Protein 5M8B (pdb70)

Radius of gyration: 26.13 Å; Cα contacts (8 Å, |Δi|>4): 1867; chains: 2; bounding box: 52×49×83 Å

Secondary structure (DSSP, 8-state):
--GGGS-SSSBTT-EEEEEEE-TTSPEEEEEE-TT--EEEEEEESSTGGGGG---EEEEEPPPTTSSTT-EEEEEEEEEEETTEEEEEEEEES-SS--TTS----EEEEEEESSS-TTS-GGGEEEEEE---SS---EEEEEEEEETTEEEEEEEE--TTSSSS-EEEEEEEEETTEE-S--EEEE-S-SGGG-SSS--EEEEEEEEETTEEEEEEEES-SSTT-EEEEEEEETTS-TT-GGG-EE-SS-SB--BGGGTBEEEEEEEEEE-TTS--EEEEEEEES-----S-GGG----EEEEEE-EE-TTS-EE---PPPP---/--GGGS-SSSBTT-EEEEEEE-TTS-EEEEEE-TT--EEEEEEESSTGGGGGPPPEEEEEPPPTTSSTT-EEEEEEEEEEETTEEEEEEEEES-SS--TTS----EEEEEEESSSSTTS-GGGEEEEEE---SS---EEEEEEEEETTEEEEEEEE--TTSSSSBEEEEEEEEETTEE-S--EEEE---SGGG-SSS-BEEEEEEEEETTEEEEEEEES-SSTT-EEEEEEEETTS-TT-GGG-EE-SS-SB--BGGGTBEEEEEEEEEE-TTSS-EEEEEEEES-----S-GGGS---EEEEEE-EE-TTS-EE---PPPP---

Nearest PDB structures (foldseek):
  5m8b-assembly1_B  TM=9.970E-01  e=5.910E-64  Levilactobacillus brevis
  5m8e-assembly1_B  TM=9.981E-01  e=1.512E-53  Weissella cibaria
  3k1u-assembly1_A  TM=9.868E-01  e=1.340E-47  Clostridium acetobutylicum
  3akh-assembly1_A  TM=9.711E-01  e=1.460E-42  Streptomyces avermitilis MA-4680 = NBRC 14893
  4u6d-assembly1_A  TM=6.074E-01  e=1.520E-06  Zobellia galactanivorans

CATH classification: 2.115.10.20

B-factor: mean 25.32, std 11.68, range [8.58, 106.28]

Solvent-accessible surface area: 25507 Å² total; per-residue (Å²): 74,112,17,133,78,5,61,2,0,0,2,17,10,12,6,19,1,26,3,51,54,23,130,91,31,78,0,6,4,1,2,4,9,41,43,10,54,12,0,7,0,5,56,2,133,39,0,54,6,0,9,7,0,9,3,36,8,1,17,94,50,50,100,111,73,68,28,46,10,0,21,7,2,33,4,2,9,1,23,90,8,116,51,86,2,0,0,0,5,0,0,2,86,22,124,115,113,52,198,123,52,23,46,35,0,54,4,13,1,0,29,4,116,41,121,48,1,24,125,31,32,87,10,22,74,75,52,21,60,2,131,17,107,96,93,23,10,2,9,10,5,8,12,20,109,9,80,215,94,22,5,0,0,0,0,11,35,40,92,95,38,137,18,47,1,3,0,23,0,0,15,11,64,52,20,81,57,27,136,44,167,27,33,61,20,4,77,2,86,66,103,25,0,26,99,119,130,89,8,0,26,0,0,7,32,11,91,85,75,37,64,6,0,0,0,0,0,0,1,7,68,38,62,38,6,4,0,0,14,1,32,3,46,70,121,24,90,1,38,54,68,124,39,24,72,44,32,117,86,29,33,3,94,22,13,100,119,68,125,2,28,2,0,0,9,2,7,32,14,41,0,70,71,51,146,32,15,0,0,0,0,4,1,9,44,25,56,70,52,73,43,86,86,39,83,14,20,0,50,0,0,0,0,4,27,14,81,65,58,166,96,11,29,9,60,5,50,137,2,29,76,54,38,52,129,70,121,18,134,80,5,75,1,0,0,2,18,10,12,8,15,1,24,3,56,74,20,131,74,47,62,3,4,3,1,4,2,8,50,51,11,36,11,0,7,0,4,64,0,108,43,0,50,5,0,8,11,0,9,3,39,14,1,16,93,48,48,99,112,79,65,29,48,13,0,24,7,1,17,2,1,8,0,23,91,10,136,48,112,1,4,0,0,4,0,0,2,92,21,132,130,107,51,176,96,46,15,24,43,0,50,2,11,0,0,29,2,117,42,114,42,0,22,126,16,31,78,10,16,87,78,60,20,65,2,131,20,94,95,94,21,20,2,6,8,3,8,12,20,115,6,70,215,77,24,4,0,0,0,0,10,31,37,89,96,40,139,12,42,2,3,0,20,0,0,17,11,64,52,22,81,56,27,134,40,158,36,28,59,18,6,78,3,84,75,114,40,0,25,97,126,96,86,9,0,26,0,0,7,30,11,91,86,80,36,57,4,0,0,0,0,0,0,1,4,15,21,62,43,3,6,0,0,17,0,32,3,47,68,123,27,87,1,38,52,67,122,37,22,74,45,30,125,84,20,35,2,92,29,24,120,123,62,132,1,25,2,0,0,7,2,6,32,12,49,0,70,66,48,149,31,11,0,0,0,0,1,0,3,40,28,59,70,34,91,70,50,23,32,109,12,26,0,12,0,0,0,0,4,29,10,88,69,60,164,94,11,30,10,67,8,44,146,3,30,75,54,56,57,143

InterPro domains:
  IPR006710 Glycoside hydrolase, family 43 [PF04616] (8-315)
  IPR016828 Alpha-L-arabinofuranosidase [PIRSF025414] (2-324)
  IPR023296 Glycosyl hydrolase, five-bladed beta-propeller domain superfamily [G3DSA:2.115.10.20] (5-326)
  IPR023296 Glycosyl hydrolase, five-bladed beta-propeller domain superfamily [SSF75005] (7-323)

Organism: Levilactobacillus brevis (NCBI:txid1580)

Sequence (650 aa):
VQAQDYINPLIVQRADPYIYKHTDGYYYFTASVPAYNLIEIRRAKTLNGLANAAPRTIWRKHPDGSGAMSQLIWAPELHYIDGKWFIYFAASHTKEFDHNGMFQHRMYCIECDNPDPMRDEADWTEHGQIETPLDTFALDATVFEAQKKLYYVWAQKDPAIKGNSNIYIAEMANPWTLKTKPVMLTKPEYDWETKIFWVNEGPAVLHRNGRFFLTYSASATDENYAMGMLTVAEDADLLDPTSWSKSETPVFQSNMPIKQFGPGHNSFTVAEDGETDMLVYHCRNYTDIKGDPLYDPNRHTMVQPFTWNDDGTPNFGKPVPYNYKVQAQDYINPLIVQRADPYIYKHTDGYYYFTASVPAYNLIEIRRAKTLNGLANAAPRTIWRKHPDGSGAMSQLIWAPELHYIDGKWFIYFAASHTKEFDHNGMFQHRMYCIECDNPDPMRRDEADWTEHGQIETPLDTFALDATVFEAQKKLYYVWAQKDPAIKGNSNIYIAEMANPWTLKTKPVMLTKPEYDWETKIFWVNEGPAVLHRNGRFFLTYSASATDENYAMGMLTVAEDDADLLDPTSWSKSETPVFQSNMPIKQFGPGHNSFTVAEDGETDMLVYHCRNYTDIKGDPLYDPNRHTMVQPFTWNDDGTPNFGKPVPYNYK

Structure (mmCIF, N/CA/C/O backbone):
data_5M8B
#
_entry.id   5M8B
#
_cell.length_a   132.148
_cell.length_b   132.148
_cell.length_c   266.925
_cell.angle_alpha   90.00
_cell.angle_beta   90.00
_cell.angle_gamma   120.00
#
_symmetry.space_group_name_H-M   'H 3 2'
#
loop_
_entity.id
_entity.type
_entity.pdbx_description
1 polymer Beta-xylosidase
2 non-polymer 'MAGNESIUM ION'
3 non-polymer 2-AMINO-2-HYDROXYMETHYL-PROPANE-1,3-DIOL
4 non-polymer 'TRIETHYLENE GLYCOL'
5 non-polymer 'PENTAETHYLENE GLYCOL'
6 non-polymer 'TETRAETHYLENE GLYCOL'
7 water water
#
loop_
_atom_site.group_PDB
_atom_site.id
_atom_site.type_symbol
_atom_site.label_atom_id
_atom_site.label_alt_id
_atom_site.label_comp_id
_atom_site.label_asym_id
_atom_site.label_entity_id
_atom_site.label_seq_id
_atom_site.pdbx_PDB_ins_code
_atom_site.Cartn_x
_atom_site.Cartn_y
_atom_site.Cartn_z
_atom_site.occupancy
_atom_site.B_iso_or_equiv
_atom_site.auth_seq_id
_atom_site.auth_comp_id
_atom_site.auth_asym_id
_atom_site.auth_atom_id
_atom_site.pdbx_PDB_model_num
ATOM 1 N N . VAL A 1 22 ? -25.341 18.565 48.797 1.00 46.60 2 VAL A N 1
ATOM 2 C CA . VAL A 1 22 ? -24.206 18.316 47.901 1.00 44.05 2 VAL A CA 1
ATOM 3 C C . VAL A 1 22 ? -23.604 16.925 48.148 1.00 46.15 2 VAL A C 1
ATOM 4 O O . VAL A 1 22 ? -23.789 16.340 49.214 1.00 46.76 2 VAL A O 1
ATOM 8 N N . GLN A 1 23 ? -22.787 16.465 47.199 1.00 39.69 3 GLN A N 1
ATOM 9 C CA . GLN A 1 23 ? -22.071 15.186 47.288 1.00 38.13 3 GLN A CA 1
ATOM 10 C C . GLN A 1 23 ? -20.630 15.374 46.800 1.00 35.08 3 GLN A C 1
ATOM 11 O O . GLN A 1 23 ? -20.358 16.339 46.092 1.00 31.49 3 GLN A O 1
ATOM 17 N N . ALA A 1 24 ? -19.697 14.484 47.191 1.00 30.86 4 ALA A N 1
ATOM 18 C CA . ALA A 1 24 ? -18.300 14.598 46.768 1.00 30.76 4 ALA A CA 1
ATOM 19 C C . ALA A 1 24 ? -18.127 14.686 45.242 1.00 29.16 4 ALA A C 1
ATOM 20 O O . ALA A 1 24 ? -17.265 15.435 44.774 1.00 27.42 4 ALA A O 1
ATOM 22 N N . GLN A 1 25 ? -18.978 13.990 44.470 1.00 24.52 5 GLN A N 1
ATOM 23 C CA . GLN A 1 25 ? -18.870 13.988 42.999 1.00 25.74 5 GLN A CA 1
ATOM 24 C C . GLN A 1 25 ? -19.238 15.345 42.365 1.00 28.65 5 GLN A C 1
ATOM 25 O O . GLN A 1 25 ? -18.874 15.582 41.228 1.00 30.06 5 GLN A O 1
ATOM 31 N N . ASP A 1 26 ? -19.902 16.236 43.103 1.00 23.42 6 ASP A N 1
ATOM 32 C CA . ASP A 1 26 ? -20.225 17.578 42.628 1.00 24.37 6 ASP A CA 1
ATOM 33 C C . ASP A 1 26 ? -18.964 18.430 42.497 1.00 24.80 6 ASP A C 1
ATOM 34 O O . ASP A 1 26 ? -19.008 19.425 41.813 1.00 24.95 6 ASP A O 1
ATOM 39 N N . TYR A 1 27 ? -17.875 18.088 43.214 1.00 20.14 7 TYR A N 1
ATOM 4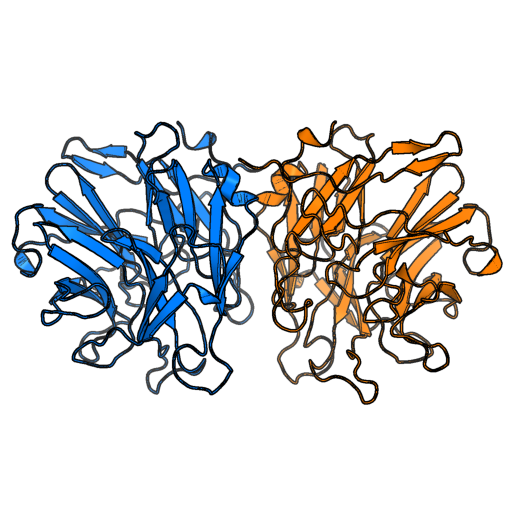0 C CA . TYR A 1 27 ? -16.634 18.854 43.206 1.00 19.35 7 TYR A CA 1
ATOM 41 C C . TYR A 1 27 ? -15.668 18.181 42.245 1.00 22.10 7 TYR A C 1
ATOM 42 O O . TYR A 1 27 ? -15.596 16.947 42.225 1.00 21.19 7 TYR A O 1
ATOM 51 N N . ILE A 1 28 ? -14.968 18.967 41.417 1.00 18.70 8 ILE A N 1
ATOM 52 C CA . ILE A 1 28 ? -13.967 18.401 40.520 1.00 17.96 8 ILE A CA 1
ATOM 53 C C . ILE A 1 28 ? -12.675 18.426 41.280 1.00 19.67 8 ILE A C 1
ATOM 54 O O . ILE A 1 28 ? -12.168 19.497 41.563 1.00 19.04 8 ILE A O 1
ATOM 59 N N . ASN A 1 29 ? -12.146 17.246 41.625 1.00 15.83 9 ASN A N 1
ATOM 60 C CA . ASN A 1 29 ? -10.905 17.135 42.371 1.00 15.04 9 ASN A CA 1
ATOM 61 C C . ASN A 1 29 ? -9.797 16.665 41.425 1.00 17.05 9 ASN A C 1
ATOM 62 O O . ASN A 1 29 ? -10.051 15.876 40.516 1.00 15.93 9 ASN A O 1
ATOM 67 N N . PRO A 1 30 ? -8.562 17.097 41.661 1.00 13.56 10 PRO A N 1
ATOM 68 C CA . PRO A 1 30 ? -8.137 18.021 42.718 1.00 13.95 10 PRO A CA 1
ATOM 69 C C . PRO A 1 30 ? -8.693 19.405 42.399 1.00 16.55 10 PRO A C 1
ATOM 70 O O . PRO A 1 30 ? -8.601 19.880 41.270 1.00 15.02 10 PRO A O 1
ATOM 74 N N . LEU A 1 31 ? -9.241 20.044 43.416 1.00 15.18 11 LEU A N 1
ATOM 75 C CA . LEU A 1 31 ? -9.862 21.342 43.278 1.00 14.59 11 LEU A CA 1
ATOM 76 C C . LEU A 1 31 ? -8.866 22.367 42.804 1.00 15.53 11 LEU A C 1
ATOM 77 O O . LEU A 1 31 ? -9.170 23.108 41.884 1.00 15.84 11 LEU A O 1
ATOM 82 N N . ILE A 1 32 ? -7.697 22.455 43.448 1.00 14.78 12 ILE A N 1
ATOM 83 C CA . ILE A 1 32 ? -6.718 23.504 43.122 1.00 12.63 12 ILE A CA 1
ATOM 84 C C . ILE A 1 32 ? -5.369 22.857 42.993 1.00 15.60 12 ILE A C 1
ATOM 85 O O . ILE A 1 32 ? -4.762 22.470 43.984 1.00 14.28 12 ILE A O 1
ATOM 90 N N . VAL A 1 33 ? -4.881 22.760 41.761 1.00 14.61 13 VAL A N 1
ATOM 91 C CA . VAL A 1 33 ? -3.585 22.131 41.539 1.00 15.77 13 VAL A CA 1
ATOM 92 C C . VAL A 1 33 ? -2.446 23.010 42.056 1.00 17.90 13 VAL A C 1
ATOM 93 O O . VAL A 1 33 ? -2.523 24.245 42.026 1.00 17.06 13 VAL A O 1
ATOM 97 N N . GLN A 1 34 ? -1.411 22.358 42.546 1.00 13.17 14 GLN A N 1
ATOM 98 C CA . GLN A 1 34 ? -0.179 22.999 43.007 1.00 12.18 14 GLN A CA 1
ATOM 99 C C . GLN A 1 34 ? -0.382 24.109 44.057 1.00 15.10 14 GLN A C 1
ATOM 100 O O . GLN A 1 34 ? 0.218 25.186 43.973 1.00 14.14 14 GLN A O 1
ATOM 106 N N . ARG A 1 35 ? -1.209 23.806 45.055 1.00 12.23 15 ARG A N 1
ATOM 107 C CA . ARG A 1 35 ? -1.404 24.659 46.229 1.00 14.26 15 ARG A CA 1
ATOM 108 C C . ARG A 1 35 ? -1.397 23.776 47.453 1.00 17.20 15 ARG A C 1
ATOM 109 O O . ARG A 1 35 ? -2.159 22.809 47.535 1.00 16.63 15 ARG A O 1
ATOM 117 N N . ALA A 1 36 ? -0.447 24.044 48.348 1.00 14.84 16 ALA A N 1
ATOM 118 C CA . ALA A 1 36 ? -0.269 23.349 49.609 1.00 13.79 16 ALA A CA 1
ATOM 119 C C . ALA A 1 36 ? -0.774 24.229 50.756 1.00 16.01 16 ALA A C 1
ATOM 120 O O . ALA A 1 36 ? -0.912 25.449 50.599 1.00 14.54 16 ALA A O 1
ATOM 122 N N . ASP A 1 37 ? -1.114 23.602 51.902 1.00 14.30 17 ASP A N 1
ATOM 123 C CA . ASP A 1 37 ? -1.637 24.284 53.087 1.00 13.18 17 ASP A CA 1
ATOM 124 C C . ASP A 1 37 ? -2.894 25.070 52.713 1.00 15.94 17 ASP A C 1
ATOM 125 O O . ASP A 1 37 ? -2.983 26.278 52.973 1.00 15.53 17 ASP A O 1
ATOM 130 N N . PRO A 1 38 ? -3.874 24.417 52.061 1.00 15.09 18 PRO A N 1
ATOM 131 C CA . PRO A 1 38 ? -5.035 25.161 51.581 1.00 13.49 18 PRO A CA 1
ATOM 132 C C . PRO A 1 38 ? -5.969 25.651 52.674 1.00 18.03 18 PRO A C 1
ATOM 133 O O . PRO A 1 38 ? -6.394 24.871 53.501 1.00 16.93 18 PRO A O 1
ATOM 137 N N . TYR A 1 39 ? -6.326 26.927 52.618 1.00 14.59 19 TYR A N 1
ATOM 138 C CA . TYR A 1 39 ? -7.164 27.560 53.615 1.00 14.18 19 TYR A CA 1
ATOM 139 C C . TYR A 1 39 ? -8.316 28.255 52.915 1.00 18.88 19 TYR A C 1
ATOM 140 O O . TYR A 1 39 ? -8.104 29.119 52.066 1.00 15.59 19 TYR A O 1
ATOM 149 N N . ILE A 1 40 ? -9.534 27.815 53.210 1.00 15.53 20 ILE A N 1
ATOM 150 C CA . ILE A 1 40 ? -10.726 28.402 52.613 1.00 15.24 20 ILE A CA 1
ATOM 151 C C . ILE A 1 40 ? -11.553 29.003 53.728 1.00 18.78 20 ILE A C 1
ATOM 152 O O . ILE A 1 40 ? -11.827 28.350 54.726 1.00 16.27 20 ILE A O 1
ATOM 157 N N . TYR A 1 41 ? -11.983 30.241 53.525 1.00 16.80 21 TYR A N 1
ATOM 158 C CA . TYR A 1 41 ? -12.855 30.962 54.429 1.00 16.39 21 TYR A CA 1
ATOM 159 C C . TYR A 1 41 ? -14.075 31.474 53.620 1.00 19.52 21 TYR A C 1
ATOM 160 O O . TYR A 1 41 ? -13.887 32.243 52.692 1.00 18.57 21 TYR A O 1
ATOM 169 N N . LYS A 1 42 ? -15.280 31.028 53.961 1.00 17.72 22 LYS A N 1
ATOM 170 C CA . LYS A 1 42 ? -16.529 31.503 53.373 1.00 17.83 22 LYS A CA 1
ATOM 171 C C . LYS A 1 42 ? -16.977 32.740 54.192 1.00 22.16 22 LYS A C 1
ATOM 172 O O . LYS A 1 42 ? -17.321 32.639 55.375 1.00 19.41 22 LYS A O 1
ATOM 178 N N . HIS A 1 43 ? -16.927 33.904 53.569 1.00 18.64 23 HIS A N 1
ATOM 179 C CA . HIS A 1 43 ? -17.263 35.157 54.228 1.00 18.09 23 HIS A CA 1
ATOM 180 C C . HIS A 1 43 ? -18.762 35.367 54.316 1.00 21.98 23 HIS A C 1
ATOM 181 O O . HIS A 1 43 ? -19.542 34.681 53.665 1.00 21.00 23 HIS A O 1
ATOM 188 N N . THR A 1 44 ? -19.178 36.330 55.119 1.00 22.40 24 THR A N 1
ATOM 189 C CA . THR A 1 44 ? -20.599 36.614 55.351 1.00 22.76 24 THR A CA 1
ATOM 190 C C . THR A 1 44 ? -21.335 37.119 54.104 1.00 26.60 24 THR A C 1
ATOM 191 O O . THR A 1 44 ? -22.569 37.067 54.055 1.00 23.85 24 THR A O 1
ATOM 195 N N . ASP A 1 45 ? -20.576 37.588 53.102 1.00 23.42 25 ASP A N 1
ATOM 196 C CA . ASP A 1 45 ? -21.144 37.958 51.817 1.00 25.26 25 ASP A CA 1
ATOM 197 C C . ASP A 1 45 ? -21.249 36.787 50.822 1.00 28.70 25 ASP A C 1
ATOM 198 O O . ASP A 1 45 ? -21.670 37.003 49.690 1.00 28.46 25 ASP A O 1
ATOM 203 N N . GLY A 1 46 ? -20.909 35.573 51.252 1.00 22.55 26 GLY A N 1
ATOM 204 C CA . GLY A 1 46 ? -21.023 34.396 50.417 1.00 22.95 26 GLY A CA 1
ATOM 205 C C . GLY A 1 46 ? -19.807 34.120 49.554 1.00 24.13 26 GLY A C 1
ATOM 206 O O . GLY A 1 46 ? -19.737 33.049 48.958 1.00 23.33 26 GLY A O 1
ATOM 207 N N . TYR A 1 47 ? -18.797 35.018 49.524 1.00 18.47 27 TYR A N 1
ATOM 208 C CA . TYR A 1 47 ? -17.575 34.670 48.800 1.00 18.46 27 TYR A CA 1
ATOM 209 C C . TYR A 1 47 ? -16.747 33.631 49.558 1.00 19.88 27 TYR A C 1
ATOM 210 O O . TYR A 1 47 ? -16.574 33.721 50.781 1.00 19.24 27 TYR A O 1
ATOM 219 N N . TYR A 1 48 ? -16.230 32.666 48.824 1.00 16.36 28 TYR A N 1
ATOM 220 C CA . TYR A 1 48 ? -15.207 31.752 49.286 1.00 15.73 28 TYR A CA 1
ATOM 221 C C . TYR A 1 48 ? -13.859 32.427 49.002 1.00 19.11 28 TYR A C 1
ATOM 222 O O . TYR A 1 48 ? -13.555 32.762 47.851 1.00 19.00 28 TYR A O 1
ATOM 231 N N . TYR A 1 49 ? -13.092 32.663 50.038 1.00 14.22 29 TYR A N 1
ATOM 232 C CA . TYR A 1 49 ? -11.728 33.210 49.940 1.00 13.46 29 TYR A CA 1
ATOM 233 C C . TYR A 1 49 ? -10.765 32.057 50.126 1.00 17.50 29 TYR A C 1
ATOM 234 O O . TYR A 1 49 ? -11.042 31.159 50.916 1.00 15.87 29 TYR A O 1
ATOM 243 N N . PHE A 1 50 ? -9.651 32.067 49.392 1.00 14.07 30 PHE A N 1
ATOM 244 C CA . PHE A 1 50 ? -8.653 30.997 49.413 1.00 12.60 30 PHE A CA 1
ATOM 245 C C . PHE A 1 50 ? -7.249 31.535 49.489 1.00 16.70 30 PHE A C 1
ATOM 246 O O . PHE A 1 50 ? -6.861 32.368 48.673 1.00 15.19 30 PHE A O 1
ATOM 254 N N . THR A 1 51 ? -6.480 31.044 50.467 1.00 12.92 31 THR A N 1
ATOM 255 C CA . THR A 1 51 ? -5.064 31.346 50.646 1.00 12.88 31 THR A CA 1
ATOM 256 C C . THR A 1 51 ? -4.329 30.027 50.796 1.00 16.45 31 THR A C 1
ATOM 257 O O . THR A 1 51 ? -4.885 29.059 51.297 1.00 16.86 31 THR A O 1
ATOM 261 N N . ALA A 1 52 ? -3.072 30.001 50.401 1.00 13.57 32 ALA A N 1
ATOM 262 C CA . ALA A 1 52 ? -2.278 28.780 50.413 1.00 14.10 32 ALA A CA 1
ATOM 263 C C . ALA A 1 52 ? -0.847 29.114 50.141 1.00 14.18 32 ALA A C 1
ATOM 264 O O . ALA A 1 52 ? -0.528 30.250 49.755 1.00 13.58 32 ALA A O 1
ATOM 266 N N . SER A 1 53 ? 0.021 28.144 50.321 1.00 12.26 33 SER A N 1
ATOM 267 C CA . SER A 1 53 ? 1.424 28.324 49.939 1.00 12.91 33 SER A CA 1
ATOM 268 C C . SER A 1 53 ? 1.549 28.153 48.421 1.00 16.90 33 SER A C 1
ATOM 269 O O . SER A 1 53 ? 1.116 27.125 47.865 1.00 17.38 33 SER A O 1
ATOM 272 N N . VAL A 1 54 ? 2.138 29.132 47.753 1.00 14.23 34 VAL A N 1
ATOM 273 C CA . VAL A 1 54 ? 2.381 29.009 46.315 1.00 14.37 34 VAL A CA 1
ATOM 274 C C . VAL A 1 54 ? 3.721 28.292 46.152 1.00 16.63 34 VAL A C 1
ATOM 275 O O . VAL A 1 54 ? 4.619 28.447 46.986 1.00 15.33 34 VAL A O 1
ATOM 279 N N . PRO A 1 55 ? 3.907 27.578 45.043 1.00 14.65 35 PRO A N 1
ATOM 280 C CA . PRO A 1 55 ? 5.127 26.763 44.897 1.00 15.23 35 PRO A CA 1
ATOM 281 C C . PRO A 1 55 ? 6.484 27.470 44.995 1.00 17.86 35 PRO A C 1
ATOM 282 O O . PRO A 1 55 ? 7.449 26.858 45.468 1.00 16.37 35 PRO A O 1
ATOM 286 N N . ALA A 1 56 ? 6.548 28.747 44.643 1.00 15.18 36 ALA A N 1
ATOM 287 C CA . ALA A 1 56 ? 7.797 29.528 44.757 1.00 16.96 36 ALA A CA 1
ATOM 288 C C . ALA A 1 56 ? 7.979 30.094 46.175 1.00 17.62 36 ALA A C 1
ATOM 289 O O . ALA A 1 56 ? 9.041 30.624 46.492 1.00 16.22 36 ALA A O 1
ATOM 291 N N . TYR A 1 57 ? 6.953 30.008 47.026 1.00 14.24 37 TYR A N 1
ATOM 292 C CA . TYR A 1 57 ? 6.988 30.490 48.422 1.00 13.38 37 TYR A CA 1
ATOM 293 C C . TYR A 1 57 ? 7.455 31.952 48.548 1.00 16.84 37 TYR A C 1
ATOM 294 O O . TYR A 1 57 ? 8.222 32.290 49.458 1.00 15.45 37 TYR A O 1
ATOM 303 N N . ASN A 1 58 ? 7.031 32.806 47.610 1.00 14.74 38 ASN A N 1
ATOM 304 C CA . ASN A 1 58 ? 7.540 34.164 47.522 1.00 15.10 38 ASN A CA 1
ATOM 305 C C . ASN A 1 58 ? 6.545 35.258 47.768 1.00 16.21 38 ASN A C 1
ATOM 306 O O . ASN A 1 58 ? 6.930 36.425 47.723 1.00 15.86 38 ASN A O 1
ATOM 311 N N . LEU A 1 59 ? 5.278 34.923 48.011 1.00 12.72 39 LEU A N 1
ATOM 312 C CA . LEU A 1 59 ? 4.241 35.929 48.195 1.00 13.65 39 LEU A CA 1
ATOM 313 C C . LEU A 1 59 ? 2.997 35.331 48.798 1.00 16.21 39 LEU A C 1
ATOM 314 O O . LEU A 1 59 ? 2.872 34.102 48.875 1.00 15.37 39 LEU A O 1
ATOM 319 N N . ILE A 1 60 ? 2.083 36.208 49.217 1.00 13.84 40 ILE A N 1
ATOM 320 C CA . ILE A 1 60 ? 0.772 35.845 49.682 1.00 13.73 40 ILE A CA 1
ATOM 321 C C . ILE A 1 60 ? -0.205 36.346 48.637 1.00 16.46 40 ILE A C 1
ATOM 322 O O . ILE A 1 60 ? -0.265 37.562 48.377 1.00 15.39 40 ILE A O 1
ATOM 327 N N . GLU A 1 61 ? -0.988 35.417 48.056 1.00 13.73 41 GLU A N 1
ATOM 328 C CA . GLU A 1 61 ? -2.028 35.776 47.099 1.00 13.55 41 GLU A CA 1
ATOM 329 C C . GLU A 1 61 ? -3.351 35.236 47.601 1.00 16.45 41 GLU A C 1
ATOM 330 O O . GLU A 1 61 ? -3.397 34.248 48.314 1.00 15.67 41 GLU A O 1
ATOM 336 N N . ILE A 1 62 ? -4.419 35.820 47.155 1.00 15.69 42 ILE A N 1
ATOM 337 C CA . ILE A 1 62 ? -5.759 35.384 47.514 1.00 15.04 42 ILE A CA 1
ATOM 338 C C . ILE A 1 62 ? -6.573 35.169 46.241 1.00 17.02 42 ILE A C 1
ATOM 339 O O . ILE A 1 62 ? -6.411 35.914 45.276 1.00 16.52 42 ILE A O 1
ATOM 344 N N . ARG A 1 63 ? -7.443 34.145 46.235 1.00 14.97 43 ARG A N 1
ATOM 345 C CA . ARG A 1 63 ? -8.451 33.939 45.193 1.00 15.88 43 ARG A CA 1
ATOM 346 C C . ARG A 1 63 ? -9.803 34.040 45.858 1.00 18.46 43 ARG A C 1
ATOM 347 O O . ARG A 1 63 ? -9.929 33.747 47.047 1.00 16.62 43 ARG A O 1
ATOM 355 N N . ARG A 1 64 ? -10.801 34.442 45.098 1.00 14.84 44 ARG A N 1
ATOM 356 C CA . ARG A 1 64 ? -12.166 34.405 45.573 1.00 16.02 44 ARG A CA 1
ATOM 357 C C . ARG A 1 64 ? -13.097 33.939 44.496 1.00 18.60 44 ARG A C 1
ATOM 358 O O . ARG A 1 64 ? -12.928 34.249 43.317 1.00 17.43 44 ARG A O 1
ATOM 366 N N . ALA A 1 65 ? -14.082 33.183 44.899 1.00 16.42 45 ALA A N 1
ATOM 367 C CA . ALA A 1 65 ? -15.102 32.707 43.991 1.00 16.13 45 ALA A CA 1
ATOM 368 C C . ALA A 1 65 ? -16.413 32.529 44.741 1.00 19.09 45 ALA A C 1
ATOM 369 O O . ALA A 1 65 ? -16.427 32.483 45.961 1.00 18.46 45 ALA A O 1
ATOM 371 N N . LYS A 1 66 ? -17.511 32.430 44.003 1.00 15.98 46 LYS A N 1
ATOM 372 C CA . LYS A 1 66 ? -18.838 32.228 44.576 1.00 16.77 46 LYS A CA 1
ATOM 373 C C . LYS A 1 66 ? -19.156 30.763 44.857 1.00 21.26 46 LYS A C 1
ATOM 374 O O . LYS A 1 66 ? -20.107 30.449 45.585 1.00 19.38 46 LYS A O 1
ATOM 380 N N . THR A 1 67 ? -18.377 29.861 44.266 1.00 17.82 47 THR A N 1
ATOM 381 C CA . THR A 1 67 ? -18.535 28.438 44.450 1.00 16.94 47 THR A CA 1
ATOM 382 C C . THR A 1 67 ? -17.142 27.855 44.702 1.00 20.20 47 THR A C 1
ATOM 383 O O . THR A 1 67 ? -16.137 28.434 44.289 1.00 17.86 47 THR A O 1
ATOM 387 N N . LEU A 1 68 ? -17.100 26.686 45.321 1.00 16.44 48 LEU A N 1
ATOM 388 C CA . LEU A 1 68 ? -15.819 26.009 45.537 1.00 16.18 48 LEU A CA 1
ATOM 389 C C . LEU A 1 68 ? -15.172 25.617 44.195 1.00 20.03 48 LEU A C 1
ATOM 390 O O . LEU A 1 68 ? -13.980 25.855 44.034 1.00 20.02 48 LEU A O 1
ATOM 395 N N . ASN A 1 69 ? -15.940 25.064 43.213 1.00 17.04 49 ASN A N 1
ATOM 396 C CA . ASN A 1 69 ? -15.379 24.737 41.890 1.00 15.79 49 ASN A CA 1
ATOM 397 C C . ASN A 1 69 ? -14.827 25.985 41.183 1.00 19.29 49 ASN A C 1
ATOM 398 O O . ASN A 1 69 ? -13.836 25.876 40.455 1.00 17.43 49 ASN A O 1
ATOM 403 N N . GLY A 1 70 ? -15.444 27.143 41.412 1.00 17.46 50 GLY A N 1
ATOM 404 C CA . GLY A 1 70 ? -14.971 28.397 40.842 1.00 16.64 50 GLY A CA 1
ATOM 405 C C . GLY A 1 70 ? -13.550 28.750 41.211 1.00 16.60 50 GLY A C 1
ATOM 406 O O . GLY A 1 70 ? -12.861 29.393 40.420 1.00 17.00 50 GLY A O 1
ATOM 407 N N . LEU A 1 71 ? -13.084 28.323 42.404 1.00 14.07 51 LEU A N 1
ATOM 408 C CA . LEU A 1 71 ? -11.731 28.593 42.845 1.00 14.21 51 LEU A CA 1
ATOM 409 C C . LEU A 1 71 ? -10.690 27.986 41.897 1.00 17.98 51 LEU A C 1
ATOM 410 O O . LEU A 1 71 ? -9.612 28.549 41.804 1.00 15.70 51 LEU A O 1
ATOM 415 N N . ALA A 1 72 ? -11.034 26.902 41.156 1.00 15.74 52 ALA A N 1
ATOM 416 C CA . ALA A 1 72 ? -10.115 26.270 40.197 1.00 15.00 52 ALA A CA 1
ATOM 417 C C . ALA A 1 72 ? -9.706 27.203 39.062 1.00 18.33 52 ALA A C 1
ATOM 418 O O . ALA A 1 72 ? -8.629 27.044 38.509 1.00 17.38 52 ALA A O 1
ATOM 420 N N . ASN A 1 73 ? -10.538 28.197 38.738 1.00 15.64 53 ASN A N 1
ATOM 421 C CA . ASN A 1 73 ? -10.301 29.122 37.631 1.00 16.04 53 ASN A CA 1
ATOM 422 C C . ASN A 1 73 ? -10.237 30.559 38.116 1.00 19.97 53 ASN A C 1
ATOM 423 O O . ASN A 1 73 ? -10.218 31.454 37.297 1.00 21.93 53 ASN A O 1
ATOM 428 N N . ALA A 1 74 ? -10.168 30.790 39.443 1.00 15.20 54 ALA A N 1
ATOM 429 C CA . ALA A 1 74 ? -10.220 32.128 39.992 1.00 13.96 54 ALA A CA 1
ATOM 430 C C . ALA A 1 74 ? -8.873 32.809 39.880 1.00 19.22 54 ALA A C 1
ATOM 431 O O . ALA A 1 74 ? -7.872 32.249 40.293 1.00 18.99 54 ALA A O 1
ATOM 433 N N . ALA A 1 75 ? -8.844 33.991 39.254 1.00 16.54 55 ALA A N 1
ATOM 434 C CA . ALA A 1 75 ? -7.613 34.730 38.980 1.00 15.89 55 ALA A CA 1
ATOM 435 C C . ALA A 1 75 ? -7.043 35.260 40.289 1.00 18.67 55 ALA A C 1
ATOM 436 O O . ALA A 1 75 ? -7.706 36.041 40.966 1.00 19.33 55 ALA A O 1
ATOM 438 N N . PRO A 1 76 ? -5.854 34.830 40.732 1.00 15.70 56 PRO A N 1
ATOM 439 C CA . PRO A 1 76 ? -5.362 35.327 42.019 1.00 15.32 56 PRO A CA 1
ATOM 440 C C . PRO A 1 76 ? -4.950 36.787 41.990 1.00 18.33 56 PRO A C 1
ATOM 441 O O . PRO A 1 76 ? -4.692 37.382 40.931 1.00 17.16 56 PRO A O 1
ATOM 445 N N . ARG A 1 77 ? -4.880 37.350 43.173 1.00 15.18 57 ARG A N 1
ATOM 446 C CA . ARG A 1 77 ? -4.350 38.683 43.380 1.00 15.28 57 ARG A CA 1
ATOM 447 C C . ARG A 1 77 ? -3.238 38.609 44.449 1.00 16.97 57 ARG A C 1
ATOM 448 O O . ARG A 1 77 ? -3.481 38.099 45.541 1.00 14.76 57 ARG A O 1
ATOM 456 N N . THR A 1 78 ? -2.070 39.212 44.181 1.00 15.23 58 THR A N 1
ATOM 457 C CA . THR A 1 78 ? -0.993 39.281 45.162 1.00 14.59 58 THR A CA 1
ATOM 458 C C . THR A 1 78 ? -1.337 40.386 46.145 1.00 18.46 58 THR A C 1
ATOM 459 O O . THR A 1 78 ? -1.571 41.509 45.728 1.00 18.19 58 THR A O 1
ATOM 463 N N . ILE A 1 79 ? -1.335 40.089 47.434 1.00 15.51 59 ILE A N 1
ATOM 464 C CA . ILE A 1 79 ? -1.650 41.088 48.450 1.00 16.22 59 ILE A CA 1
ATOM 465 C C . ILE A 1 79 ? -0.441 41.428 49.306 1.00 18.07 59 ILE A C 1
ATOM 466 O O . ILE A 1 79 ? -0.478 42.429 50.016 1.00 17.17 59 ILE A O 1
ATOM 471 N N . TRP A 1 80 ? 0.637 40.621 49.240 1.00 14.56 60 TRP A N 1
ATOM 472 C CA . TRP A 1 80 ? 1.845 40.871 49.999 1.00 15.25 60 TRP A CA 1
ATOM 473 C C . TRP A 1 80 ? 2.974 40.070 49.348 1.00 17.78 60 TRP A C 1
ATOM 474 O O . TRP A 1 80 ? 2.771 38.922 48.925 1.00 17.07 60 TRP A O 1
ATOM 485 N N . ARG A 1 81 ? 4.113 40.700 49.189 1.00 15.31 61 ARG A N 1
ATOM 486 C CA . ARG A 1 81 ? 5.280 40.022 48.602 1.00 16.20 61 ARG A CA 1
ATOM 487 C C . ARG A 1 81 ? 6.405 39.959 49.622 1.00 17.57 61 ARG A C 1
ATOM 488 O O . ARG A 1 81 ? 6.535 40.835 50.482 1.00 15.91 61 ARG A O 1
ATOM 496 N N . LYS A 1 82 ? 7.261 38.935 49.486 1.00 13.53 62 LYS A N 1
ATOM 497 C CA . LYS A 1 82 ? 8.379 38.756 50.392 1.00 13.98 62 LYS A CA 1
ATOM 498 C C . LYS A 1 82 ? 9.322 39.946 50.368 1.00 18.56 62 LYS A C 1
ATOM 499 O O . LYS A 1 82 ? 9.401 40.677 49.374 1.00 16.48 62 LYS A O 1
ATOM 505 N N . HIS A 1 83 ? 10.038 40.150 51.462 1.00 15.42 63 HIS A N 1
ATOM 506 C CA . HIS A 1 83 ? 11.041 41.202 51.522 1.00 14.51 63 HIS A CA 1
ATOM 507 C C . HIS A 1 83 ? 12.238 40.815 50.656 1.00 18.57 63 HIS A C 1
ATOM 508 O O . HIS A 1 83 ? 12.438 39.623 50.333 1.00 17.54 63 HIS A O 1
ATOM 515 N N . PRO A 1 84 ? 13.048 41.797 50.244 1.00 17.53 64 PRO A N 1
ATOM 516 C CA . PRO A 1 84 ? 14.189 41.476 49.376 1.00 18.26 64 PRO A CA 1
ATOM 517 C C . PRO A 1 84 ? 15.178 40.488 49.955 1.00 21.28 64 PRO A C 1
ATOM 518 O O . PRO A 1 84 ? 15.370 40.438 51.183 1.00 17.99 64 PRO A O 1
ATOM 522 N N . ASP A 1 85 ? 15.824 39.709 49.077 1.00 17.98 65 ASP A N 1
ATOM 523 C CA . ASP A 1 85 ? 16.825 38.736 49.510 1.00 17.74 65 ASP A CA 1
ATOM 524 C C . ASP A 1 85 ? 17.854 39.374 50.436 1.00 20.72 65 ASP A C 1
ATOM 525 O O . ASP A 1 85 ? 18.393 40.431 50.133 1.00 20.84 65 ASP A O 1
ATOM 530 N N . GLY A 1 86 ? 18.118 38.728 51.567 1.00 18.69 66 GLY A N 1
ATOM 531 C CA . GLY A 1 86 ? 19.115 39.178 52.532 1.00 17.32 66 GLY A CA 1
ATOM 532 C C . GLY A 1 86 ? 18.713 40.345 53.428 1.00 19.10 66 GLY A C 1
ATOM 533 O O . GLY A 1 86 ? 19.498 40.776 54.266 1.00 18.27 66 GLY A O 1
ATOM 534 N N . SER A 1 87 ? 17.459 40.816 53.352 1.00 15.81 67 SER A N 1
ATOM 535 C CA . SER A 1 87 ? 17.039 41.990 54.110 1.00 16.38 67 SER A CA 1
ATOM 536 C C . SER A 1 87 ? 16.526 41.707 55.508 1.00 21.08 67 SER A C 1
ATOM 537 O O . SER A 1 87 ? 16.197 42.636 56.222 1.00 19.74 67 SER A O 1
ATOM 540 N N . GLY A 1 88 ? 16.462 40.449 55.883 1.00 16.05 68 GLY A N 1
ATOM 541 C CA . GLY A 1 88 ? 16.078 40.059 57.215 1.00 15.19 68 GLY A CA 1
ATOM 542 C C . GLY A 1 88 ? 14.766 39.331 57.242 1.00 17.76 68 GLY A C 1
ATOM 543 O O . GLY A 1 88 ? 14.537 38.440 56.426 1.00 16.30 68 GLY A O 1
ATOM 544 N N . ALA A 1 89 ? 13.919 39.675 58.207 1.00 17.15 69 ALA A N 1
ATOM 545 C CA . ALA A 1 89 ? 12.632 39.023 58.405 1.00 16.19 69 ALA A CA 1
ATOM 546 C C . ALA A 1 89 ? 11.791 38.961 57.163 1.00 17.42 69 ALA A C 1
ATOM 547 O O . ALA A 1 89 ? 11.819 39.879 56.339 1.00 17.17 69 ALA A O 1
ATOM 549 N N . MET A 1 90 ? 11.030 37.875 57.005 1.00 13.72 70 MET A N 1
ATOM 550 C CA . MET A 1 90 ? 10.057 37.773 55.932 1.00 11.48 70 MET A CA 1
ATOM 551 C C . MET A 1 90 ? 10.661 37.832 54.503 1.00 16.58 70 MET A C 1
ATOM 552 O O . MET A 1 90 ? 9.980 38.251 53.557 1.00 16.38 70 MET A O 1
ATOM 557 N N . SER A 1 91 ? 11.926 37.422 54.347 1.00 14.90 71 SER A N 1
ATOM 558 C CA . SER A 1 91 ? 12.587 37.519 53.064 1.00 14.20 71 SER A CA 1
ATOM 559 C C . SER A 1 91 ? 12.628 36.211 52.300 1.00 16.05 71 SER A C 1
ATOM 560 O O . SER A 1 91 ? 13.093 36.213 51.158 1.00 14.39 71 SER A O 1
ATOM 563 N N . GLN A 1 92 ? 12.217 35.084 52.919 1.00 14.78 72 GLN A N 1
ATOM 564 C CA . GLN A 1 92 ? 12.249 33.795 52.242 1.00 14.22 72 GLN A CA 1
ATOM 565 C C . GLN A 1 92 ? 11.154 32.872 52.741 1.00 15.55 72 GLN A C 1
ATOM 566 O O . GLN A 1 92 ? 10.669 32.993 53.863 1.00 14.23 72 GLN A O 1
ATOM 572 N N . LEU A 1 93 ? 10.795 31.915 51.897 1.00 13.63 73 LEU A N 1
ATOM 573 C CA . LEU A 1 93 ? 9.937 30.775 52.218 1.00 13.70 73 LEU A CA 1
ATOM 574 C C . LEU A 1 93 ? 8.680 31.139 52.956 1.00 16.91 73 LEU A C 1
ATOM 575 O O . LEU A 1 93 ? 8.459 30.775 54.125 1.00 15.67 73 LEU A O 1
ATOM 580 N N . ILE A 1 94 ? 7.834 31.880 52.242 1.00 15.76 74 ILE A N 1
ATOM 581 C CA . ILE A 1 94 ? 6.562 32.354 52.747 1.00 14.38 74 ILE A CA 1
ATOM 582 C C . ILE A 1 94 ? 5.617 31.160 52.733 1.00 16.31 74 ILE A C 1
ATOM 583 O O . ILE A 1 94 ? 5.273 30.649 51.661 1.00 13.72 74 ILE A O 1
ATOM 588 N N . TRP A 1 95 ? 5.207 30.728 53.917 1.00 14.29 75 TRP A N 1
ATOM 589 C CA . TRP A 1 95 ? 4.408 29.527 54.070 1.00 13.90 75 TRP A CA 1
ATOM 590 C C . TRP A 1 95 ? 3.119 29.656 54.828 1.00 16.23 75 TRP A C 1
ATOM 591 O O . TRP A 1 95 ? 3.042 30.260 55.903 1.00 15.62 75 TRP A O 1
ATOM 602 N N . ALA A 1 96 ? 2.133 28.922 54.311 1.00 14.44 76 ALA A N 1
ATOM 603 C CA . ALA A 1 96 ? 0.848 28.632 54.923 1.00 13.50 76 ALA A CA 1
ATOM 604 C C . ALA A 1 96 ? 0.082 29.829 55.475 1.00 15.20 76 ALA A C 1
ATOM 605 O O . ALA A 1 96 ? -0.315 29.833 56.631 1.00 15.42 76 ALA A O 1
ATOM 607 N N . PRO A 1 97 ? -0.292 30.782 54.603 1.00 13.70 77 PRO A N 1
ATOM 608 C CA . PRO A 1 97 ? -1.095 31.915 55.074 1.00 13.57 77 PRO A CA 1
ATOM 609 C C . PRO A 1 97 ? -2.549 31.510 55.349 1.00 17.08 77 PRO A C 1
ATOM 610 O O . PRO A 1 97 ? -3.103 30.683 54.634 1.00 16.58 77 PRO A O 1
ATOM 614 N N . GLU A 1 98 ? -3.165 32.089 56.378 1.00 13.25 78 GLU A N 1
ATOM 615 C CA . GLU A 1 98 ? -4.583 31.910 56.684 1.00 12.36 78 GLU A CA 1
ATOM 616 C C . GLU A 1 98 ? -5.218 33.296 56.818 1.00 17.98 78 GLU A C 1
ATOM 617 O O . GLU A 1 98 ? -4.713 34.136 57.553 1.00 16.89 78 GLU A O 1
ATOM 623 N N . LEU A 1 99 ? -6.326 33.508 56.139 1.00 15.07 79 LEU A N 1
ATOM 624 C CA . LEU A 1 99 ? -7.082 34.764 56.145 1.00 15.11 79 LEU A CA 1
ATOM 625 C C . LEU A 1 99 ? -8.213 34.711 57.144 1.00 19.64 79 LEU A C 1
ATOM 626 O O . LEU A 1 99 ? -9.141 33.923 56.969 1.00 17.80 79 LEU A O 1
ATOM 631 N N . HIS A 1 100 ? -8.159 35.551 58.172 1.00 16.41 80 HIS A N 1
ATOM 632 C CA . HIS A 1 100 ? -9.182 35.576 59.210 1.00 16.57 80 HIS A CA 1
ATOM 633 C C . HIS A 1 100 ? -9.827 36.947 59.293 1.00 21.19 80 HIS A C 1
ATOM 634 O O . HIS A 1 100 ? -9.170 37.979 59.081 1.00 21.04 80 HIS A O 1
ATOM 641 N N . TYR A 1 101 ? -11.104 36.954 59.643 1.00 18.14 81 TYR A N 1
ATOM 642 C CA . TYR A 1 101 ? -11.881 38.182 59.799 1.00 17.26 81 TYR A CA 1
ATOM 643 C C . TYR A 1 101 ? -12.183 38.330 61.264 1.00 22.09 81 TYR A C 1
ATOM 644 O O . TYR A 1 101 ? -12.955 37.541 61.804 1.00 21.95 81 TYR A O 1
ATOM 653 N N . ILE A 1 102 ? -11.539 39.291 61.914 1.00 20.01 82 ILE A N 1
ATOM 654 C CA . ILE A 1 102 ? -11.590 39.479 63.364 1.00 19.80 82 ILE A CA 1
ATOM 655 C C . ILE A 1 102 ? -11.988 40.916 63.647 1.00 25.80 82 ILE A C 1
ATOM 656 O O . ILE A 1 102 ? -11.313 41.843 63.180 1.00 22.87 82 ILE A O 1
ATOM 661 N N . ASP A 1 103 ? -13.110 41.089 64.373 1.00 26.57 83 ASP A N 1
ATOM 662 C CA . ASP A 1 103 ? -13.661 42.395 64.763 1.00 29.36 83 ASP A CA 1
ATOM 663 C C . ASP A 1 103 ? -13.706 43.396 63.604 1.00 31.91 83 ASP A C 1
ATOM 664 O O . ASP A 1 103 ? -13.246 44.530 63.719 1.00 30.46 83 ASP A O 1
ATOM 669 N N . GLY A 1 104 ? -14.216 42.926 62.471 1.00 28.92 84 GLY A N 1
ATOM 670 C CA . GLY A 1 104 ? -14.411 43.764 61.301 1.00 28.32 84 GLY A CA 1
ATOM 671 C C . GLY A 1 104 ? -13.190 44.093 60.467 1.00 28.48 84 GLY A C 1
ATOM 672 O O . GLY A 1 104 ? -13.285 44.973 59.617 1.00 27.13 84 GLY A O 1
ATOM 673 N N . LYS A 1 105 ? -12.044 43.425 60.705 1.00 23.21 85 LYS A N 1
ATOM 674 C CA . LYS A 1 105 ? -10.784 43.669 59.985 1.00 23.04 85 LYS A CA 1
ATOM 675 C C . LYS A 1 105 ? -10.198 42.351 59.470 1.00 22.37 85 LYS A C 1
ATOM 676 O O . LYS A 1 105 ? -10.354 41.326 60.123 1.00 20.52 85 LYS A O 1
ATOM 682 N N . TRP A 1 106 ? -9.467 42.383 58.362 1.00 19.90 86 TRP A N 1
ATOM 683 C CA . TRP A 1 106 ? -8.801 41.172 57.833 1.00 18.77 86 TRP A CA 1
ATOM 684 C C . TRP A 1 106 ? -7.410 41.054 58.405 1.00 20.63 86 TRP A C 1
ATOM 685 O O . TRP A 1 106 ? -6.708 42.048 58.500 1.00 19.18 86 TRP A O 1
ATOM 696 N N . PHE A 1 107 ? -7.029 39.849 58.821 1.00 18.11 87 PHE A N 1
ATOM 697 C CA . PHE A 1 107 ? -5.692 39.520 59.292 1.00 16.78 87 PHE A CA 1
ATOM 698 C C . PHE A 1 107 ? -5.218 38.282 58.540 1.00 20.81 87 PHE A C 1
ATOM 699 O O . PHE A 1 107 ? -6.017 37.403 58.276 1.00 21.00 87 PHE A O 1
ATOM 707 N N . ILE A 1 108 ? -3.941 38.209 58.209 1.00 15.85 88 ILE A N 1
ATOM 708 C CA . ILE A 1 108 ? -3.362 37.002 57.609 1.00 13.74 88 ILE A CA 1
ATOM 709 C C . ILE A 1 108 ? -2.257 36.574 58.506 1.00 16.36 88 ILE A C 1
ATOM 710 O O . ILE A 1 108 ? -1.370 37.380 58.853 1.00 17.33 88 ILE A O 1
ATOM 715 N N . TYR A 1 109 ? -2.326 35.332 58.939 1.00 13.28 89 TYR A N 1
ATOM 716 C CA . TYR A 1 109 ? -1.278 34.702 59.758 1.00 13.97 89 TYR A CA 1
ATOM 717 C C . TYR A 1 109 ? -0.457 33.817 58.846 1.00 17.38 89 TYR A C 1
ATOM 718 O O . TYR A 1 109 ? -1.030 33.027 58.095 1.00 15.30 89 TYR A O 1
ATOM 727 N N . PHE A 1 110 ? 0.867 34.005 58.824 1.00 15.67 90 PHE A N 1
ATOM 728 C CA . PHE A 1 110 ? 1.751 33.243 57.950 1.00 13.62 90 PHE A CA 1
ATOM 729 C C . PHE A 1 110 ? 3.101 33.091 58.581 1.00 16.21 90 PHE A C 1
ATOM 730 O O . PHE A 1 110 ? 3.419 33.753 59.564 1.00 16.27 90 PHE A O 1
ATOM 738 N N . ALA A 1 111 ? 3.897 32.240 57.998 1.00 13.16 91 ALA A N 1
ATOM 739 C CA . ALA A 1 111 ? 5.238 31.980 58.470 1.00 12.89 91 ALA A CA 1
ATOM 740 C C . ALA A 1 111 ? 6.209 32.379 57.413 1.00 15.92 91 ALA A C 1
ATOM 741 O O . ALA A 1 111 ? 5.908 32.302 56.222 1.00 16.11 91 ALA A O 1
ATOM 743 N N . ALA A 1 112 ? 7.398 32.766 57.830 1.00 13.01 92 ALA A N 1
ATOM 744 C CA . ALA A 1 112 ? 8.452 33.167 56.881 1.00 12.55 92 ALA A CA 1
ATOM 745 C C . ALA A 1 112 ? 9.786 33.054 57.550 1.00 15.73 92 ALA A C 1
ATOM 746 O O . ALA A 1 112 ? 9.877 33.053 58.776 1.00 14.64 92 ALA A O 1
ATOM 748 N N . SER A 1 113 ? 10.821 33.016 56.753 1.00 13.84 93 SER A N 1
ATOM 749 C CA . SER A 1 113 ? 12.180 32.940 57.256 1.00 12.91 93 SER A CA 1
ATOM 750 C C . SER A 1 113 ? 12.999 34.135 56.747 1.00 16.32 93 SER A C 1
ATOM 751 O O . SER A 1 113 ? 12.612 34.828 55.803 1.00 15.94 93 SER A O 1
ATOM 754 N N . HIS A 1 114 ? 14.162 34.321 57.346 1.00 14.34 94 HIS A N 1
ATOM 755 C CA . HIS A 1 114 ? 15.121 35.320 56.891 1.00 14.32 94 HIS A CA 1
ATOM 756 C C . HIS A 1 114 ? 16.113 34.666 55.880 1.00 16.78 94 HIS A C 1
ATOM 757 O O . HIS A 1 114 ? 16.955 35.349 55.287 1.00 15.05 94 HIS A O 1
ATOM 764 N N . THR A 1 115 ? 16.007 33.361 55.689 1.00 14.80 95 THR A N 1
ATOM 765 C CA . THR A 1 115 ? 16.959 32.610 54.890 1.00 13.92 95 THR A CA 1
ATOM 766 C C . THR A 1 115 ? 16.413 31.285 54.440 1.00 16.91 95 THR A C 1
ATOM 767 O O . THR A 1 115 ? 15.530 30.696 55.083 1.00 17.96 95 THR A O 1
ATOM 771 N N . LYS A 1 116 ? 17.030 30.742 53.404 1.00 16.43 96 LYS A N 1
ATOM 772 C CA . LYS A 1 116 ? 16.747 29.389 52.925 1.00 17.12 96 LYS A CA 1
ATOM 773 C C . LYS A 1 116 ? 17.652 28.390 53.631 1.00 22.29 96 LYS A C 1
ATOM 774 O O . LYS A 1 116 ? 17.416 27.184 53.540 1.00 22.23 96 LYS A O 1
ATOM 780 N N . GLU A 1 117 ? 18.696 28.864 54.319 1.00 20.07 97 GLU A N 1
ATOM 781 C CA . GLU A 1 117 ? 19.619 27.950 54.966 1.00 19.43 97 GLU A CA 1
ATOM 782 C C . GLU A 1 117 ? 19.060 27.317 56.238 1.00 22.67 97 GLU A C 1
ATOM 783 O O . GLU A 1 117 ? 18.220 27.895 56.948 1.00 21.18 97 GLU A O 1
ATOM 789 N N . PHE A 1 118 ? 19.486 26.078 56.484 1.00 19.13 98 PHE A N 1
ATOM 790 C CA . PHE A 1 118 ? 19.119 25.373 57.705 1.00 21.68 98 PHE A CA 1
ATOM 791 C C . PHE A 1 118 ? 19.929 25.874 58.866 1.00 26.16 98 PHE A C 1
ATOM 792 O O . PHE A 1 118 ? 21.042 26.363 58.676 1.00 27.14 98 PHE A O 1
ATOM 800 N N . ASP A 1 119 ? 19.402 25.725 60.087 1.00 24.22 99 ASP A N 1
ATOM 801 C CA . ASP A 1 119 ? 20.135 26.070 61.302 1.00 23.87 99 ASP A CA 1
ATOM 802 C C . ASP A 1 119 ? 21.159 24.948 61.587 1.00 28.13 99 ASP A C 1
ATOM 803 O O . ASP A 1 119 ? 21.183 23.960 60.860 1.00 24.56 99 ASP A O 1
ATOM 808 N N . HIS A 1 120 ? 21.927 25.063 62.667 1.00 32.48 100 HIS A N 1
ATOM 809 C CA . HIS A 1 120 ? 22.935 24.065 63.068 1.00 35.63 100 HIS A CA 1
ATOM 810 C C . HIS A 1 120 ? 22.338 22.659 63.320 1.00 40.03 100 HIS A C 1
ATOM 811 O O . HIS A 1 120 ? 23.080 21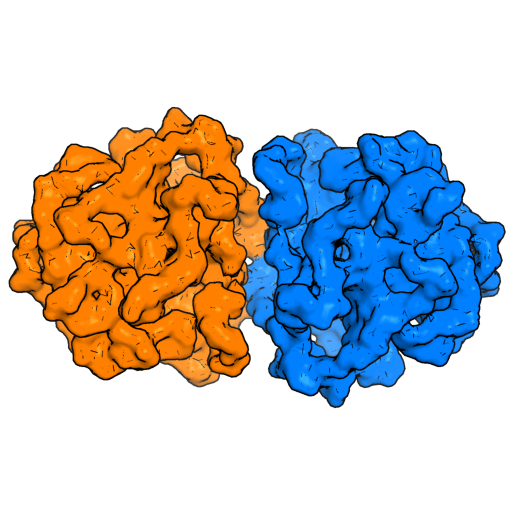.679 63.257 1.00 40.86 100 HIS A O 1
ATOM 818 N N . ASN A 1 121 ? 21.011 22.554 63.578 1.00 33.48 101 ASN A N 1
ATOM 819 C CA . ASN A 1 121 ? 20.323 21.274 63.747 1.00 32.48 101 ASN A CA 1
ATOM 820 C C . ASN A 1 121 ? 19.661 20.739 62.474 1.00 34.62 101 ASN A C 1
ATOM 821 O O . ASN A 1 121 ? 18.907 19.765 62.559 1.00 34.47 101 ASN A O 1
ATOM 826 N N . GLY A 1 122 ? 19.915 21.360 61.312 1.00 27.29 102 GLY A N 1
ATOM 827 C CA . GLY A 1 122 ? 19.315 20.927 60.057 1.00 25.70 102 GLY A CA 1
ATOM 828 C C . GLY A 1 122 ? 17.858 21.321 59.921 1.00 25.51 102 GLY A C 1
ATOM 829 O O . GLY A 1 122 ? 17.149 20.760 59.089 1.00 25.61 102 GLY A O 1
ATOM 830 N N . MET A 1 123 ? 17.403 22.319 60.694 1.00 21.87 103 MET A N 1
ATOM 831 C CA . MET A 1 123 ? 16.005 22.742 60.657 1.00 20.86 103 MET A CA 1
ATOM 832 C C . MET A 1 123 ? 15.808 24.069 59.925 1.00 21.76 103 MET A C 1
ATOM 833 O O . MET A 1 123 ? 16.724 24.890 59.853 1.00 20.49 103 MET A O 1
ATOM 838 N N . PHE A 1 124 ? 14.588 24.273 59.434 1.00 18.01 104 PHE A N 1
ATOM 839 C CA . PHE A 1 124 ? 14.155 25.544 58.843 1.00 17.19 104 PHE A CA 1
ATOM 840 C C . PHE A 1 124 ? 14.105 26.600 59.945 1.00 19.28 104 PHE A C 1
ATOM 841 O O . PHE A 1 124 ? 14.055 26.266 61.136 1.00 16.56 104 PHE A O 1
ATOM 849 N N . GLN A 1 125 ? 14.195 27.877 59.556 1.00 17.08 105 GLN A N 1
ATOM 850 C CA . GLN A 1 125 ? 14.309 28.975 60.522 1.00 16.06 105 GLN A CA 1
ATOM 851 C C . GLN A 1 125 ? 13.123 29.935 60.562 1.00 19.88 105 GLN A C 1
ATOM 852 O O . GLN A 1 125 ? 13.238 31.044 61.089 1.00 19.94 105 GLN A O 1
ATOM 858 N N . HIS A 1 126 ? 11.962 29.448 60.183 1.00 15.93 106 HIS A N 1
ATOM 859 C CA . HIS A 1 126 ? 10.743 30.214 60.191 1.00 15.74 106 HIS A CA 1
ATOM 860 C C . HIS A 1 126 ? 10.351 30.765 61.534 1.00 18.17 106 HIS A C 1
ATOM 861 O O . HIS A 1 126 ? 10.611 30.162 62.591 1.00 15.52 106 HIS A O 1
ATOM 868 N N . ARG A 1 127 ? 9.675 31.905 61.485 1.00 16.47 107 ARG A N 1
ATOM 869 C CA . ARG A 1 127 ? 8.999 32.495 62.632 1.00 15.55 107 ARG A CA 1
ATOM 870 C C . ARG A 1 127 ? 7.622 32.880 62.143 1.00 18.18 107 ARG A C 1
ATOM 871 O O . ARG A 1 127 ? 7.346 32.816 60.927 1.00 14.72 107 ARG A O 1
ATOM 879 N N . MET A 1 128 ? 6.756 33.259 63.082 1.00 14.08 108 MET A N 1
ATOM 880 C CA . MET A 1 128 ? 5.357 33.584 62.790 1.00 13.80 108 MET A CA 1
ATOM 881 C C . MET A 1 128 ? 5.144 35.079 62.577 1.00 17.70 108 MET A C 1
ATOM 882 O O . MET A 1 128 ? 5.705 35.886 63.306 1.00 17.48 108 MET A O 1
ATOM 887 N N . TYR A 1 129 ? 4.285 35.443 61.610 1.00 13.24 109 TYR A N 1
ATOM 888 C CA . TYR A 1 129 ? 4.032 36.819 61.246 1.00 13.47 109 TYR A CA 1
ATOM 889 C C . TYR A 1 129 ? 2.576 37.115 61.079 1.00 17.46 109 TYR A C 1
ATOM 890 O O . TYR A 1 129 ? 1.757 36.223 60.936 1.00 17.19 109 TYR A O 1
ATOM 899 N N . CYS A 1 130 ? 2.259 38.395 61.052 1.00 15.36 110 CYS A N 1
ATOM 900 C CA . CYS A 1 130 ? 0.884 38.848 60.920 1.00 16.07 110 CYS A CA 1
ATOM 901 C C . CYS A 1 130 ? 0.829 40.132 60.089 1.00 18.53 110 CYS A C 1
ATOM 902 O O . CYS A 1 130 ? 1.685 41.000 60.267 1.00 17.08 110 CYS A O 1
ATOM 905 N N . ILE A 1 131 ? -0.123 40.223 59.145 1.00 16.45 111 ILE A N 1
ATOM 906 C CA . ILE A 1 131 ? -0.406 41.436 58.383 1.00 16.01 111 ILE A CA 1
ATOM 907 C C . ILE A 1 131 ? -1.912 41.730 58.572 1.00 20.39 111 ILE A C 1
ATOM 908 O O . ILE A 1 131 ? -2.703 40.799 58.781 1.00 18.61 111 ILE A O 1
ATOM 913 N N . GLU A 1 132 ? -2.288 43.013 58.540 1.00 16.66 112 GLU A N 1
ATOM 914 C CA . GLU A 1 132 ? -3.667 43.452 58.727 1.00 15.80 112 GLU A CA 1
ATOM 915 C C . GLU A 1 132 ? -4.072 44.340 57.524 1.00 20.14 112 GLU A C 1
ATOM 916 O O . GLU A 1 132 ? -3.286 45.197 57.087 1.00 19.49 112 GLU A O 1
ATOM 922 N N . CYS A 1 133 ? -5.332 44.251 57.105 1.00 17.92 113 CYS A N 1
ATOM 923 C CA . CYS A 1 133 ? -5.838 45.053 55.987 1.00 20.28 113 CYS A CA 1
ATOM 924 C C . CYS A 1 133 ? -6.672 46.262 56.453 1.00 33.84 113 CYS A C 1
ATOM 925 O O . CYS A 1 133 ? -7.557 46.075 57.268 1.00 34.04 113 CYS A O 1
ATOM 928 N N . ASP A 1 134 ? -6.477 47.474 55.850 1.00 35.41 114 ASP A N 1
ATOM 929 C CA . ASP A 1 134 ? -7.256 48.662 56.222 1.00 37.25 114 ASP A CA 1
ATOM 930 C C . ASP A 1 134 ? -8.523 48.834 55.361 1.00 39.56 114 ASP A C 1
ATOM 931 O O . ASP A 1 134 ? -9.140 49.915 55.391 1.00 39.64 114 ASP A O 1
ATOM 936 N N . ASN A 1 135 ? -8.911 47.790 54.598 1.00 29.61 115 ASN A N 1
ATOM 937 C CA . ASN A 1 135 ? -9.994 47.886 53.638 1.00 27.57 115 ASN A CA 1
ATOM 938 C C . ASN A 1 135 ? -10.981 46.719 53.712 1.00 29.35 115 ASN A C 1
ATOM 939 O O . ASN A 1 135 ? -10.544 45.587 53.911 1.00 28.55 115 ASN A O 1
ATOM 944 N N . PRO A 1 136 ? -12.293 46.932 53.447 1.00 27.08 116 PRO A N 1
ATOM 945 C CA . PRO A 1 136 ? -13.241 45.792 53.423 1.00 26.00 116 PRO A CA 1
ATOM 946 C C . PRO A 1 136 ? -12.974 44.747 52.347 1.00 25.20 116 PRO A C 1
ATOM 947 O O . PRO A 1 136 ? -13.358 43.605 52.524 1.00 23.91 116 PRO A O 1
ATOM 951 N N . ASP A 1 137 ? -12.320 45.128 51.255 1.00 22.18 117 ASP A N 1
ATOM 952 C CA . ASP A 1 137 ? -11.947 44.226 50.178 1.00 20.64 117 ASP A CA 1
ATOM 953 C C . ASP A 1 137 ? -10.473 43.841 50.444 1.00 24.17 117 ASP A C 1
ATOM 954 O O . ASP A 1 137 ? -9.578 44.659 50.248 1.00 25.94 117 ASP A O 1
ATOM 959 N N . PRO A 1 138 ? -10.206 42.593 50.826 1.00 19.71 118 PRO A N 1
ATOM 960 C CA . PRO A 1 138 ? -8.816 42.181 51.081 1.00 19.55 118 PRO A CA 1
ATOM 961 C C . PRO A 1 138 ? -7.973 41.970 49.822 1.00 22.10 118 PRO A C 1
ATOM 962 O O . PRO A 1 138 ? -6.781 41.716 49.936 1.00 22.76 118 PRO A O 1
ATOM 966 N N . MET A 1 139 ? -8.561 42.085 48.626 1.00 19.58 119 MET A N 1
ATOM 967 C CA . MET A 1 139 ? -7.837 41.866 47.357 1.00 19.88 119 MET A CA 1
ATOM 968 C C . MET A 1 139 ? -7.726 43.116 46.554 1.00 26.29 119 MET A C 1
ATOM 969 O O . MET A 1 139 ? -7.520 43.032 45.351 1.00 28.18 119 MET A O 1
ATOM 974 N N . ARG A 1 140 ? -7.859 44.286 47.168 1.00 22.20 120 ARG A N 1
ATOM 975 C CA . ARG A 1 140 ? -7.805 45.520 46.370 1.00 22.27 120 ARG A CA 1
ATOM 976 C C . ARG A 1 140 ? -6.370 45.902 45.966 1.00 26.66 120 ARG A C 1
ATOM 977 O O . ARG A 1 140 ? -6.079 46.103 44.785 1.00 25.30 120 ARG A O 1
ATOM 985 N N . ASP A 1 141 ? -5.488 46.047 46.948 1.00 23.03 121 ASP A N 1
ATOM 986 C CA . ASP A 1 141 ? -4.128 46.519 46.706 1.00 21.88 121 ASP A CA 1
ATOM 987 C C . ASP A 1 141 ? -3.192 46.116 47.830 1.00 23.27 121 ASP A C 1
ATOM 988 O O . ASP A 1 141 ? -3.599 46.132 49.004 1.00 20.64 121 ASP A O 1
ATOM 993 N N . GLU A 1 142 ? -1.907 45.867 47.491 1.00 19.92 122 GLU A N 1
ATOM 994 C CA . GLU A 1 142 ? -0.858 45.580 48.470 1.00 18.25 122 GLU A CA 1
ATOM 995 C C . GLU A 1 142 ? -0.671 46.747 49.459 1.00 23.03 122 GLU A C 1
ATOM 996 O O . GLU A 1 142 ? -0.318 46.499 50.610 1.00 22.94 122 GLU A O 1
ATOM 1002 N N . ALA A 1 143 ? -0.916 48.000 49.026 1.00 20.65 123 ALA A N 1
ATOM 1003 C CA . ALA A 1 143 ? -0.800 49.186 49.894 1.00 22.83 123 ALA A CA 1
ATOM 1004 C C . ALA A 1 143 ? -1.795 49.132 51.074 1.00 25.69 123 ALA A C 1
ATOM 1005 O O . ALA A 1 143 ? -1.596 49.846 52.042 1.00 26.71 123 ALA A O 1
ATOM 1007 N N . ASP A 1 144 ? -2.868 48.306 50.990 1.00 21.22 124 ASP A N 1
ATOM 1008 C CA . ASP A 1 144 ? -3.877 48.177 52.068 1.00 20.64 124 ASP A CA 1
ATOM 1009 C C . ASP A 1 144 ? -3.411 47.331 53.250 1.00 23.31 124 ASP A C 1
ATOM 1010 O O . ASP A 1 144 ? -4.064 47.357 54.293 1.00 21.75 124 ASP A O 1
ATOM 1015 N N . TRP A 1 145 ? -2.318 46.579 53.101 1.00 20.33 125 TRP A N 1
ATOM 1016 C CA . TRP A 1 145 ? -1.857 45.662 54.143 1.00 19.81 125 TRP A CA 1
ATOM 1017 C C . TRP A 1 145 ? -0.712 46.239 54.937 1.00 25.55 125 TRP A C 1
ATOM 1018 O O . TRP A 1 145 ? 0.248 46.744 54.370 1.00 25.70 125 TRP A O 1
ATOM 1029 N N . THR A 1 146 ? -0.808 46.165 56.257 1.00 21.19 126 THR A N 1
ATOM 1030 C CA . THR A 1 146 ? 0.257 46.650 57.140 1.00 20.51 126 THR A CA 1
ATOM 1031 C C . THR A 1 146 ? 0.862 45.472 57.936 1.00 22.23 126 THR A C 1
ATOM 1032 O O . THR A 1 146 ? 0.142 44.575 58.378 1.00 19.74 126 THR A O 1
ATOM 1036 N N . GLU A 1 147 ? 2.195 45.511 58.158 1.00 18.58 127 GLU A N 1
ATOM 1037 C CA . GLU A 1 147 ? 2.894 44.472 58.882 1.00 18.28 127 GLU A CA 1
ATOM 1038 C C . GLU A 1 147 ? 2.875 44.728 60.372 1.00 21.40 127 GLU A C 1
ATOM 1039 O O . GLU A 1 147 ? 3.311 45.779 60.828 1.00 22.11 127 GLU A O 1
ATOM 1045 N N . HIS A 1 148 ? 2.429 43.745 61.130 1.00 18.00 128 HIS A N 1
ATOM 1046 C CA . HIS A 1 148 ? 2.547 43.768 62.577 1.00 17.81 128 HIS A CA 1
ATOM 1047 C C . HIS A 1 148 ? 3.875 43.161 63.022 1.00 22.92 128 HIS A C 1
ATOM 1048 O O . HIS A 1 148 ? 4.210 43.275 64.193 1.00 22.72 128 HIS A O 1
ATOM 1055 N N . GLY A 1 149 ? 4.613 42.543 62.110 1.00 20.25 129 GLY A N 1
ATOM 1056 C CA . GLY A 1 149 ? 5.892 41.924 62.435 1.00 20.09 129 GLY A CA 1
ATOM 1057 C C . GLY A 1 149 ? 5.672 40.548 63.031 1.00 21.97 129 GLY A C 1
ATOM 1058 O O . GLY A 1 149 ? 4.627 39.899 62.840 1.00 19.59 129 GLY A O 1
ATOM 1059 N N . GLN A 1 150 ? 6.659 40.100 63.754 1.00 18.05 130 GLN A N 1
ATOM 1060 C CA . GLN A 1 150 ? 6.658 38.774 64.344 1.00 18.09 130 GLN A CA 1
ATOM 1061 C C . GLN A 1 150 ? 5.712 38.609 65.537 1.00 22.41 130 GLN A C 1
ATOM 1062 O O . GLN A 1 150 ? 5.648 39.471 66.405 1.00 21.05 130 GLN A O 1
ATOM 1068 N N . ILE A 1 151 ? 5.036 37.464 65.608 1.00 17.77 131 ILE A N 1
ATOM 1069 C CA . ILE A 1 151 ? 4.234 37.107 66.777 1.00 17.57 131 ILE A CA 1
ATOM 1070 C C . ILE A 1 151 ? 5.233 36.370 67.637 1.00 20.55 131 ILE A C 1
ATOM 1071 O O . ILE A 1 151 ? 5.586 35.229 67.351 1.00 18.77 131 ILE A O 1
ATOM 1076 N N . GLU A 1 152 ? 5.690 37.019 68.688 1.00 20.02 132 GLU A N 1
ATOM 1077 C CA . GLU A 1 152 ? 6.736 36.489 69.533 1.00 21.90 132 GLU A CA 1
ATOM 1078 C C . GLU A 1 152 ? 6.273 35.527 70.595 1.00 26.12 132 GLU A C 1
ATOM 1079 O O . GLU A 1 152 ? 5.234 35.745 71.233 1.00 23.74 132 GLU A O 1
ATOM 1085 N N . THR A 1 153 ? 7.101 34.500 70.832 1.00 21.94 133 THR A N 1
ATOM 1086 C CA . THR A 1 153 ? 6.884 33.511 71.879 1.00 22.91 133 THR A CA 1
ATOM 1087 C C . THR A 1 153 ? 8.048 33.615 72.888 1.00 29.03 133 THR A C 1
ATOM 1088 O O . THR A 1 153 ? 9.128 34.056 72.496 1.00 28.53 133 THR A O 1
ATOM 1092 N N . PRO A 1 154 ? 7.886 33.177 74.158 1.00 27.40 134 PRO A N 1
ATOM 1093 C CA . PRO A 1 154 ? 8.995 33.308 75.137 1.00 27.36 134 PRO A CA 1
ATOM 1094 C C . PRO A 1 154 ? 10.316 32.695 74.675 1.00 33.12 134 PRO A C 1
ATOM 1095 O O . PRO A 1 154 ? 11.346 33.341 74.811 1.00 32.25 134 PRO A O 1
ATOM 1099 N N . LEU A 1 155 ? 10.278 31.510 74.052 1.00 30.05 135 LEU A N 1
ATOM 1100 C CA . LEU A 1 155 ? 11.469 30.929 73.438 1.00 31.41 135 LEU A CA 1
ATOM 1101 C C . LEU A 1 155 ? 11.416 31.255 71.947 1.00 29.19 135 LEU A C 1
ATOM 1102 O O . LEU A 1 155 ? 10.394 30.980 71.308 1.00 24.40 135 LEU A O 1
ATOM 1107 N N . ASP A 1 156 ? 12.475 31.884 71.411 1.00 24.97 136 ASP A N 1
ATOM 1108 C CA . ASP A 1 156 ? 12.538 32.289 70.008 1.00 26.32 136 ASP A CA 1
ATOM 1109 C C . ASP A 1 156 ? 13.064 31.140 69.158 1.00 28.69 136 ASP A C 1
ATOM 1110 O O . ASP A 1 156 ? 14.266 31.036 68.894 1.00 32.04 136 ASP A O 1
ATOM 1115 N N . THR A 1 157 ? 12.179 30.220 68.799 1.00 21.07 137 THR A N 1
ATOM 1116 C CA . THR A 1 157 ? 12.546 29.064 67.973 1.00 19.14 137 THR A CA 1
ATOM 1117 C C . THR A 1 157 ? 11.592 28.923 66.815 1.00 19.43 137 THR A C 1
ATOM 1118 O O . THR A 1 157 ? 10.557 29.582 66.759 1.00 17.86 137 THR A O 1
ATOM 1122 N N . PHE A 1 158 ? 11.968 28.026 65.897 1.00 17.09 138 PHE A N 1
ATOM 1123 C CA . PHE A 1 158 ? 11.210 27.645 64.705 1.00 16.38 138 PHE A CA 1
ATOM 1124 C C . PHE A 1 158 ? 9.699 27.536 65.012 1.00 18.81 138 PHE A C 1
ATOM 1125 O O . PHE A 1 158 ? 9.313 26.761 65.877 1.00 16.70 138 PHE A O 1
ATOM 1133 N N . ALA A 1 159 ? 8.873 28.322 64.328 1.00 16.04 139 ALA A N 1
ATOM 1134 C CA . ALA A 1 159 ? 7.434 28.338 64.547 1.00 15.63 139 ALA A CA 1
ATOM 1135 C C . ALA A 1 159 ? 6.713 28.667 63.252 1.00 18.24 139 ALA A C 1
ATOM 1136 O O . ALA A 1 159 ? 7.187 29.475 62.457 1.00 15.99 139 ALA A O 1
ATOM 1138 N N . LEU A 1 160 ? 5.555 28.035 63.037 1.00 14.96 140 LEU A N 1
ATOM 1139 C CA . LEU A 1 160 ? 4.763 28.214 61.824 1.00 14.09 140 LEU A CA 1
ATOM 1140 C C . LEU A 1 160 ? 3.339 27.655 61.987 1.00 17.49 140 LEU A C 1
ATOM 1141 O O . LEU A 1 160 ? 2.984 27.164 63.052 1.00 18.43 140 LEU A O 1
ATOM 1146 N N . ASP A 1 161 ? 2.537 27.726 60.919 1.00 15.89 141 ASP A N 1
ATOM 1147 C CA . ASP A 1 161 ? 1.188 27.162 60.830 1.00 13.87 141 ASP A CA 1
ATOM 1148 C C . ASP A 1 161 ? 0.190 27.694 61.860 1.00 16.01 141 ASP A C 1
ATOM 1149 O O . ASP A 1 161 ? -0.716 26.962 62.300 1.00 16.52 141 ASP A O 1
ATOM 1154 N N . ALA A 1 162 ? 0.288 28.968 62.195 1.00 14.46 142 ALA A N 1
ATOM 1155 C CA . ALA A 1 162 ? -0.615 29.527 63.194 1.00 15.22 142 ALA A CA 1
ATOM 1156 C C . ALA A 1 162 ? -2.033 29.690 62.669 1.00 20.76 142 ALA A C 1
ATOM 1157 O O . ALA A 1 162 ? -2.253 30.013 61.494 1.00 18.57 142 ALA A O 1
ATOM 1159 N N . THR A 1 163 ? -2.990 29.474 63.570 1.00 18.30 143 THR A N 1
ATOM 1160 C CA . THR A 1 163 ? -4.392 29.666 63.298 1.00 17.07 143 THR A CA 1
ATOM 1161 C C . THR A 1 163 ? -4.979 30.302 64.550 1.00 20.00 143 THR A C 1
ATOM 1162 O O . THR A 1 163 ? -4.341 30.300 65.597 1.00 17.69 143 THR A O 1
ATOM 1166 N N . VAL A 1 164 ? -6.188 30.835 64.439 1.00 17.35 144 VAL A N 1
ATOM 1167 C CA . VAL A 1 164 ? -6.881 31.432 65.572 1.00 18.80 144 VAL A CA 1
ATOM 1168 C C . VAL A 1 164 ? -8.296 30.952 65.626 1.00 22.79 144 VAL A C 1
ATOM 1169 O O . VAL A 1 164 ? -8.864 30.604 64.602 1.00 21.52 144 VAL A O 1
ATOM 1173 N N . PHE A 1 165 ? -8.884 30.997 66.815 1.00 20.70 145 PHE A N 1
ATOM 1174 C CA . PHE A 1 165 ? -10.306 30.716 67.013 1.00 19.67 145 PHE A CA 1
ATOM 1175 C C . PHE A 1 165 ? -10.814 31.524 68.195 1.00 23.35 145 PHE A C 1
ATOM 1176 O O . PHE A 1 165 ? -10.053 31.906 69.082 1.00 20.58 145 PHE A O 1
ATOM 1184 N N . GLU A 1 166 ? -12.092 31.858 68.157 1.00 24.31 146 GLU A N 1
ATOM 1185 C CA . GLU A 1 166 ? -12.749 32.581 69.246 1.00 24.14 146 GLU A CA 1
ATOM 1186 C C . GLU A 1 166 ? -13.503 31.635 70.122 1.00 27.25 146 GLU A C 1
ATOM 1187 O O . GLU A 1 166 ? -14.158 30.722 69.630 1.00 26.02 146 GLU A O 1
ATOM 1193 N N . ALA A 1 167 ? -13.380 31.820 71.431 1.00 23.92 147 ALA A N 1
ATOM 1194 C CA . ALA A 1 167 ? -14.099 30.982 72.401 1.00 25.07 147 ALA A CA 1
ATOM 1195 C C . ALA A 1 167 ? -14.213 31.702 73.702 1.00 29.24 147 ALA A C 1
ATOM 1196 O O . ALA A 1 167 ? -13.267 32.401 74.087 1.00 29.01 147 ALA A O 1
ATOM 1198 N N . GLN A 1 168 ? -15.372 31.579 74.383 1.00 24.88 148 GLN A N 1
ATOM 1199 C CA . GLN A 1 168 ? -15.580 32.172 75.703 1.00 25.58 148 GLN A CA 1
ATOM 1200 C C . GLN A 1 168 ? -15.252 33.692 75.719 1.00 29.92 148 GLN A C 1
ATOM 1201 O O . GLN A 1 168 ? -14.641 34.169 76.661 1.00 29.62 148 GLN A O 1
ATOM 1207 N N . LYS A 1 169 ? -15.613 34.408 74.638 1.00 27.52 149 LYS A N 1
ATOM 1208 C CA . LYS A 1 169 ? -15.385 35.853 74.448 1.00 29.06 149 LYS A CA 1
ATOM 1209 C C . LYS A 1 169 ? -13.907 36.248 74.403 1.00 32.48 149 LYS A C 1
ATOM 1210 O O . LYS A 1 169 ? -13.576 37.403 74.617 1.00 32.33 149 LYS A O 1
ATOM 1216 N N . LYS A 1 170 ? -13.031 35.310 74.033 1.00 28.68 150 LYS A N 1
ATOM 1217 C CA . LYS A 1 170 ? -11.590 35.528 73.963 1.00 26.66 150 LYS A CA 1
ATOM 1218 C C . LYS A 1 170 ? -11.098 35.049 72.609 1.00 27.63 150 LYS A C 1
ATOM 1219 O O . LYS A 1 170 ? -11.829 34.403 71.875 1.00 25.87 150 LYS A O 1
ATOM 1225 N N . LEU A 1 171 ? -9.874 35.400 72.264 1.00 25.60 151 LEU A N 1
ATOM 1226 C CA . LEU A 1 171 ? -9.251 34.999 71.013 1.00 23.60 151 LEU A CA 1
ATOM 1227 C C . LEU A 1 171 ? -8.080 34.103 71.375 1.00 26.01 151 LEU A C 1
ATOM 1228 O O . LEU A 1 171 ? -7.241 34.482 72.199 1.00 23.33 151 LEU A O 1
ATOM 1233 N N . TYR A 1 172 ? -8.052 32.898 70.797 1.00 22.15 152 TYR A N 1
ATOM 1234 C CA . TYR A 1 172 ? -7.003 31.907 71.050 1.00 20.68 152 TYR A CA 1
ATOM 1235 C C . TYR A 1 172 ? -6.140 31.710 69.797 1.00 21.40 152 TYR A C 1
ATOM 1236 O O . TYR A 1 172 ? -6.657 31.656 68.699 1.00 20.03 152 TYR A O 1
ATOM 1245 N N . TYR A 1 173 ? -4.850 31.563 70.005 1.00 18.73 153 TYR A N 1
ATOM 1246 C CA . TYR A 1 173 ? -3.847 31.389 68.968 1.00 16.79 153 TYR A CA 1
ATOM 1247 C C . TYR A 1 173 ? -3.275 29.994 69.123 1.00 17.87 153 TYR A C 1
ATOM 1248 O O . TYR A 1 173 ? -2.860 29.616 70.224 1.00 17.55 153 TYR A O 1
ATOM 1257 N N . VAL A 1 174 ? -3.350 29.218 68.085 1.00 15.35 154 VAL A N 1
ATOM 1258 C CA . VAL A 1 174 ? -2.845 27.839 68.051 1.00 14.22 154 VAL A CA 1
ATOM 1259 C C . VAL A 1 174 ? -1.768 27.718 66.981 1.00 17.19 154 VAL A C 1
ATOM 1260 O O . VAL A 1 174 ? -1.970 28.156 65.859 1.00 16.63 154 VAL A O 1
ATOM 1264 N N . TRP A 1 175 ? -0.659 27.087 67.287 1.00 15.44 155 TRP A N 1
ATOM 1265 C CA . TRP A 1 175 ? 0.446 27.026 66.330 1.00 16.64 155 TRP A CA 1
ATOM 1266 C C . TRP A 1 175 ? 1.382 25.847 66.587 1.00 18.93 155 TRP A C 1
ATOM 1267 O O . TRP A 1 175 ? 1.246 25.134 67.598 1.00 16.39 155 TRP A O 1
ATOM 1278 N N . ALA A 1 176 ? 2.337 25.676 65.671 1.00 14.91 156 ALA A N 1
ATOM 1279 C CA . ALA A 1 176 ? 3.366 24.649 65.726 1.00 14.80 156 ALA A CA 1
ATOM 1280 C C . ALA A 1 176 ? 4.708 25.288 66.012 1.00 18.84 156 ALA A C 1
ATOM 1281 O O . ALA A 1 176 ? 5.059 26.303 65.400 1.00 18.47 156 ALA A O 1
ATOM 1283 N N . GLN A 1 177 ? 5.454 24.715 66.946 1.00 16.05 157 GLN A N 1
ATOM 1284 C CA . GLN A 1 177 ? 6.757 25.238 67.315 1.00 15.42 157 GLN A CA 1
ATOM 1285 C C . GLN A 1 177 ? 7.688 24.159 67.865 1.00 18.73 157 GLN A C 1
ATOM 1286 O O . GLN A 1 177 ? 7.272 23.215 68.531 1.00 18.32 157 GLN A O 1
ATOM 1292 N N . LYS A 1 178 ? 8.955 24.334 67.591 1.00 16.08 158 LYS A N 1
ATOM 1293 C CA . LYS A 1 178 ? 10.025 23.469 68.072 1.00 16.28 158 LYS A CA 1
ATOM 1294 C C . LYS A 1 178 ? 10.355 23.787 69.533 1.00 20.85 158 LYS A C 1
ATOM 1295 O O . LYS A 1 178 ? 10.568 24.950 69.893 1.00 21.00 158 LYS A O 1
ATOM 1301 N N . ASP A 1 179 ? 10.458 22.745 70.356 1.00 18.67 159 ASP A N 1
ATOM 1302 C CA . ASP A 1 179 ? 10.978 22.857 71.717 1.00 18.22 159 ASP A CA 1
ATOM 1303 C C . ASP A 1 179 ? 12.297 22.086 71.698 1.00 23.24 159 ASP A C 1
ATOM 1304 O O . ASP A 1 179 ? 12.260 20.875 71.494 1.00 22.15 159 ASP A O 1
ATOM 1309 N N . PRO A 1 180 ? 13.450 22.732 71.943 1.00 23.89 160 PRO A N 1
ATOM 1310 C CA . PRO A 1 180 ? 14.736 21.991 71.994 1.00 25.36 160 PRO A CA 1
ATOM 1311 C C . PRO A 1 180 ? 14.789 20.763 72.918 1.00 29.24 160 PRO A C 1
ATOM 1312 O O . PRO A 1 180 ? 15.550 19.835 72.657 1.00 29.95 160 PRO A O 1
ATOM 1316 N N . ALA A 1 181 ? 13.983 20.752 73.973 1.00 25.35 161 ALA A N 1
ATOM 1317 C CA . ALA A 1 181 ? 13.921 19.666 74.948 1.00 26.79 161 ALA A CA 1
ATOM 1318 C C . ALA A 1 181 ? 12.987 18.522 74.552 1.00 28.85 161 ALA A C 1
ATOM 1319 O O . ALA A 1 181 ? 12.889 17.566 75.315 1.00 26.02 161 ALA A O 1
ATOM 1321 N N . ILE A 1 182 ? 12.255 18.615 73.419 1.00 23.39 162 ILE A N 1
ATOM 1322 C CA . ILE A 1 182 ? 11.308 17.563 73.011 1.00 23.17 162 ILE A CA 1
ATOM 1323 C C . ILE A 1 182 ? 11.710 17.090 71.631 1.00 25.51 162 ILE A C 1
ATOM 1324 O O . ILE A 1 182 ? 11.898 17.913 70.744 1.00 24.40 162 ILE A O 1
ATOM 1329 N N . LYS A 1 183 ? 11.860 15.781 71.448 1.00 22.39 163 LYS A N 1
ATOM 1330 C CA . LYS A 1 183 ? 12.248 15.232 70.149 1.00 22.36 163 LYS A CA 1
ATOM 1331 C C . LYS A 1 183 ? 11.207 15.566 69.079 1.00 22.73 163 LYS A C 1
ATOM 1332 O O . LYS A 1 183 ? 10.006 15.473 69.320 1.00 21.19 163 LYS A O 1
ATOM 1338 N N . GLY A 1 184 ? 11.685 15.922 67.901 1.00 20.45 164 GLY A N 1
ATOM 1339 C CA . GLY A 1 184 ? 10.846 16.222 66.748 1.00 19.33 164 GLY A CA 1
ATOM 1340 C C . GLY A 1 184 ? 10.953 17.646 66.259 1.00 22.78 164 GLY A C 1
ATOM 1341 O O . GLY A 1 184 ? 11.637 18.478 66.860 1.00 22.49 164 GLY A O 1
ATOM 1342 N N . ASN A 1 185 ? 10.294 17.920 65.147 1.00 20.12 165 ASN A N 1
ATOM 1343 C CA . ASN A 1 185 ? 10.367 19.227 64.506 1.00 18.61 165 ASN A CA 1
ATOM 1344 C C . ASN A 1 185 ? 9.462 20.261 65.130 1.00 20.16 165 ASN A C 1
ATOM 1345 O O . ASN A 1 185 ? 9.783 21.443 65.072 1.00 18.80 165 ASN A O 1
ATOM 1350 N N . SER A 1 186 ? 8.334 19.845 65.714 1.00 16.90 166 SER A N 1
ATOM 1351 C CA . SER A 1 186 ? 7.390 20.792 66.290 1.00 16.60 166 SER A CA 1
ATOM 1352 C C . SER A 1 186 ? 6.272 20.109 67.029 1.00 19.14 166 SER A C 1
ATOM 1353 O O . SER A 1 186 ? 5.928 18.984 66.702 1.00 18.39 166 SER A O 1
ATOM 1356 N N . ASN A 1 187 ? 5.710 20.821 68.020 1.00 16.73 167 ASN A N 1
ATOM 1357 C CA . ASN A 1 187 ? 4.556 20.452 68.848 1.00 16.64 167 ASN A CA 1
ATOM 1358 C C . ASN A 1 187 ? 3.484 21.501 68.649 1.00 18.50 167 ASN A C 1
ATOM 1359 O O . ASN A 1 187 ? 3.783 22.549 68.099 1.00 17.53 167 ASN A O 1
ATOM 1364 N N . ILE A 1 188 ? 2.232 21.221 69.054 1.00 15.02 168 ILE A N 1
ATOM 1365 C CA . ILE A 1 188 ? 1.140 22.171 68.960 1.00 14.13 168 ILE A CA 1
ATOM 1366 C C . ILE A 1 188 ? 0.964 22.872 70.284 1.00 18.03 168 ILE A C 1
ATOM 1367 O O . ILE A 1 188 ? 0.891 22.212 71.324 1.00 16.82 168 ILE A O 1
ATOM 1372 N N . TYR A 1 189 ? 0.826 24.194 70.227 1.00 16.20 169 TYR A N 1
ATOM 1373 C CA . TYR A 1 189 ? 0.645 25.059 71.392 1.00 15.64 169 TYR A CA 1
ATOM 1374 C C . TYR A 1 189 ? -0.604 25.881 71.275 1.00 18.75 169 TYR A C 1
ATOM 1375 O O . TYR A 1 189 ? -1.057 26.162 70.179 1.00 17.36 169 TYR A O 1
ATOM 1384 N N . ILE A 1 190 ? -1.110 26.345 72.425 1.00 18.39 170 ILE A N 1
ATOM 1385 C CA . ILE A 1 190 ? -2.246 27.259 72.494 1.00 16.90 170 ILE A CA 1
ATOM 1386 C C . ILE A 1 190 ? -1.861 28.407 73.436 1.00 21.49 170 ILE A C 1
ATOM 1387 O O . ILE A 1 190 ? -1.125 28.216 74.415 1.00 19.29 170 ILE A O 1
ATOM 1392 N N . ALA A 1 191 ? -2.385 29.583 73.149 1.00 20.15 171 ALA A N 1
ATOM 1393 C CA . ALA A 1 191 ? -2.276 30.740 74.055 1.00 20.62 171 ALA A CA 1
ATOM 1394 C C . ALA A 1 191 ? -3.442 31.680 73.808 1.00 23.76 171 ALA A C 1
ATOM 1395 O O . ALA A 1 191 ? -3.962 31.776 72.690 1.00 20.83 171 ALA A O 1
ATOM 1397 N N . GLU A 1 192 ? -3.853 32.375 74.853 1.00 21.84 172 GLU A N 1
ATOM 1398 C CA . GLU A 1 192 ? -4.874 33.402 74.711 1.00 21.42 172 GLU A CA 1
ATOM 1399 C C . GLU A 1 192 ? -4.137 34.623 74.140 1.00 24.42 172 GLU A C 1
ATOM 1400 O O . GLU A 1 192 ? -2.987 34.849 74.507 1.00 22.40 172 GLU A O 1
ATOM 1406 N N . MET A 1 193 ? -4.830 35.437 73.321 1.00 21.24 173 MET A N 1
ATOM 1407 C CA . MET A 1 193 ? -4.259 36.625 72.707 1.00 20.22 173 MET A CA 1
ATOM 1408 C C . MET A 1 193 ? -4.715 37.894 73.423 1.00 27.34 173 MET A C 1
ATOM 1409 O O . MET A 1 193 ? -5.873 37.991 73.876 1.00 29.20 173 MET A O 1
ATOM 1414 N N . ALA A 1 194 ? -3.794 38.879 73.510 1.00 23.55 174 ALA A N 1
ATOM 1415 C CA . ALA A 1 194 ? -4.075 40.209 74.083 1.00 24.67 174 ALA A CA 1
ATOM 1416 C C . ALA A 1 194 ? -4.715 41.062 72.987 1.00 28.67 174 ALA A C 1
ATOM 1417 O O . ALA A 1 194 ? -5.475 41.957 73.277 1.00 27.33 174 ALA A O 1
ATOM 1419 N N . ASN A 1 195 ? -4.295 40.846 71.734 1.00 25.10 175 ASN A N 1
ATOM 1420 C CA . ASN A 1 195 ? -4.824 41.482 70.538 1.00 23.08 175 ASN A CA 1
ATOM 1421 C C . ASN A 1 195 ? -4.466 40.516 69.383 1.00 23.44 175 ASN A C 1
ATOM 1422 O O . ASN A 1 195 ? -3.728 39.555 69.627 1.00 20.70 175 ASN A O 1
ATOM 1427 N N . PRO A 1 196 ? -4.919 40.743 68.137 1.00 21.49 176 PRO A N 1
ATOM 1428 C CA . PRO A 1 196 ? -4.671 39.748 67.080 1.00 20.82 176 PRO A CA 1
ATOM 1429 C C . PRO A 1 196 ? -3.221 39.490 66.680 1.00 23.93 176 PRO A C 1
ATOM 1430 O O . PRO A 1 196 ? -3.017 38.572 65.904 1.00 22.03 176 PRO A O 1
ATOM 1434 N N . TRP A 1 197 ? -2.227 40.208 67.220 1.00 22.93 177 TRP A N 1
ATOM 1435 C CA . TRP A 1 197 ? -0.830 39.965 66.891 1.00 22.09 177 TRP A CA 1
ATOM 1436 C C . TRP A 1 197 ? 0.068 39.814 68.133 1.00 23.34 177 TRP A C 1
ATOM 1437 O O . TRP A 1 197 ? 1.287 39.774 67.978 1.00 23.77 177 TRP A O 1
ATOM 1448 N N . THR A 1 198 ? -0.513 39.634 69.336 1.00 19.98 178 THR A N 1
ATOM 1449 C CA . THR A 1 198 ? 0.236 39.541 70.577 1.00 20.58 178 THR A CA 1
ATOM 1450 C C . THR A 1 198 ? -0.332 38.491 71.505 1.00 22.89 178 THR A C 1
ATOM 1451 O O . THR A 1 198 ? -1.529 38.512 71.799 1.00 21.99 178 THR A O 1
ATOM 1455 N N . LEU A 1 199 ? 0.544 37.639 72.055 1.00 20.04 179 LEU A N 1
ATOM 1456 C CA . LEU A 1 199 ? 0.096 36.645 73.025 1.00 21.00 179 LEU A CA 1
ATOM 1457 C C . LEU A 1 199 ? -0.078 37.282 74.397 1.00 25.77 179 LEU A C 1
ATOM 1458 O O . LEU A 1 199 ? 0.714 38.134 74.768 1.00 25.53 179 LEU A O 1
ATOM 1463 N N . LYS A 1 200 ? -1.102 36.859 75.142 1.00 22.98 180 LYS A N 1
ATOM 1464 C CA . LYS A 1 200 ? -1.343 37.314 76.507 1.00 24.14 180 LYS A CA 1
ATOM 1465 C C . LYS A 1 200 ? -0.731 36.322 77.506 1.00 28.43 180 LYS A C 1
ATOM 1466 O O . LYS A 1 200 ? -0.191 36.736 78.525 1.00 29.25 180 LYS A O 1
ATOM 1472 N N . THR A 1 201 ? -0.870 35.022 77.255 1.00 24.33 181 THR A N 1
ATOM 1473 C CA . THR A 1 201 ? -0.430 33.978 78.189 1.00 22.79 181 THR A CA 1
ATOM 1474 C C . THR A 1 201 ? 0.804 33.243 77.702 1.00 28.37 181 THR A C 1
ATOM 1475 O O . THR A 1 201 ? 1.144 33.266 76.503 1.00 26.43 181 THR A O 1
ATOM 1479 N N . LYS A 1 202 ? 1.412 32.501 78.625 1.00 26.08 182 LYS A N 1
ATOM 1480 C CA . LYS A 1 202 ? 2.566 31.656 78.327 1.00 26.79 182 LYS A CA 1
ATOM 1481 C C . LYS A 1 202 ? 2.054 30.479 77.499 1.00 29.91 182 LYS A C 1
ATOM 1482 O O . LYS A 1 202 ? 1.058 29.896 77.895 1.00 30.08 182 LYS A O 1
ATOM 1488 N N . PRO A 1 203 ? 2.723 30.068 76.408 1.00 24.17 183 PRO A N 1
ATOM 1489 C CA . PRO A 1 203 ? 2.231 28.912 75.626 1.00 21.82 183 PRO A CA 1
ATOM 1490 C C . PRO A 1 203 ? 2.006 27.624 76.411 1.00 24.86 183 PRO A C 1
ATOM 1491 O O . PRO A 1 203 ? 2.779 27.318 77.297 1.00 24.09 183 PRO A O 1
ATOM 1495 N N . VAL A 1 204 ? 0.975 26.858 76.042 1.00 21.02 184 VAL A N 1
ATOM 1496 C CA . VAL A 1 204 ? 0.668 25.582 76.659 1.00 21.40 184 VAL A CA 1
ATOM 1497 C C . VAL A 1 204 ? 0.731 24.527 75.573 1.00 23.31 184 VAL A C 1
ATOM 1498 O O . VAL A 1 204 ? 0.050 24.671 74.558 1.00 22.29 184 VAL A O 1
ATOM 1502 N N . MET A 1 205 ? 1.532 23.463 75.782 1.00 20.26 185 MET A N 1
ATOM 1503 C CA . MET A 1 205 ? 1.646 22.371 74.781 1.00 19.87 185 MET A CA 1
ATOM 1504 C C . MET A 1 205 ? 0.428 21.491 74.856 1.00 21.87 185 MET A C 1
ATOM 1505 O O . MET A 1 205 ? 0.059 21.045 75.954 1.00 20.93 185 MET A O 1
ATOM 1510 N N . LEU A 1 206 ? -0.223 21.264 73.713 1.00 18.30 186 LEU A N 1
ATOM 1511 C CA . LEU A 1 206 ? -1.415 20.428 73.604 1.00 19.40 186 LEU A CA 1
ATOM 1512 C C . LEU A 1 206 ? -1.100 19.035 73.075 1.00 21.72 186 LEU A C 1
ATOM 1513 O O . LEU A 1 206 ? -1.756 18.085 73.478 1.00 20.68 186 LEU A O 1
ATOM 1518 N N . THR A 1 207 ? -0.129 18.912 72.166 1.00 18.17 187 THR A N 1
ATOM 1519 C CA . THR A 1 207 ? 0.305 17.614 71.641 1.00 19.54 187 THR A CA 1
ATOM 1520 C C . THR A 1 207 ? 1.741 17.681 71.167 1.00 21.48 187 THR A C 1
ATOM 1521 O O . THR A 1 207 ? 2.162 18.703 70.635 1.00 20.44 187 THR A O 1
ATOM 1525 N N . LYS A 1 208 ? 2.458 16.560 71.296 1.00 18.44 188 LYS A N 1
ATOM 1526 C CA . LYS A 1 208 ? 3.796 16.348 70.729 1.00 16.58 188 LYS A CA 1
ATOM 1527 C C . LYS A 1 208 ? 3.754 15.052 69.926 1.00 20.92 188 LYS A C 1
ATOM 1528 O O . LYS A 1 208 ? 2.974 14.164 70.269 1.00 20.74 188 LYS A O 1
ATOM 1534 N N . PRO A 1 209 ? 4.596 14.895 68.888 1.00 17.74 189 PRO A N 1
ATOM 1535 C CA . PRO A 1 209 ? 4.649 13.609 68.184 1.00 17.45 189 PRO A CA 1
ATOM 1536 C C . PRO A 1 209 ? 5.164 12.489 69.099 1.00 22.79 189 PRO A C 1
ATOM 1537 O O . PRO A 1 209 ? 6.233 12.605 69.695 1.00 23.37 189 PRO A O 1
ATOM 1541 N N . GLU A 1 210 ? 4.380 11.411 69.210 1.00 20.72 190 GLU A N 1
ATOM 1542 C CA . GLU A 1 210 ? 4.706 10.261 70.070 1.00 21.74 190 GLU A CA 1
ATOM 1543 C C . GLU A 1 210 ? 4.156 8.908 69.592 1.00 24.63 190 GLU A C 1
ATOM 1544 O O . GLU A 1 210 ? 4.798 7.903 69.857 1.00 23.15 190 GLU A O 1
ATOM 1550 N N . TYR A 1 211 ? 2.983 8.855 68.946 1.00 22.33 191 TYR A N 1
ATOM 1551 C CA . TYR A 1 211 ? 2.450 7.572 68.468 1.00 21.45 191 TYR A CA 1
ATOM 1552 C C . TYR A 1 211 ? 3.219 7.112 67.239 1.00 23.58 191 TYR A C 1
ATOM 1553 O O . TYR A 1 211 ? 3.862 7.920 66.567 1.00 19.64 191 TYR A O 1
ATOM 1562 N N . ASP A 1 212 ? 3.156 5.826 66.938 1.00 22.98 192 ASP A N 1
ATOM 1563 C CA . ASP A 1 212 ? 3.816 5.261 65.745 1.00 22.89 192 ASP A CA 1
ATOM 1564 C C . ASP A 1 212 ? 3.448 6.011 64.442 1.00 24.46 192 ASP A C 1
ATOM 1565 O O . ASP A 1 212 ? 4.321 6.386 63.674 1.00 24.29 192 ASP A O 1
ATOM 1570 N N . TRP A 1 213 ? 2.180 6.346 64.285 1.00 19.56 193 TRP A N 1
ATOM 1571 C CA . TRP A 1 213 ? 1.664 7.060 63.103 1.00 18.49 193 TRP A CA 1
ATOM 1572 C C . TRP A 1 213 ? 2.039 8.559 63.066 1.00 19.28 193 TRP A C 1
ATOM 1573 O O . TRP A 1 213 ? 1.857 9.191 62.028 1.00 17.33 193 TRP A O 1
ATOM 1584 N N . GLU A 1 214 ? 2.576 9.127 64.175 1.00 15.73 194 GLU A N 1
ATOM 1585 C CA . GLU A 1 214 ? 3.060 10.508 64.224 1.00 16.29 194 GLU A CA 1
ATOM 1586 C C . GLU A 1 214 ? 4.563 10.612 64.028 1.00 19.17 194 GLU A C 1
ATOM 1587 O O . GLU A 1 214 ? 5.088 11.727 63.911 1.00 18.26 194 GLU A O 1
ATOM 1593 N N . THR A 1 215 ? 5.275 9.478 64.047 1.00 18.99 195 THR A N 1
ATOM 1594 C CA . THR A 1 215 ? 6.733 9.490 64.052 1.00 18.85 195 THR A CA 1
ATOM 1595 C C . THR A 1 215 ? 7.344 8.708 62.900 1.00 24.24 195 THR A C 1
ATOM 1596 O O . THR A 1 215 ? 8.491 8.306 62.993 1.00 23.37 195 THR A O 1
ATOM 1600 N N . LYS A 1 216 ? 6.609 8.552 61.786 1.00 23.40 196 LYS A N 1
ATOM 1601 C CA . LYS A 1 216 ? 7.133 7.819 60.626 1.00 22.03 196 LYS A CA 1
ATOM 1602 C C . LYS A 1 216 ? 8.063 8.710 59.865 1.00 24.44 196 LYS A C 1
ATOM 1603 O O . LYS A 1 216 ? 7.626 9.729 59.312 1.00 22.74 196 LYS A O 1
ATOM 1609 N N . ILE A 1 217 ? 9.362 8.366 59.879 1.00 24.85 197 ILE A N 1
ATOM 1610 C CA . ILE A 1 217 ? 10.461 9.035 59.188 1.00 26.18 197 ILE A CA 1
ATOM 1611 C C . ILE A 1 217 ? 10.835 10.356 59.889 1.00 28.97 197 ILE A C 1
ATOM 1612 O O . ILE A 1 217 ? 12.015 10.531 60.228 1.00 28.89 197 ILE A O 1
ATOM 1617 N N . PHE A 1 218 ? 9.871 11.273 60.091 1.00 23.62 198 PHE A N 1
ATOM 1618 C CA . PHE A 1 218 ? 10.064 12.527 60.824 1.00 25.75 198 PHE A CA 1
ATOM 1619 C C . PHE A 1 218 ? 9.022 12.633 61.936 1.00 27.11 198 PHE A C 1
ATOM 1620 O O . PHE A 1 218 ? 7.850 12.274 61.735 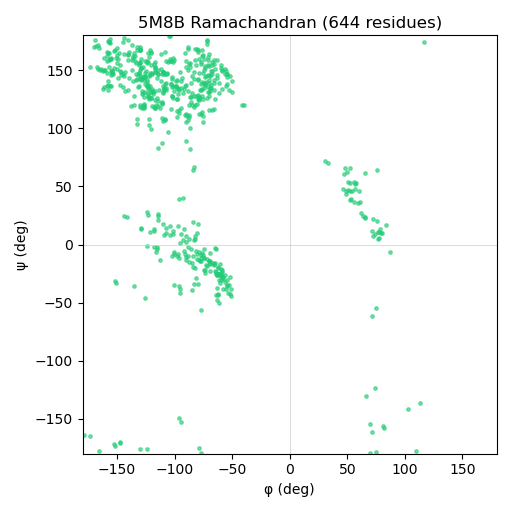1.00 24.03 198 PHE A O 1
ATOM 1628 N N . TRP A 1 219 ? 9.468 13.100 63.117 1.00 22.65 199 TRP A N 1
ATOM 1629 C CA . TRP A 1 219 ? 8.625 13.274 64.295 1.00 21.53 199 TRP A CA 1
ATOM 1630 C C . TRP A 1 219 ? 8.074 14.665 64.207 1.00 22.14 199 TRP A C 1
ATOM 1631 O O . TRP A 1 219 ? 8.836 15.618 64.263 1.00 21.02 199 TRP A O 1
ATOM 1642 N N . VAL A 1 220 ? 6.776 14.803 63.956 1.00 18.29 200 VAL A N 1
ATOM 1643 C CA . VAL A 1 220 ? 6.215 16.151 63.806 1.00 18.83 200 VAL A CA 1
ATOM 1644 C C . VAL A 1 220 ? 4.763 16.203 64.142 1.00 19.08 200 VAL A C 1
ATOM 1645 O O . VAL A 1 220 ? 4.036 15.254 63.854 1.00 17.58 200 VAL A O 1
ATOM 1649 N N . ASN A 1 221 ? 4.332 17.363 64.681 1.00 16.30 201 ASN A N 1
ATOM 1650 C CA . ASN A 1 221 ? 2.934 17.783 64.833 1.00 16.35 201 ASN A CA 1
ATOM 1651 C C . ASN A 1 221 ? 2.872 19.179 64.270 1.00 18.61 201 ASN A C 1
ATOM 1652 O O . ASN A 1 221 ? 3.531 20.069 64.802 1.00 18.48 201 ASN A O 1
ATOM 1657 N N . GLU A 1 222 ? 2.078 19.395 63.214 1.00 15.20 202 GLU A N 1
ATOM 1658 C CA . GLU A 1 222 ? 1.970 20.717 62.597 1.00 14.04 202 GLU A CA 1
ATOM 1659 C C . GLU A 1 222 ? 0.574 20.913 61.938 1.00 17.06 202 GLU A C 1
ATOM 1660 O O . GLU A 1 222 ? -0.335 20.148 62.214 1.00 15.43 202 GLU A O 1
ATOM 1666 N N . GLY A 1 223 ? 0.388 22.022 61.229 1.00 14.90 203 GLY A N 1
ATOM 1667 C CA . GLY A 1 223 ? -0.857 22.354 60.531 1.00 14.86 203 GLY A CA 1
ATOM 1668 C C . GLY A 1 223 ? -2.140 22.272 61.337 1.00 16.98 203 GLY A C 1
ATOM 1669 O O . GLY A 1 223 ? -3.100 21.623 60.909 1.00 16.66 203 GLY A O 1
ATOM 1670 N N . PRO A 1 224 ? -2.220 22.952 62.492 1.00 15.20 204 PRO A N 1
ATOM 1671 C CA . PRO A 1 224 ? -3.448 22.883 63.280 1.00 15.68 204 PRO A CA 1
ATOM 1672 C C . PRO A 1 224 ? -4.661 23.542 62.623 1.00 16.96 204 PRO A C 1
ATOM 1673 O O . PRO A 1 224 ? -4.518 24.531 61.913 1.00 18.02 204 PRO A O 1
ATOM 1677 N N . ALA A 1 225 ? -5.854 22.984 62.858 1.00 14.35 205 ALA A N 1
ATOM 1678 C CA . ALA A 1 225 ? -7.113 23.549 62.400 1.00 14.05 205 ALA A CA 1
ATOM 1679 C C . ALA A 1 225 ? -8.169 23.288 63.444 1.00 17.72 205 ALA A C 1
ATOM 1680 O O . ALA A 1 225 ? -8.102 22.268 64.130 1.00 15.59 205 ALA A O 1
ATOM 1682 N N . VAL A 1 226 ? -9.102 24.228 63.621 1.00 16.75 206 VAL A N 1
ATOM 1683 C CA . VAL A 1 226 ? -10.105 24.127 64.684 1.00 18.75 206 VAL A CA 1
ATOM 1684 C C . VAL A 1 226 ? -11.530 24.103 64.128 1.00 22.49 206 VAL A C 1
ATOM 1685 O O . VAL A 1 226 ? -11.881 24.881 63.241 1.00 21.97 206 VAL A O 1
ATOM 1689 N N . LEU A 1 227 ? -12.324 23.159 64.620 1.00 20.54 207 LEU A N 1
ATOM 1690 C CA . LEU A 1 227 ? -13.726 22.951 64.251 1.00 20.87 207 LEU A CA 1
ATOM 1691 C C . LEU A 1 227 ? -14.555 22.996 65.529 1.00 24.26 207 LEU A C 1
ATOM 1692 O O . LEU A 1 227 ? -14.149 22.426 66.544 1.00 23.16 207 LEU A O 1
ATOM 1697 N N . HIS A 1 228 ? -15.703 23.685 65.507 1.00 23.46 208 HIS A N 1
ATOM 1698 C CA . HIS A 1 228 ? -16.546 23.840 66.698 1.00 24.57 208 HIS A CA 1
ATOM 1699 C C . HIS A 1 228 ? -17.912 23.231 66.410 1.00 28.28 208 HIS A C 1
ATOM 1700 O O . HIS A 1 228 ? -18.585 23.680 65.481 1.00 26.53 208 HIS A O 1
ATOM 1707 N N . ARG A 1 229 ? -18.300 22.203 67.192 1.00 25.04 209 ARG A N 1
ATOM 1708 C CA . ARG A 1 229 ? -19.582 21.529 67.067 1.00 25.75 209 ARG A CA 1
ATOM 1709 C C . ARG A 1 229 ? -19.882 20.615 68.258 1.00 28.12 209 ARG A C 1
ATOM 1710 O O . ARG A 1 229 ? -18.973 20.080 68.911 1.00 25.36 209 ARG A O 1
ATOM 1718 N N . ASN A 1 230 ? -21.190 20.430 68.520 1.00 23.93 210 ASN A N 1
ATOM 1719 C CA . ASN A 1 230 ? -21.703 19.470 69.472 1.00 23.77 210 ASN A CA 1
ATOM 1720 C C . ASN A 1 230 ? -21.080 19.591 70.834 1.00 27.07 210 ASN A C 1
ATOM 1721 O O . ASN A 1 230 ? -20.709 18.583 71.443 1.00 26.93 210 ASN A O 1
ATOM 1726 N N . GLY A 1 231 ? -20.989 20.831 71.309 1.00 24.52 211 GLY A N 1
ATOM 1727 C CA . GLY A 1 231 ? -20.459 21.141 72.632 1.00 24.75 211 GLY A CA 1
ATOM 1728 C C . GLY A 1 231 ? -18.954 21.021 72.781 1.00 26.63 211 GLY A C 1
ATOM 1729 O O . GLY A 1 231 ? -18.439 21.109 73.901 1.00 24.26 211 GLY A O 1
ATOM 1730 N N . ARG A 1 232 ? -18.222 20.835 71.674 1.00 23.48 212 ARG A N 1
ATOM 1731 C CA . ARG A 1 232 ? -16.771 20.630 71.722 1.00 23.49 212 ARG A CA 1
ATOM 1732 C C . ARG A 1 232 ? -16.022 21.424 70.672 1.00 24.33 212 ARG A C 1
ATOM 1733 O O . ARG A 1 232 ? -16.595 21.815 69.666 1.00 24.68 212 ARG A O 1
ATOM 1741 N N . PHE A 1 233 ? -14.716 21.612 70.885 1.00 21.10 213 PHE A N 1
ATOM 1742 C CA . PHE A 1 233 ? -13.814 22.067 69.850 1.00 19.79 213 PHE A CA 1
ATOM 1743 C C . PHE A 1 233 ? -12.982 20.825 69.500 1.00 22.04 213 PHE A C 1
ATOM 1744 O O . PHE A 1 233 ? -12.573 20.075 70.382 1.00 21.46 213 PHE A O 1
ATOM 1752 N N . PHE A 1 234 ? -12.746 20.633 68.227 1.00 17.93 214 PHE A N 1
ATOM 1753 C CA . PHE A 1 234 ? -11.983 19.547 67.629 1.00 17.71 214 PHE A CA 1
ATOM 1754 C C . PHE A 1 234 ? -10.781 20.212 66.937 1.00 21.76 214 PHE A C 1
ATOM 1755 O O . PHE A 1 234 ? -10.977 21.096 66.099 1.00 21.41 214 PHE A O 1
ATOM 1763 N N . LEU A 1 235 ? -9.576 19.897 67.375 1.00 17.42 215 LEU A N 1
ATOM 1764 C CA . LEU A 1 235 ? -8.371 20.499 66.835 1.00 17.75 215 LEU A CA 1
ATOM 1765 C C . LEU A 1 235 ? -7.643 19.425 66.053 1.00 19.32 215 LEU A C 1
ATOM 1766 O O . LEU A 1 235 ? -7.056 18.534 66.652 1.00 17.30 215 LEU A O 1
ATOM 1771 N N . THR A 1 236 ? -7.681 19.501 64.727 1.00 17.22 216 THR A N 1
ATOM 1772 C CA . THR A 1 236 ? -6.974 18.542 63.889 1.00 15.94 216 THR A CA 1
ATOM 1773 C C . THR A 1 236 ? -5.577 19.104 63.655 1.00 19.00 216 THR A C 1
ATOM 1774 O O . THR A 1 236 ? -5.361 20.295 63.781 1.00 18.76 216 THR A O 1
ATOM 1778 N N . TYR A 1 237 ? -4.648 18.242 63.326 1.00 16.25 217 TYR A N 1
ATOM 1779 C CA . TYR A 1 237 ? -3.259 18.596 63.034 1.00 14.84 217 TYR A CA 1
ATOM 1780 C C . TYR A 1 237 ? -2.681 17.462 62.186 1.00 16.41 217 TYR A C 1
ATOM 1781 O O . TYR A 1 237 ? -3.296 16.395 62.089 1.00 15.00 217 TYR A O 1
ATOM 1790 N N . SER A 1 238 ? -1.542 17.706 61.546 1.00 12.52 218 SER A N 1
ATOM 1791 C CA . SER A 1 238 ? -0.853 16.729 60.692 1.00 11.72 218 SER A CA 1
ATOM 1792 C C . SER A 1 238 ? 0.424 16.250 61.333 1.00 16.46 218 SER A C 1
ATOM 1793 O O . SER A 1 238 ? 1.046 16.985 62.127 1.00 15.33 218 SER A O 1
ATOM 1796 N N . ALA A 1 239 ? 0.773 14.989 61.048 1.00 15.17 219 ALA A N 1
ATOM 1797 C CA . ALA A 1 239 ? 1.929 14.335 61.631 1.00 15.06 219 ALA A CA 1
ATOM 1798 C C . ALA A 1 239 ? 2.629 13.404 60.666 1.00 18.19 219 ALA A C 1
ATOM 1799 O O . ALA A 1 239 ? 2.118 13.123 59.578 1.00 15.93 219 ALA A O 1
ATOM 1801 N N . SER A 1 240 ? 3.868 13.043 61.022 1.00 18.18 220 SER A N 1
ATOM 1802 C CA . SER A 1 240 ? 4.795 12.249 60.235 1.00 18.20 220 SER A CA 1
ATOM 1803 C C . SER A 1 240 ? 5.308 12.983 59.018 1.00 21.25 220 SER A C 1
ATOM 1804 O O . SER A 1 240 ? 5.005 14.145 58.818 1.00 19.11 220 SER A O 1
ATOM 1807 N N . ALA A 1 241 ? 6.162 12.306 58.222 1.00 21.47 221 ALA A N 1
ATOM 1808 C CA . ALA A 1 241 ? 6.699 12.836 56.975 1.00 21.80 221 ALA A CA 1
ATOM 1809 C C . ALA A 1 241 ? 5.601 13.077 55.978 1.00 24.43 221 ALA A C 1
ATOM 1810 O O . ALA A 1 241 ? 4.513 12.482 56.079 1.00 24.51 221 ALA A O 1
ATOM 1812 N N . THR A 1 242 ? 5.881 13.951 54.995 1.00 20.00 222 THR A N 1
ATOM 1813 C CA . THR A 1 242 ? 4.914 14.408 54.011 1.00 18.94 222 THR A CA 1
ATOM 1814 C C . THR A 1 242 ? 4.731 13.478 52.790 1.00 21.87 222 THR A C 1
ATOM 1815 O O . THR A 1 242 ? 4.175 13.885 51.781 1.00 21.27 222 THR A O 1
ATOM 1819 N N . ASP A 1 243 ? 5.122 12.225 52.892 1.00 19.04 223 ASP A N 1
ATOM 1820 C CA . ASP A 1 243 ? 4.893 11.260 51.811 1.00 17.81 223 ASP A CA 1
ATOM 1821 C C . ASP A 1 243 ? 3.597 10.511 52.192 1.00 19.00 223 ASP A C 1
ATOM 1822 O O . ASP A 1 243 ? 2.748 11.121 52.841 1.00 17.23 223 ASP A O 1
ATOM 1827 N N . GLU A 1 244 ? 3.428 9.237 51.819 1.00 15.65 224 GLU A N 1
ATOM 1828 C CA . GLU A 1 244 ? 2.215 8.482 52.159 1.00 14.45 224 GLU A CA 1
ATOM 1829 C C . GLU A 1 244 ? 1.957 8.342 53.651 1.00 17.12 224 GLU A C 1
ATOM 1830 O O . GLU A 1 244 ? 0.860 7.940 54.020 1.00 16.13 224 GLU A O 1
ATOM 1836 N N . ASN A 1 245 ? 2.969 8.591 54.510 1.00 14.07 225 ASN A N 1
ATOM 1837 C CA . ASN A 1 245 ? 2.800 8.496 55.975 1.00 15.07 225 ASN A CA 1
ATOM 1838 C C . ASN A 1 245 ? 2.097 9.715 56.542 1.00 18.96 225 ASN A C 1
ATOM 1839 O O . ASN A 1 245 ? 1.712 9.677 57.705 1.00 18.60 225 ASN A O 1
ATOM 1844 N N . TYR A 1 246 ? 1.980 10.818 55.787 1.00 16.37 226 TYR A N 1
ATOM 1845 C CA . TYR A 1 246 ? 1.374 12.034 56.352 1.00 15.81 226 TYR A CA 1
ATOM 1846 C C . TYR A 1 246 ? -0.067 11.738 56.750 1.00 19.92 226 TYR A C 1
ATOM 1847 O O . TYR A 1 246 ? -0.792 11.111 55.984 1.00 19.14 226 TYR A O 1
ATOM 1856 N N . ALA A 1 247 ? -0.433 12.100 57.957 1.00 17.09 227 ALA A N 1
ATOM 1857 C CA . ALA A 1 247 ? -1.761 11.774 58.495 1.00 18.76 227 ALA A CA 1
ATOM 1858 C C . ALA A 1 247 ? -2.239 12.837 59.470 1.00 22.45 227 ALA A C 1
ATOM 1859 O O . ALA A 1 247 ? -1.439 13.599 60.016 1.00 20.54 227 ALA A O 1
ATOM 1861 N N . MET A 1 248 ? -3.530 12.869 59.684 1.00 16.61 228 MET A N 1
ATOM 1862 C CA . MET A 1 248 ? -4.148 13.805 60.593 1.00 15.30 228 MET A CA 1
ATOM 1863 C C . MET A 1 248 ? -4.511 13.148 61.926 1.00 18.30 228 MET A C 1
ATOM 1864 O O . MET A 1 248 ? -5.097 12.069 61.944 1.00 17.68 228 MET A O 1
ATOM 1869 N N . GLY A 1 249 ? -4.197 13.846 63.007 1.00 15.93 229 GLY A N 1
ATOM 1870 C CA . GLY A 1 249 ? -4.619 13.515 64.367 1.00 16.35 229 GLY A CA 1
ATOM 1871 C C . GLY A 1 249 ? -5.731 14.462 64.792 1.00 18.16 229 GLY A C 1
ATOM 1872 O O . GLY A 1 249 ? -6.132 15.347 64.033 1.00 16.42 229 GLY A O 1
ATOM 1873 N N . MET A 1 250 ? -6.245 14.296 66.011 1.00 15.31 230 MET A N 1
ATOM 1874 C CA . MET A 1 250 ? -7.291 15.175 66.487 1.00 15.30 230 MET A CA 1
ATOM 1875 C C . MET A 1 250 ? -7.305 15.217 68.009 1.00 19.68 230 MET A C 1
ATOM 1876 O O . MET A 1 250 ? -7.187 14.183 68.657 1.00 19.05 230 MET A O 1
ATOM 1881 N N . LEU A 1 251 ? -7.458 16.420 68.558 1.00 17.93 231 LEU A N 1
ATOM 1882 C CA . LEU A 1 251 ? -7.657 16.656 69.976 1.00 17.67 231 LEU A CA 1
ATOM 1883 C C . LEU A 1 251 ? -9.075 17.115 70.145 1.00 21.47 231 LEU A C 1
ATOM 1884 O O . LEU A 1 251 ? -9.579 17.817 69.275 1.00 19.89 231 LEU A O 1
ATOM 1889 N N . THR A 1 252 ? -9.696 16.797 71.293 1.00 18.59 232 THR A N 1
ATOM 1890 C CA . THR A 1 252 ? -11.067 17.210 71.594 1.00 18.09 232 THR A CA 1
ATOM 1891 C C . THR A 1 252 ? -11.090 17.849 72.967 1.00 22.41 232 THR A C 1
ATOM 1892 O O . THR A 1 252 ? -10.433 17.338 73.870 1.00 21.49 232 THR A O 1
ATOM 1896 N N . VAL A 1 253 ? -11.908 18.906 73.144 1.00 19.01 233 VAL A N 1
ATOM 1897 C CA . VAL A 1 253 ? -12.090 19.605 74.429 1.00 19.53 233 VAL A CA 1
ATOM 1898 C C . VAL A 1 253 ? -13.539 20.085 74.494 1.00 26.13 233 VAL A C 1
ATOM 1899 O O . VAL A 1 253 ? -14.112 20.397 73.450 1.00 24.63 233 VAL A O 1
ATOM 1903 N N . ALA A 1 254 ? -14.118 20.154 75.704 1.00 24.43 234 ALA A N 1
ATOM 1904 C CA . ALA A 1 254 ? -15.477 20.694 75.894 1.00 24.52 234 ALA A CA 1
ATOM 1905 C C . ALA A 1 254 ? -15.399 22.203 75.646 1.00 27.73 234 ALA A C 1
ATOM 1906 O O . ALA A 1 254 ? -14.408 22.837 75.992 1.00 26.11 234 ALA A O 1
ATOM 1908 N N . GLU A 1 255 ? -16.409 22.769 75.006 1.00 27.65 235 GLU A N 1
ATOM 1909 C CA . GLU A 1 255 ? -16.412 24.188 74.629 1.00 27.81 235 GLU A CA 1
ATOM 1910 C C . GLU A 1 255 ? -16.356 25.172 75.798 1.00 31.26 235 GLU A C 1
ATOM 1911 O O . GLU A 1 255 ? -15.981 26.322 75.596 1.00 30.67 235 GLU A O 1
ATOM 1917 N N . ASP A 1 256 ? -16.721 24.724 76.994 1.00 28.80 236 ASP A N 1
ATOM 1918 C CA . ASP A 1 256 ? -16.742 25.542 78.216 1.00 30.27 236 ASP A CA 1
ATOM 1919 C C . ASP A 1 256 ? -15.602 25.193 79.197 1.00 35.21 236 ASP A C 1
ATOM 1920 O O . ASP A 1 256 ? -15.589 25.692 80.320 1.00 36.18 236 ASP A O 1
ATOM 1925 N N . ALA A 1 257 ? -14.630 24.376 78.777 1.00 31.01 237 ALA A N 1
ATOM 1926 C CA . ALA A 1 257 ? -13.513 24.006 79.653 1.00 31.40 237 ALA A CA 1
ATOM 1927 C C . ALA A 1 257 ? -12.480 25.114 79.676 1.00 34.26 237 ALA A C 1
ATOM 1928 O O . ALA A 1 257 ? -12.521 26.013 78.833 1.00 32.69 237 ALA A O 1
ATOM 1930 N N . ASP A 1 258 ? -11.515 25.023 80.614 1.00 30.09 238 ASP A N 1
ATOM 1931 C CA . ASP A 1 258 ? -10.379 25.935 80.629 1.00 29.36 238 ASP A CA 1
ATOM 1932 C C . ASP A 1 258 ? -9.468 25.431 79.469 1.00 30.27 238 ASP A C 1
ATOM 1933 O O . ASP A 1 258 ? -8.798 24.404 79.588 1.00 28.09 238 ASP A O 1
ATOM 1938 N N . LEU A 1 259 ? -9.470 26.160 78.362 1.00 26.83 239 LEU A N 1
ATOM 1939 C CA . LEU A 1 259 ? -8.763 25.763 77.146 1.00 25.58 239 LEU A CA 1
ATOM 1940 C C . LEU A 1 259 ? -7.253 25.814 77.288 1.00 28.53 239 LEU A C 1
ATOM 1941 O O . LEU A 1 259 ? -6.563 25.146 76.519 1.00 26.87 239 LEU A O 1
ATOM 1946 N N . LEU A 1 260 ? -6.739 26.515 78.325 1.00 25.83 240 LEU A N 1
ATOM 1947 C CA . LEU A 1 260 ? -5.326 26.586 78.616 1.00 24.56 240 LEU A CA 1
ATOM 1948 C C . LEU A 1 260 ? -4.854 25.544 79.609 1.00 31.15 240 LEU A C 1
ATOM 1949 O O . LEU A 1 260 ? -3.682 25.567 79.981 1.00 29.88 240 LEU A O 1
ATOM 1954 N N . ASP A 1 261 ? -5.735 24.631 80.054 1.00 28.62 241 ASP A N 1
ATOM 1955 C CA . ASP A 1 261 ? -5.335 23.548 80.947 1.00 27.94 241 ASP A CA 1
ATOM 1956 C C . ASP A 1 261 ? -5.143 22.353 80.005 1.00 29.91 241 ASP A C 1
ATOM 1957 O O . ASP A 1 261 ? -6.103 21.927 79.383 1.00 28.99 241 ASP A O 1
ATOM 1962 N N . PRO A 1 262 ? -3.934 21.804 79.836 1.00 27.17 242 PRO A N 1
ATOM 1963 C CA . PRO A 1 262 ? -3.785 20.680 78.900 1.00 26.86 242 PRO A CA 1
ATOM 1964 C C . PRO A 1 262 ? -4.601 19.436 79.269 1.00 30.12 242 PRO A C 1
ATOM 1965 O O . PRO A 1 262 ? -4.961 18.682 78.367 1.00 29.39 242 PRO A O 1
ATOM 1969 N N . THR A 1 263 ? -4.936 19.254 80.572 1.00 28.42 243 THR A N 1
ATOM 1970 C CA . THR A 1 263 ? -5.710 18.109 81.046 1.00 28.62 243 THR A CA 1
ATOM 1971 C C . THR A 1 263 ? -7.173 18.185 80.624 1.00 32.81 243 THR A C 1
ATOM 1972 O O . THR A 1 263 ? -7.856 17.172 80.725 1.00 34.16 243 THR A O 1
ATOM 1976 N N . SER A 1 264 ? -7.660 19.351 80.123 1.00 28.79 244 SER A N 1
ATOM 1977 C CA . SER A 1 264 ? -9.015 19.464 79.567 1.00 27.97 244 SER A CA 1
ATOM 1978 C C . SER A 1 264 ? -9.100 18.780 78.204 1.00 27.56 244 SER A C 1
ATOM 1979 O O . SER A 1 264 ? -10.204 18.480 77.756 1.00 26.87 244 SER A O 1
ATOM 1982 N N . TRP A 1 265 ? -7.967 18.655 77.492 1.00 24.85 245 TRP A N 1
ATOM 1983 C CA . TRP A 1 265 ? -7.924 18.136 76.121 1.00 23.69 245 TRP A CA 1
ATOM 1984 C C . TRP A 1 265 ? -7.651 16.637 76.069 1.00 28.88 245 TRP A C 1
ATOM 1985 O O . TRP A 1 265 ? -6.847 16.109 76.839 1.00 28.11 245 TRP A O 1
ATOM 1996 N N . SER A 1 266 ? -8.302 15.972 75.116 1.00 24.09 246 SER A N 1
ATOM 1997 C CA . SER A 1 266 ? -8.175 14.546 74.891 1.00 24.41 246 SER A CA 1
ATOM 1998 C C . SER A 1 266 ? -7.510 14.357 73.523 1.00 26.56 246 SER A C 1
ATOM 1999 O O . SER A 1 266 ? -7.897 15.026 72.570 1.00 24.33 246 SER A O 1
ATOM 2002 N N . LYS A 1 267 ? -6.495 13.490 73.449 1.00 22.30 247 LYS A N 1
ATOM 2003 C CA . LYS A 1 267 ? -5.774 13.208 72.214 1.00 19.97 247 LYS A CA 1
ATOM 2004 C C . LYS A 1 267 ? -6.223 11.882 71.620 1.00 23.72 247 LYS A C 1
ATOM 2005 O O . LYS A 1 267 ? -6.143 10.858 72.296 1.00 22.98 247 LYS A O 1
ATOM 2011 N N . SER A 1 268 ? -6.600 11.875 70.329 1.00 19.72 248 SER A N 1
ATOM 2012 C CA . SER A 1 268 ? -6.918 10.631 69.675 1.00 20.85 248 SER A CA 1
ATOM 2013 C C . SER A 1 268 ? -5.621 9.777 69.597 1.00 23.57 248 SER A C 1
ATOM 2014 O O . SER A 1 268 ? -4.568 10.263 69.182 1.00 20.93 248 SER A O 1
ATOM 2017 N N . GLU A 1 269 ? -5.722 8.507 69.970 1.00 21.99 249 GLU A N 1
ATOM 2018 C CA . GLU A 1 269 ? -4.562 7.590 69.919 1.00 21.97 249 GLU A CA 1
ATOM 2019 C C . GLU A 1 269 ? -4.352 7.080 68.506 1.00 23.44 249 GLU A C 1
ATOM 2020 O O . GLU A 1 269 ? -3.294 6.512 68.217 1.00 21.99 249 GLU A O 1
ATOM 2026 N N . THR A 1 270 ? -5.335 7.302 67.610 1.00 18.82 250 THR A N 1
ATOM 2027 C CA . THR A 1 270 ? -5.236 6.898 66.207 1.00 18.19 250 THR A CA 1
ATOM 2028 C C . THR A 1 270 ? -5.475 8.069 65.271 1.00 21.44 250 THR A C 1
ATOM 2029 O O . THR A 1 270 ? -6.122 9.038 65.650 1.00 19.14 250 THR A O 1
ATOM 2033 N N . PRO A 1 271 ? -4.996 7.980 64.020 1.00 19.53 251 PRO A N 1
ATOM 2034 C CA . PRO A 1 271 ? -5.266 9.058 63.076 1.00 18.73 251 PRO A CA 1
ATOM 2035 C C . PRO A 1 271 ? -6.729 9.113 62.666 1.00 19.78 251 PRO A C 1
ATOM 2036 O O . PRO A 1 271 ? -7.463 8.135 62.763 1.00 18.45 251 PRO A O 1
ATOM 2040 N N . VAL A 1 272 ? -7.173 10.300 62.287 1.00 17.00 252 VAL A N 1
ATOM 2041 C CA . VAL A 1 272 ? -8.553 10.539 61.871 1.00 16.23 252 VAL A CA 1
ATOM 2042 C C . VAL A 1 272 ? -8.650 10.638 60.332 1.00 17.91 252 VAL A C 1
ATOM 2043 O O . VAL A 1 272 ? -9.742 10.694 59.791 1.00 18.53 252 VAL A O 1
ATOM 2047 N N . PHE A 1 273 ? -7.528 10.705 59.641 1.00 14.51 253 PHE A N 1
ATOM 2048 C CA . PHE A 1 273 ? -7.525 10.788 58.167 1.00 14.65 253 PHE A CA 1
ATOM 2049 C C . PHE A 1 273 ? -6.131 10.394 57.703 1.00 18.35 253 PHE A C 1
ATOM 2050 O O . PHE A 1 273 ? -5.143 10.779 58.341 1.00 17.57 253 PHE A O 1
ATOM 2058 N N . GLN A 1 274 ? -6.061 9.527 56.692 1.00 14.02 254 GLN A N 1
ATOM 2059 C CA . GLN A 1 274 ? -4.810 8.960 56.194 1.00 14.06 254 GLN A CA 1
ATOM 2060 C C . GLN A 1 274 ? -4.862 8.770 54.692 1.00 15.68 254 GLN A C 1
ATOM 2061 O O . GLN A 1 274 ? -5.913 8.914 54.083 1.00 15.28 254 GLN A O 1
ATOM 2067 N N . SER A 1 275 ? -3.745 8.383 54.124 1.00 13.11 255 SER A N 1
ATOM 2068 C CA . SER A 1 275 ? -3.613 8.063 52.689 1.00 13.84 255 SER A CA 1
ATOM 2069 C C . SER A 1 275 ? -4.626 7.016 52.278 1.00 17.32 255 SER A C 1
ATOM 2070 O O . SER A 1 275 ? -5.019 6.145 53.067 1.00 15.82 255 SER A O 1
ATOM 2073 N N . ASN A 1 276 ? -5.076 7.134 51.045 1.00 13.92 256 ASN A N 1
ATOM 2074 C CA . ASN A 1 276 ? -5.931 6.162 50.425 1.00 13.12 256 ASN A CA 1
ATOM 2075 C C . ASN A 1 276 ? -5.000 5.554 49.359 1.00 16.54 256 ASN A C 1
ATOM 2076 O O . ASN A 1 276 ? -4.900 6.036 48.230 1.00 15.62 256 ASN A O 1
ATOM 2081 N N . MET A 1 277 ? -4.258 4.537 49.770 1.00 16.52 257 MET A N 1
ATOM 2082 C CA . MET A 1 277 ? -3.177 3.940 48.963 1.00 15.24 257 MET A CA 1
ATOM 2083 C C . MET A 1 277 ? -3.655 3.316 47.655 1.00 19.14 257 MET A C 1
ATOM 2084 O O . MET A 1 277 ? -3.069 3.594 46.612 1.00 18.50 257 MET A O 1
ATOM 2089 N N . PRO A 1 278 ? -4.763 2.573 47.624 1.00 16.76 258 PRO A N 1
ATOM 2090 C CA . PRO A 1 278 ? -5.196 1.981 46.331 1.00 16.54 258 PRO A CA 1
ATOM 2091 C C . PRO A 1 278 ? -5.500 2.964 45.202 1.00 21.05 258 PRO A C 1
ATOM 2092 O O . PRO A 1 278 ? -5.362 2.597 44.048 1.00 21.34 258 PRO A O 1
ATOM 2096 N N . ILE A 1 279 ? -5.882 4.197 45.516 1.00 15.74 259 ILE A N 1
ATOM 2097 C CA . ILE A 1 279 ? -6.188 5.225 44.488 1.00 15.11 259 ILE A CA 1
ATOM 2098 C C . ILE A 1 279 ? -5.053 6.235 44.363 1.00 18.54 259 ILE A C 1
ATOM 2099 O O . ILE A 1 279 ? -5.216 7.253 43.722 1.00 19.67 259 ILE A O 1
ATOM 2104 N N . LYS A 1 280 ? -3.930 5.977 45.018 1.00 15.32 260 LYS A N 1
ATOM 2105 C CA . LYS A 1 280 ? -2.762 6.834 44.991 1.00 15.50 260 LYS A CA 1
ATOM 2106 C C . LYS A 1 280 ? -3.029 8.246 45.510 1.00 17.60 260 LYS A C 1
ATOM 2107 O O . LYS A 1 280 ? -2.614 9.199 44.896 1.00 18.66 260 LYS A O 1
ATOM 2113 N N . GLN A 1 281 ? -3.711 8.372 46.646 1.00 14.82 261 GLN A N 1
ATOM 2114 C CA . GLN A 1 281 ? -3.873 9.642 47.325 1.00 13.55 261 GLN A CA 1
ATOM 2115 C C . GLN A 1 281 ? -2.940 9.534 48.509 1.00 17.87 261 GLN A C 1
ATOM 2116 O O . GLN A 1 281 ? -3.279 8.890 49.527 1.00 16.50 261 GLN A O 1
ATOM 2122 N N . PHE A 1 282 ? -1.728 10.091 48.338 1.00 13.74 262 PHE A N 1
ATOM 2123 C CA . PHE A 1 282 ? -0.636 9.951 49.301 1.00 14.23 262 PHE A CA 1
ATOM 2124 C C . PHE A 1 282 ? -0.387 11.177 50.171 1.00 18.55 262 PHE A C 1
ATOM 2125 O O . PHE A 1 282 ? -0.005 12.227 49.663 1.00 18.29 262 PHE A O 1
ATOM 2133 N N . GLY A 1 283 ? -0.572 11.017 51.474 1.00 16.14 263 GLY A N 1
ATOM 2134 C CA . GLY A 1 283 ? -0.225 12.051 52.438 1.00 17.16 263 GLY A CA 1
ATOM 2135 C C . GLY A 1 283 ? -1.159 13.234 52.539 1.00 18.39 263 GLY A C 1
ATOM 2136 O O . GLY A 1 283 ? -0.738 14.377 52.349 1.00 16.43 263 GLY A O 1
ATOM 2137 N N . PRO A 1 284 ? -2.405 12.999 52.965 1.00 15.37 264 PRO A N 1
ATOM 2138 C CA . PRO A 1 284 ? -3.321 14.121 53.149 1.00 13.98 264 PRO A CA 1
ATOM 2139 C C . PRO A 1 284 ? -3.006 14.900 54.417 1.00 18.37 264 PRO A C 1
ATOM 2140 O O . PRO A 1 284 ? -2.750 14.306 55.433 1.00 20.36 264 PRO A O 1
ATOM 2144 N N . GLY A 1 285 ? -2.961 16.215 54.341 1.00 15.36 265 GLY A N 1
ATOM 2145 C CA . GLY A 1 285 ? -2.697 16.981 55.540 1.00 17.48 265 GLY A CA 1
ATOM 2146 C C . GLY A 1 285 ? -2.810 18.477 55.391 1.00 19.29 265 GLY A C 1
ATOM 2147 O O . GLY A 1 285 ? -3.273 18.975 54.367 1.00 18.42 265 GLY A O 1
ATOM 2148 N N . HIS A 1 286 ? -2.268 19.173 56.393 1.00 15.39 266 HIS A N 1
ATOM 2149 C CA . HIS A 1 286 ? -2.449 20.581 56.668 1.00 13.36 266 HIS A CA 1
ATOM 2150 C C . HIS A 1 286 ? -3.835 21.024 56.210 1.00 17.71 266 HIS A C 1
ATOM 2151 O O . HIS A 1 286 ? -4.002 21.770 55.235 1.00 16.82 266 HIS A O 1
ATOM 2158 N N . ASN A 1 287 ? -4.824 20.590 56.943 1.00 16.58 267 ASN A N 1
ATOM 2159 C CA . ASN A 1 287 ? -6.188 20.849 56.547 1.00 15.82 267 ASN A CA 1
ATOM 2160 C C . ASN A 1 287 ? -6.758 22.154 57.048 1.00 18.20 267 ASN A C 1
ATOM 2161 O O . ASN A 1 287 ? -6.214 22.788 57.938 1.00 17.81 267 ASN A O 1
ATOM 2166 N N . SER A 1 288 ? -7.907 22.504 56.490 1.00 15.76 268 SER A N 1
ATOM 2167 C CA . SER A 1 288 ? -8.783 23.568 56.968 1.00 15.41 268 SER A CA 1
ATOM 2168 C C . SER A 1 288 ? -10.231 23.049 56.812 1.00 17.86 268 SER A C 1
ATOM 2169 O O . SER A 1 288 ? -10.438 21.933 56.351 1.00 15.54 268 SER A O 1
ATOM 2172 N N . PHE A 1 289 ? -11.202 23.807 57.261 1.00 14.72 269 PHE A N 1
ATOM 2173 C CA . PHE A 1 289 ? -12.604 23.421 57.217 1.00 14.30 269 PHE A CA 1
ATOM 2174 C C . PHE A 1 289 ? -13.404 24.538 56.603 1.00 19.69 269 PHE A C 1
ATOM 2175 O O . PHE A 1 289 ? -13.135 25.706 56.906 1.00 19.02 269 PHE A O 1
ATOM 2183 N N . THR A 1 290 ? -14.446 24.176 55.841 1.00 15.94 270 THR A N 1
ATOM 2184 C CA . THR A 1 290 ? -15.380 25.160 55.300 1.00 16.71 270 THR A CA 1
ATOM 2185 C C . THR A 1 290 ? -16.754 24.527 55.220 1.00 19.88 270 THR A C 1
ATOM 2186 O O . THR A 1 290 ? -17.004 23.449 55.775 1.00 18.36 270 THR A O 1
ATOM 2190 N N . VAL A 1 291 ? -17.668 25.233 54.574 1.00 17.36 271 VAL A N 1
ATOM 2191 C CA . VAL A 1 291 ? -19.044 24.792 54.402 1.00 19.14 271 VAL A CA 1
ATOM 2192 C C . VAL A 1 291 ? -19.366 24.888 52.922 1.00 21.91 271 VAL A C 1
ATOM 2193 O O . VAL A 1 291 ? -18.875 25.807 52.248 1.00 20.86 271 VAL A O 1
ATOM 2197 N N . ALA A 1 292 ? -20.145 23.941 52.411 1.00 20.25 272 ALA A N 1
ATOM 2198 C CA . ALA A 1 292 ? -20.559 23.898 51.007 1.00 19.84 272 ALA A CA 1
ATOM 2199 C C . ALA A 1 292 ? -21.599 25.009 50.669 1.00 22.96 272 ALA A C 1
ATOM 2200 O O . ALA A 1 292 ? -22.046 25.759 51.538 1.00 21.47 272 ALA A O 1
ATOM 2202 N N . GLU A 1 293 ? -21.951 25.106 49.378 1.00 21.04 273 GLU A N 1
ATOM 2203 C CA . GLU A 1 293 ? -22.872 26.106 48.818 1.00 19.95 273 GLU A CA 1
ATOM 2204 C C . GLU A 1 293 ? -24.313 25.936 49.317 1.00 27.02 273 GLU A C 1
ATOM 2205 O O . GLU A 1 293 ? -25.123 26.844 49.164 1.00 28.33 273 GLU A O 1
ATOM 2211 N N . ASP A 1 294 ? -24.637 24.787 49.893 1.00 25.08 274 ASP A N 1
ATOM 2212 C CA . ASP A 1 294 ? -25.939 24.566 50.512 1.00 26.68 274 ASP A CA 1
ATOM 2213 C C . ASP A 1 294 ? -26.042 25.252 51.904 1.00 32.28 274 ASP A C 1
ATOM 2214 O O . ASP A 1 294 ? -27.106 25.213 52.515 1.00 31.74 274 ASP A O 1
ATOM 2219 N N . GLY A 1 295 ? -24.923 25.775 52.417 1.00 29.67 275 GLY A N 1
ATOM 2220 C CA . GLY A 1 295 ? -24.836 26.410 53.719 1.00 30.01 275 GLY A CA 1
ATOM 2221 C C . GLY A 1 295 ? -24.907 25.444 54.891 1.00 32.48 275 GLY A C 1
ATOM 2222 O O . GLY A 1 295 ? -24.923 25.893 56.037 1.00 32.54 275 GLY A O 1
ATOM 2223 N N . GLU A 1 296 ? -24.879 24.123 54.622 1.00 26.20 276 GLU A N 1
ATOM 2224 C CA . GLU A 1 296 ? -25.083 23.066 55.612 1.00 27.30 276 GLU A CA 1
ATOM 2225 C C . GLU A 1 296 ? -23.980 22.014 55.685 1.00 30.14 276 GLU A C 1
ATOM 2226 O O . GLU A 1 296 ? -23.617 21.589 56.785 1.00 29.81 276 GLU A O 1
ATOM 2232 N N . THR A 1 297 ? -23.525 21.514 54.527 1.00 23.94 277 THR A N 1
ATOM 2233 C CA . THR A 1 297 ? -22.564 20.418 54.482 1.00 23.35 277 THR A CA 1
ATOM 2234 C C . THR A 1 297 ? -21.168 20.864 54.837 1.00 23.26 277 THR A C 1
ATOM 2235 O O . THR A 1 297 ? -20.592 21.760 54.205 1.00 20.62 277 THR A O 1
ATOM 2239 N N . ASP A 1 298 ? -20.599 20.198 55.816 1.00 19.10 278 ASP A N 1
ATOM 2240 C CA . ASP A 1 298 ? -19.223 20.473 56.226 1.00 18.75 278 ASP A CA 1
ATOM 2241 C C . ASP A 1 298 ? -18.272 19.928 55.178 1.00 18.62 278 ASP A C 1
ATOM 2242 O O . ASP A 1 298 ? -18.463 18.808 54.697 1.00 17.73 278 ASP A O 1
ATOM 2247 N N . MET A 1 299 ? -17.224 20.686 54.857 1.00 17.41 279 MET A N 1
ATOM 2248 C CA . MET A 1 299 ? -16.233 20.331 53.860 1.00 15.32 279 MET A CA 1
ATOM 2249 C C . MET A 1 299 ? -14.818 20.316 54.456 1.00 17.43 279 MET A C 1
ATOM 2250 O O . MET A 1 299 ? -14.408 21.264 55.096 1.00 17.18 279 MET A O 1
ATOM 2255 N N . LEU A 1 300 ? -14.087 19.245 54.218 1.00 14.66 280 LEU A N 1
ATOM 2256 C CA . LEU A 1 300 ? -12.720 19.099 54.633 1.00 14.26 280 LEU A CA 1
ATOM 2257 C C . LEU A 1 300 ? -11.853 19.612 53.460 1.00 17.47 280 LEU A C 1
ATOM 2258 O O . LEU A 1 300 ? -12.090 19.239 52.321 1.00 15.21 280 LEU A O 1
ATOM 2263 N N . VAL A 1 301 ? -10.852 20.437 53.754 1.00 14.67 281 VAL A N 1
ATOM 2264 C CA . VAL A 1 301 ? -9.946 21.023 52.758 1.00 13.95 281 VAL A CA 1
ATOM 2265 C C . VAL A 1 301 ? -8.548 20.603 53.148 1.00 17.07 281 VAL A C 1
ATOM 2266 O O . VAL A 1 301 ? -8.170 20.849 54.279 1.00 16.61 281 VAL A O 1
ATOM 2270 N N . TYR A 1 302 ? -7.772 20.008 52.232 1.00 12.95 282 TYR A N 1
ATOM 2271 C CA . TYR A 1 302 ? -6.443 19.520 52.553 1.00 12.11 282 TYR A CA 1
ATOM 2272 C C . TYR A 1 302 ? -5.601 19.381 51.301 1.00 14.26 282 TYR A C 1
ATOM 2273 O O . TYR A 1 302 ? -6.131 19.429 50.197 1.00 13.72 282 TYR A O 1
ATOM 2282 N N . HIS A 1 303 ? -4.295 19.223 51.461 1.00 12.58 283 HIS A N 1
ATOM 2283 C CA . HIS A 1 303 ? -3.437 18.967 50.311 1.00 11.70 283 HIS A CA 1
ATOM 2284 C C . HIS A 1 303 ? -3.084 17.472 50.320 1.00 15.07 283 HIS A C 1
ATOM 2285 O O . HIS A 1 303 ? -3.065 16.832 51.378 1.00 14.40 283 HIS A O 1
ATOM 2292 N N . CYS A 1 304 ? -2.719 16.959 49.171 1.00 14.62 284 CYS A N 1
ATOM 2293 C CA . CYS A 1 304 ? -2.389 15.546 49.000 1.00 14.12 284 CYS A CA 1
ATOM 2294 C C . CYS A 1 304 ? -1.610 15.359 47.708 1.00 15.46 284 CYS A C 1
ATOM 2295 O O . CYS A 1 304 ? -1.799 16.132 46.788 1.00 15.41 284 CYS A O 1
ATOM 2298 N N . ARG A 1 305 ? -0.706 14.374 47.644 1.00 13.20 285 ARG A N 1
ATOM 2299 C CA . ARG A 1 305 ? 0.063 14.067 46.450 1.00 12.05 285 ARG A CA 1
ATOM 2300 C C . ARG A 1 305 ? -0.519 12.863 45.754 1.00 16.74 285 ARG A C 1
ATOM 2301 O O . ARG A 1 305 ? -1.179 12.053 46.396 1.00 16.52 285 ARG A O 1
ATOM 2309 N N . ASN A 1 306 ? -0.253 12.725 44.450 1.00 13.94 286 ASN A N 1
ATOM 2310 C CA . ASN A 1 306 ? -0.599 11.525 43.691 1.00 14.36 286 ASN A CA 1
ATOM 2311 C C . ASN A 1 306 ? 0.630 10.704 43.303 1.00 18.31 286 ASN A C 1
ATOM 2312 O O . ASN A 1 306 ? 0.512 9.769 42.542 1.00 16.14 286 ASN A O 1
ATOM 2317 N N . TYR A 1 307 ? 1.803 11.055 43.821 1.00 14.96 287 TYR A N 1
ATOM 2318 C CA . TYR A 1 307 ? 3.046 10.276 43.652 1.00 15.00 287 TYR A CA 1
ATOM 2319 C C . TYR A 1 307 ? 3.990 10.665 44.782 1.00 16.86 287 TYR A C 1
ATOM 2320 O O . TYR A 1 307 ? 3.882 11.796 45.311 1.00 15.75 287 TYR A O 1
ATOM 2329 N N . THR A 1 308 ? 4.950 9.790 45.091 1.00 14.74 288 THR A N 1
ATOM 2330 C CA . THR A 1 308 ? 5.982 10.054 46.086 1.00 17.19 288 THR A CA 1
ATOM 2331 C C . THR A 1 308 ? 7.406 9.904 45.500 1.00 21.51 288 THR A C 1
ATOM 2332 O O . THR A 1 308 ? 8.363 10.098 46.234 1.00 22.13 288 THR A O 1
ATOM 2336 N N . ASP A 1 309 ? 7.541 9.534 44.224 1.00 19.31 289 ASP A N 1
ATOM 2337 C CA . ASP A 1 309 ? 8.839 9.358 43.585 1.00 19.48 289 ASP A CA 1
ATOM 2338 C C . ASP A 1 309 ? 9.312 10.759 43.138 1.00 23.34 289 ASP A C 1
ATOM 2339 O O . ASP A 1 309 ? 9.461 11.029 41.951 1.00 23.03 289 ASP A O 1
ATOM 2344 N N . ILE A 1 310 ? 9.587 11.619 44.113 1.00 20.79 290 ILE A N 1
ATOM 2345 C CA . ILE A 1 310 ? 10.016 13.011 43.867 1.00 19.35 290 ILE A CA 1
ATOM 2346 C C . ILE A 1 310 ? 11.479 12.992 43.400 1.00 22.57 290 ILE A C 1
ATOM 2347 O O . ILE A 1 310 ? 12.300 12.338 44.030 1.00 22.28 290 ILE A O 1
ATOM 2352 N N . LYS A 1 311 ? 11.793 13.750 42.350 1.00 18.94 291 LYS A N 1
ATOM 2353 C CA . LYS A 1 311 ? 13.147 13.904 41.816 1.00 18.94 291 LYS A CA 1
ATOM 2354 C C . LYS A 1 311 ? 13.608 15.319 42.138 1.00 23.17 291 LYS A C 1
ATOM 2355 O O . LYS A 1 311 ? 12.794 16.233 42.160 1.00 22.29 291 LYS A O 1
ATOM 2361 N N . GLY A 1 312 ? 14.899 15.490 42.376 1.00 20.90 292 GLY A N 1
ATOM 2362 C CA . GLY A 1 312 ? 15.458 16.775 42.776 1.00 21.21 292 GLY A CA 1
ATOM 2363 C C . GLY A 1 312 ? 15.089 17.151 44.194 1.00 25.89 292 GLY A C 1
ATOM 2364 O O . GLY A 1 312 ? 14.648 16.299 44.969 1.00 25.62 292 GLY A O 1
ATOM 2365 N N . ASP A 1 313 ? 15.218 18.445 44.538 1.00 22.96 293 ASP A N 1
ATOM 2366 C CA . ASP A 1 313 ? 14.902 18.935 45.885 1.00 23.29 293 ASP A CA 1
ATOM 2367 C C . ASP A 1 313 ? 13.410 18.835 46.164 1.00 25.11 293 ASP A C 1
ATOM 2368 O O . ASP A 1 313 ? 12.642 19.511 45.491 1.00 22.44 293 ASP A O 1
ATOM 2373 N N . PRO A 1 314 ? 12.963 18.009 47.135 1.00 23.87 294 PRO A N 1
ATOM 2374 C CA . PRO A 1 314 ? 11.519 17.902 47.390 1.00 23.90 294 PRO A CA 1
ATOM 2375 C C . PRO A 1 314 ? 10.817 19.194 47.781 1.00 22.13 294 PRO A C 1
ATOM 2376 O O . PRO A 1 314 ? 9.645 19.315 47.527 1.00 20.80 294 PRO A O 1
ATOM 2380 N N . LEU A 1 315 ? 11.528 20.173 48.340 1.00 20.52 295 LEU A N 1
ATOM 2381 C CA . LEU A 1 315 ? 10.979 21.491 48.674 1.00 18.31 295 LEU A CA 1
ATOM 2382 C C . LEU A 1 315 ? 10.354 22.165 47.448 1.00 20.52 295 LEU A C 1
ATOM 2383 O O . LEU A 1 315 ? 9.393 22.911 47.574 1.00 20.50 295 LEU A O 1
ATOM 2388 N N . TYR A 1 316 ? 10.908 21.906 46.256 1.00 16.61 296 TYR A N 1
ATOM 2389 C CA . TYR A 1 316 ? 10.458 22.552 45.040 1.00 17.53 296 TYR A CA 1
ATOM 2390 C C . TYR A 1 316 ? 9.674 21.623 44.096 1.00 21.72 296 TYR A C 1
ATOM 2391 O O . TYR A 1 316 ? 9.434 21.997 42.948 1.00 24.48 296 TYR A O 1
ATOM 2400 N N . ASP A 1 317 ? 9.224 20.450 44.574 1.00 17.26 297 ASP A N 1
ATOM 2401 C CA . ASP A 1 317 ? 8.303 19.629 43.785 1.00 15.41 297 ASP A CA 1
ATOM 2402 C C . ASP A 1 317 ? 6.958 20.266 44.094 1.00 16.03 297 ASP A C 1
ATOM 2403 O O . ASP A 1 317 ? 6.535 20.320 45.256 1.00 15.01 297 ASP A O 1
ATOM 2408 N N . PRO A 1 318 ? 6.280 20.800 43.078 1.00 14.19 298 PRO A N 1
ATOM 2409 C CA . PRO A 1 318 ? 5.075 21.616 43.353 1.00 12.28 298 PRO A CA 1
ATOM 2410 C C . PRO A 1 318 ? 3.766 20.856 43.409 1.00 15.87 298 PRO A C 1
ATOM 2411 O O . PRO A 1 318 ? 2.730 21.498 43.455 1.00 15.56 298 PRO A O 1
ATOM 2415 N N . ASN A 1 319 ? 3.779 19.531 43.361 1.00 15.95 299 ASN A N 1
ATOM 2416 C CA . ASN A 1 319 ? 2.548 18.780 43.173 1.00 15.32 299 ASN A CA 1
ATOM 2417 C C . ASN A 1 319 ? 1.830 18.237 44.416 1.00 18.82 299 ASN A C 1
ATOM 2418 O O . ASN A 1 319 ? 1.101 17.233 44.340 1.00 15.91 299 ASN A O 1
ATOM 2423 N N . ARG A 1 320 ? 1.807 19.049 45.493 1.00 14.45 300 ARG A N 1
ATOM 2424 C CA . ARG A 1 320 ? 0.859 18.845 46.563 1.00 13.04 300 ARG A CA 1
ATOM 2425 C C . ARG A 1 320 ? -0.358 19.590 46.031 1.00 14.44 300 ARG A C 1
ATOM 2426 O O . ARG A 1 320 ? -0.258 20.794 45.761 1.00 14.86 300 ARG A O 1
ATOM 2434 N N . HIS A 1 321 ? -1.481 18.901 45.853 1.00 11.94 301 HIS A N 1
ATOM 2435 C CA . HIS A 1 321 ? -2.704 19.532 45.293 1.00 11.74 301 HIS A CA 1
ATOM 2436 C C . HIS A 1 321 ? -3.780 19.673 46.340 1.00 13.63 301 HIS A C 1
ATOM 2437 O O . HIS A 1 321 ? -3.890 18.842 47.233 1.00 13.34 301 HIS A O 1
ATOM 2444 N N . THR A 1 322 ? -4.594 20.717 46.220 1.00 12.19 302 THR A N 1
ATOM 2445 C CA . THR A 1 322 ? -5.696 20.947 47.135 1.00 12.33 302 THR A CA 1
ATOM 2446 C C . THR A 1 322 ? -6.911 20.110 46.774 1.00 16.80 302 THR A C 1
ATOM 2447 O O . THR A 1 322 ? -7.449 20.232 45.683 1.00 14.43 302 THR A O 1
ATOM 2451 N N . MET A 1 323 ? -7.425 19.385 47.762 1.00 13.74 303 MET A N 1
ATOM 2452 C CA . MET A 1 323 ? -8.595 18.548 47.660 1.00 13.35 303 MET A CA 1
ATOM 2453 C C . MET A 1 323 ? -9.688 19.128 48.541 1.00 17.45 303 MET A C 1
ATOM 2454 O O . MET A 1 323 ? -9.377 19.671 49.588 1.00 15.29 303 MET A O 1
ATOM 2459 N N . VAL A 1 324 ? -10.968 18.984 48.135 1.00 13.14 304 VAL A N 1
ATOM 2460 C CA . VAL A 1 324 ? -12.094 19.306 48.978 1.00 13.65 304 VAL A CA 1
ATOM 2461 C C . VAL A 1 324 ? -13.110 18.190 48.917 1.00 16.95 304 VAL A C 1
ATOM 2462 O O . VAL A 1 324 ? -13.366 17.617 47.859 1.00 17.23 304 VAL A O 1
ATOM 2466 N N . GLN A 1 325 ? -13.711 17.893 50.050 1.00 14.58 305 GLN A N 1
ATOM 2467 C CA . GLN A 1 325 ? -14.714 16.843 50.098 1.00 14.59 305 GLN A CA 1
ATOM 2468 C C . GLN A 1 325 ? -15.566 16.986 51.351 1.00 17.13 305 GLN A C 1
ATOM 2469 O O . GLN A 1 325 ? -15.097 17.435 52.395 1.00 14.86 305 GLN A O 1
ATOM 2475 N N . PRO A 1 326 ? -16.812 16.554 51.262 1.00 16.07 306 PRO A N 1
ATOM 2476 C CA . PRO A 1 326 ? -17.681 16.626 52.440 1.00 16.32 306 PRO A CA 1
ATOM 2477 C C . PRO A 1 326 ? -17.278 15.615 53.508 1.00 20.36 306 PRO A C 1
ATOM 2478 O O . PRO A 1 326 ? -16.614 14.616 53.222 1.00 21.03 306 PRO A O 1
ATOM 2482 N N . PHE A 1 327 ? -17.614 15.918 54.747 1.00 18.37 307 PHE A N 1
ATOM 2483 C CA . PHE A 1 327 ? -17.435 14.985 55.848 1.00 17.78 307 PHE A CA 1
ATOM 2484 C C . PHE A 1 327 ? -18.730 14.972 56.632 1.00 22.09 307 PHE A C 1
ATOM 2485 O O . PHE A 1 327 ? -19.618 15.808 56.431 1.00 20.17 307 PHE A O 1
ATOM 2493 N N . THR A 1 328 ? -18.846 14.001 57.505 1.00 21.12 308 THR A N 1
ATOM 2494 C CA . THR A 1 328 ? -20.066 13.761 58.250 1.00 21.62 308 THR A CA 1
ATOM 2495 C C . THR A 1 328 ? -19.818 13.622 59.743 1.00 24.50 308 THR A C 1
ATOM 2496 O O . THR A 1 328 ? -18.713 13.833 60.218 1.00 21.53 308 THR A O 1
ATOM 2500 N N . TRP A 1 329 ? -20.863 13.320 60.491 1.00 24.03 309 TRP A N 1
ATOM 2501 C CA . TRP A 1 329 ? -20.775 13.237 61.943 1.00 25.45 309 TRP A CA 1
ATOM 2502 C C . TRP A 1 329 ? -21.229 11.886 62.446 1.00 30.30 309 TRP A C 1
ATOM 2503 O O . TRP A 1 329 ? -22.204 11.329 61.942 1.00 30.06 309 TRP A O 1
ATOM 2514 N N . ASN A 1 330 ? -20.514 11.366 63.453 1.00 26.36 310 ASN A N 1
ATOM 2515 C CA . ASN A 1 330 ? -20.841 10.087 64.084 1.00 26.40 310 ASN A CA 1
ATOM 2516 C C . ASN A 1 330 ? -21.927 10.317 65.106 1.00 31.11 310 ASN A C 1
ATOM 2517 O O . ASN A 1 330 ? -22.187 11.468 65.462 1.00 27.91 310 ASN A O 1
ATOM 2522 N N . ASP A 1 331 ? -22.519 9.223 65.614 1.00 30.47 311 ASP A N 1
ATOM 2523 C CA . ASP A 1 331 ? -23.615 9.249 66.603 1.00 31.93 311 ASP A CA 1
ATOM 2524 C C . ASP A 1 331 ? -23.262 10.038 67.849 1.00 34.83 311 ASP A C 1
ATOM 2525 O O . ASP A 1 331 ? -24.111 10.747 68.368 1.00 35.29 311 ASP A O 1
ATOM 2530 N N . ASP A 1 332 ? -22.002 9.936 68.303 1.00 30.30 312 ASP A N 1
ATOM 2531 C CA . ASP A 1 332 ? -21.502 10.639 69.489 1.00 29.47 312 ASP A CA 1
ATOM 2532 C C . ASP A 1 332 ? -21.117 12.135 69.256 1.00 33.48 312 ASP A C 1
ATOM 2533 O O . ASP A 1 332 ? -20.540 12.734 70.152 1.00 32.50 312 ASP A O 1
ATOM 2538 N N . GLY A 1 333 ? -21.442 12.707 68.093 1.00 28.53 313 GLY A N 1
ATOM 2539 C CA . GLY A 1 333 ? -21.155 14.101 67.771 1.00 27.78 313 GLY A CA 1
ATOM 2540 C C . GLY A 1 333 ? -19.728 14.422 67.370 1.00 29.72 313 GLY A C 1
ATOM 2541 O O . GLY A 1 333 ? -19.362 15.603 67.277 1.00 27.79 313 GLY A O 1
ATOM 2542 N N . THR A 1 334 ? -18.924 13.387 67.085 1.00 25.76 314 THR A N 1
ATOM 2543 C CA . THR A 1 334 ? -17.541 13.542 66.655 1.00 23.69 314 THR A CA 1
ATOM 2544 C C . THR A 1 334 ? -17.526 13.509 65.126 1.00 23.94 314 THR A C 1
ATOM 2545 O O . THR A 1 334 ? -18.373 12.834 64.514 1.00 23.10 314 THR A O 1
ATOM 2549 N N . PRO A 1 335 ? -16.593 14.229 64.470 1.00 20.54 315 PRO A N 1
ATOM 2550 C CA . PRO A 1 335 ? -16.583 14.205 63.007 1.00 18.84 315 PRO A CA 1
ATOM 2551 C C . PRO A 1 335 ? -16.050 12.893 62.452 1.00 22.96 315 PRO A C 1
ATOM 2552 O O . PRO A 1 335 ? -15.221 12.251 63.075 1.00 22.58 315 PRO A O 1
ATOM 2556 N N . ASN A 1 336 ? -16.505 12.520 61.267 1.00 19.71 316 ASN A N 1
ATOM 2557 C CA . ASN A 1 336 ? -16.010 11.357 60.541 1.00 20.18 316 ASN A CA 1
ATOM 2558 C C . ASN A 1 336 ? -15.508 11.868 59.196 1.00 19.11 316 ASN A C 1
ATOM 2559 O O . ASN A 1 336 ? -16.316 12.209 58.332 1.00 18.01 316 ASN A O 1
ATOM 2564 N N . PHE A 1 337 ? -14.203 11.886 59.005 1.00 17.43 317 PHE A N 1
ATOM 2565 C CA . PHE A 1 337 ? -13.602 12.404 57.772 1.00 16.39 317 PHE A CA 1
ATOM 2566 C C . PHE A 1 337 ? -13.545 11.377 56.656 1.00 20.00 317 PHE A C 1
ATOM 2567 O O . PHE A 1 337 ? -13.342 11.756 55.513 1.00 18.34 317 PHE A O 1
ATOM 2575 N N . GLY A 1 338 ? -13.654 10.096 56.986 1.00 18.48 318 GLY A N 1
ATOM 2576 C CA . GLY A 1 338 ? -13.647 9.033 55.989 1.00 18.53 318 GLY A CA 1
ATOM 2577 C C . GLY A 1 338 ? -12.249 8.840 55.449 1.00 19.58 318 GLY A C 1
ATOM 2578 O O . GLY A 1 338 ? -11.304 8.674 56.217 1.00 19.20 318 GLY A O 1
ATOM 2579 N N . LYS A 1 339 ? -12.082 8.946 54.138 1.00 15.75 319 LYS A N 1
ATOM 2580 C CA . LYS A 1 339 ? -10.763 8.815 53.519 1.00 15.91 319 LYS A CA 1
ATOM 2581 C C . LYS A 1 339 ? -10.712 9.690 52.285 1.00 17.42 319 LYS A C 1
ATOM 2582 O O . LYS A 1 339 ? -11.772 10.046 51.764 1.00 15.94 319 LYS A O 1
ATOM 2588 N N . PRO A 1 340 ? -9.527 9.976 51.729 1.00 14.81 320 PRO A N 1
ATOM 2589 C CA . PRO A 1 340 ? -9.488 10.780 50.492 1.00 14.38 320 PRO A CA 1
ATOM 2590 C C . PRO A 1 340 ? -10.312 10.236 49.341 1.00 18.89 320 PRO A C 1
ATOM 2591 O O . PRO A 1 340 ? -10.335 9.030 49.081 1.00 17.68 320 PRO A O 1
ATOM 2595 N N . VAL A 1 341 ? -11.030 11.133 48.667 1.00 16.72 321 VAL A N 1
ATOM 2596 C CA . VAL A 1 341 ? -11.802 10.769 47.474 1.00 16.38 321 VAL A CA 1
ATOM 2597 C C . VAL A 1 341 ? -10.850 10.746 46.257 1.00 18.20 321 VAL A C 1
ATOM 2598 O O . VAL A 1 341 ? -9.810 11.403 46.261 1.00 16.82 321 VAL A O 1
ATOM 2602 N N . PRO A 1 342 ? -11.206 10.055 45.176 1.00 17.41 322 PRO A N 1
ATOM 2603 C CA . PRO A 1 342 ? -10.344 10.090 43.984 1.00 16.93 322 PRO A CA 1
ATOM 2604 C C . PRO A 1 342 ? -10.533 11.339 43.144 1.00 19.67 322 PRO A C 1
ATOM 2605 O O . PRO A 1 342 ? -11.517 12.065 43.256 1.00 16.65 322 PRO A O 1
ATOM 2609 N N . TYR A 1 343 ? -9.571 11.550 42.239 1.00 17.67 323 TYR A N 1
ATOM 2610 C CA . TYR A 1 343 ? -9.668 12.580 41.216 1.00 17.04 323 TYR A CA 1
ATOM 2611 C C . TYR A 1 343 ? -10.838 12.243 40.313 1.00 20.00 323 TYR A C 1
ATOM 2612 O O . TYR A 1 343 ? -11.113 11.064 40.081 1.00 18.18 323 TYR A O 1
ATOM 2621 N N . ASN A 1 344 ? -11.537 13.255 39.811 1.00 16.46 324 ASN A N 1
ATOM 2622 C CA . ASN A 1 344 ? -12.675 12.997 38.913 1.00 16.84 324 ASN A CA 1
ATOM 2623 C C . ASN A 1 344 ? -12.764 14.016 37.765 1.00 21.12 324 ASN A C 1
ATOM 2624 O O . ASN A 1 344 ? -13.831 14.195 37.186 1.00 21.31 324 ASN A O 1
ATOM 2629 N N . TYR A 1 345 ? -11.643 14.666 37.407 1.00 17.88 325 TYR A N 1
ATOM 2630 C CA . TYR A 1 345 ? -11.614 15.568 36.259 1.00 17.65 325 TYR A CA 1
ATOM 2631 C C . TYR A 1 345 ? -11.641 14.726 34.982 1.00 22.52 325 TYR A C 1
ATOM 2632 O O . TYR A 1 345 ? -11.265 13.557 35.025 1.00 20.64 325 TYR A O 1
ATOM 2641 N N . LYS A 1 346 ? -12.150 15.283 33.887 1.00 20.78 326 LYS A N 1
ATOM 2642 C CA . LYS A 1 346 ? -12.305 14.545 32.626 1.00 23.90 326 LYS A CA 1
ATOM 2643 C C . LYS A 1 346 ? -11.227 14.939 31.631 1.00 30.10 326 LYS A C 1
ATOM 2644 O O . LYS A 1 346 ? -11.304 16.052 31.085 1.00 24.51 326 LYS A O 1
ATOM 2651 N N . VAL B 1 22 ? -19.640 23.798 19.673 1.00 43.67 2 VAL B N 1
ATOM 2652 C CA . VAL B 1 22 ? -19.330 24.394 20.973 1.00 41.04 2 VAL B CA 1
ATOM 2653 C C . VAL B 1 22 ? -19.405 25.911 20.878 1.00 41.62 2 VAL B C 1
ATOM 2654 O O . VAL B 1 22 ? -19.221 26.474 19.807 1.00 42.56 2 VAL B O 1
ATOM 2658 N N . GLN B 1 23 ? -19.525 26.567 22.029 1.00 35.40 3 GLN B N 1
ATOM 2659 C CA . GLN B 1 23 ? -19.517 28.025 22.155 1.00 34.43 3 GLN B CA 1
ATOM 2660 C C . GLN B 1 23 ? -18.520 28.408 23.223 1.00 31.84 3 GLN B C 1
ATOM 2661 O O . GLN B 1 23 ? -18.224 27.592 24.105 1.00 26.93 3 GLN B O 1
ATOM 2667 N N . ALA B 1 24 ? -18.051 29.666 23.206 1.00 27.48 4 ALA B N 1
ATOM 2668 C CA . ALA B 1 24 ? -17.115 30.167 24.204 1.00 25.89 4 ALA B CA 1
ATOM 2669 C C . ALA B 1 24 ? -17.570 29.901 25.641 1.00 28.10 4 ALA B C 1
ATOM 2670 O O . ALA B 1 24 ? -16.755 29.588 26.511 1.00 27.08 4 ALA B O 1
ATOM 2672 N N . GLN B 1 25 ? -18.880 30.022 25.880 1.00 24.98 5 GLN B N 1
ATOM 2673 C CA . GLN B 1 25 ? -19.487 29.881 27.205 1.00 26.56 5 GLN B CA 1
ATOM 2674 C C . GLN B 1 25 ? -19.439 28.440 27.723 1.00 27.98 5 GLN B C 1
ATOM 2675 O O . GLN B 1 25 ? -19.616 28.246 28.911 1.00 26.05 5 GLN B O 1
ATOM 2681 N N . ASP B 1 26 ? -19.140 27.440 26.855 1.00 25.02 6 ASP B N 1
ATOM 2682 C CA . ASP B 1 26 ? -18.966 26.042 27.287 1.00 24.71 6 ASP B CA 1
ATOM 2683 C C . ASP B 1 26 ? -17.652 25.871 28.056 1.00 26.48 6 ASP B C 1
ATOM 2684 O O . ASP B 1 26 ? -17.486 24.879 28.750 1.00 26.71 6 ASP B O 1
ATOM 2689 N N . TYR B 1 27 ? -16.712 26.819 27.904 1.00 21.83 7 TYR B N 1
ATOM 2690 C CA . TYR B 1 27 ? -15.417 26.759 28.578 1.00 21.34 7 TYR B CA 1
ATOM 2691 C C . TYR B 1 27 ? -15.415 27.725 29.742 1.00 23.36 7 TYR B C 1
ATOM 2692 O O . TYR B 1 27 ? -15.938 28.826 29.613 1.00 20.50 7 TYR B O 1
ATOM 2701 N N . ILE B 1 28 ? -14.855 27.295 30.887 1.00 20.03 8 ILE B N 1
ATOM 2702 C CA . ILE B 1 28 ? -14.729 28.152 32.052 1.00 19.77 8 ILE B CA 1
ATOM 2703 C C . ILE B 1 28 ? -13.373 28.833 31.939 1.00 21.89 8 ILE B C 1
ATOM 2704 O O . ILE B 1 28 ? -12.338 28.173 32.022 1.00 21.75 8 ILE B O 1
ATOM 2709 N N . ASN B 1 29 ? -13.392 30.147 31.703 1.00 16.85 9 ASN B N 1
ATOM 2710 C CA . ASN B 1 29 ? -12.204 30.946 31.523 1.00 15.56 9 ASN B CA 1
ATOM 2711 C C . ASN B 1 29 ? -11.969 31.807 32.776 1.00 20.78 9 ASN B C 1
ATOM 2712 O O . ASN B 1 29 ? -12.931 32.268 33.388 1.00 18.03 9 ASN B O 1
ATOM 2717 N N . PRO B 1 30 ? -10.694 32.066 33.134 1.00 15.96 10 PRO B N 1
ATOM 2718 C CA . PRO B 1 30 ? -9.467 31.567 32.495 1.00 15.38 10 PRO B CA 1
ATOM 2719 C C . PRO B 1 30 ? -9.341 30.065 32.731 1.00 18.64 10 PRO B C 1
ATOM 2720 O O . PRO B 1 30 ? -9.606 29.581 33.820 1.00 17.35 10 PRO B O 1
ATOM 2724 N N . LEU B 1 31 ? -9.019 29.339 31.684 1.00 15.52 11 LEU B N 1
ATOM 2725 C CA . LEU B 1 31 ? -8.955 27.872 31.749 1.00 15.53 11 LEU B CA 1
ATOM 2726 C C . LEU B 1 31 ? -7.894 27.400 32.710 1.00 16.95 11 LEU B C 1
ATOM 2727 O O . LEU B 1 31 ? -8.153 26.511 33.516 1.00 17.29 11 LEU B O 1
ATOM 2732 N N . ILE B 1 32 ? -6.700 27.966 32.610 1.00 13.68 12 ILE B N 1
ATOM 2733 C CA . ILE B 1 32 ? -5.548 27.530 33.398 1.00 13.86 12 ILE B CA 1
ATOM 2734 C C . ILE B 1 32 ? -4.860 28.737 34.004 1.00 17.31 12 ILE B C 1
ATOM 2735 O O . ILE B 1 32 ? -4.151 29.486 33.322 1.00 16.51 12 ILE B O 1
ATOM 2740 N N . VAL B 1 33 ? -5.084 28.939 35.284 1.00 14.31 13 VAL B N 1
ATOM 2741 C CA . VAL B 1 33 ? -4.463 30.036 35.996 1.00 14.57 13 VAL B CA 1
ATOM 2742 C C . VAL B 1 33 ? -2.931 29.889 36.096 1.00 18.04 13 VAL B C 1
ATOM 2743 O O . VAL B 1 33 ? -2.405 28.779 36.245 1.00 15.85 13 VAL B O 1
ATOM 2747 N N . GLN B 1 34 ? -2.242 31.019 35.969 1.00 13.77 14 GLN B N 1
ATOM 2748 C CA . GLN B 1 34 ? -0.806 31.115 36.164 1.00 12.44 14 GLN B CA 1
ATOM 2749 C C . GLN B 1 34 ? -0.011 30.187 35.297 1.00 15.30 14 GLN B C 1
ATOM 2750 O O . GLN B 1 34 ? 0.960 29.530 35.749 1.00 14.97 14 GLN B O 1
ATOM 2756 N N . ARG B 1 35 ? -0.367 30.201 34.014 1.00 14.65 15 ARG B N 1
ATOM 2757 C CA . ARG B 1 35 ? 0.400 29.521 32.993 1.00 13.54 15 ARG B CA 1
ATOM 2758 C C . ARG B 1 35 ? 0.480 30.441 31.776 1.00 18.05 15 ARG B C 1
ATOM 2759 O O . ARG B 1 35 ? -0.541 30.844 31.232 1.00 16.84 15 ARG B O 1
ATOM 2767 N N . ALA B 1 36 ? 1.712 30.815 31.397 1.00 14.38 16 ALA B N 1
ATOM 2768 C CA . ALA B 1 36 ? 2.013 31.621 30.238 1.00 15.18 16 ALA B CA 1
ATOM 2769 C C . ALA B 1 36 ? 2.480 30.753 29.107 1.00 18.36 16 ALA B C 1
ATOM 2770 O O . ALA B 1 36 ? 2.901 29.599 29.304 1.00 16.12 16 ALA B O 1
ATOM 2772 N N . ASP B 1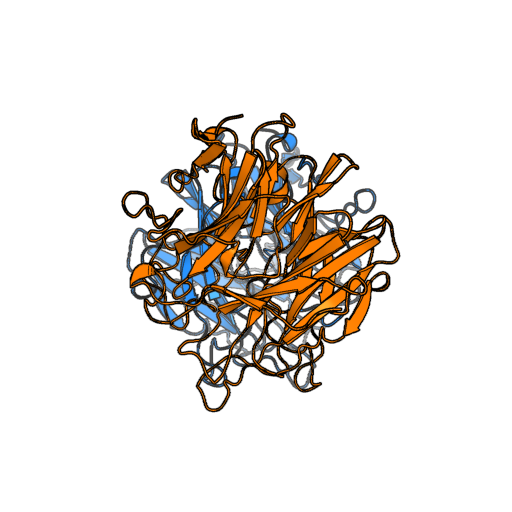 37 ? 2.352 31.303 27.877 1.00 14.09 17 ASP B N 1
ATOM 2773 C CA . ASP B 1 37 ? 2.785 30.623 26.650 1.00 13.02 17 ASP B CA 1
ATOM 2774 C C . ASP B 1 37 ? 2.111 29.253 26.550 1.00 15.48 17 ASP B C 1
ATOM 2775 O O . ASP B 1 37 ? 2.767 28.224 26.437 1.00 14.73 17 ASP B O 1
ATOM 2780 N N . PRO B 1 38 ? 0.782 29.227 26.643 1.00 14.20 18 PRO B N 1
ATOM 2781 C CA . PRO B 1 38 ? 0.076 27.946 26.673 1.00 13.48 18 PRO B CA 1
ATOM 2782 C C . PRO B 1 38 ? 0.091 27.182 25.365 1.00 17.22 18 PRO B C 1
ATOM 2783 O O . PRO B 1 38 ? -0.315 27.696 24.338 1.00 17.03 18 PRO B O 1
ATOM 2787 N N . TYR B 1 39 ? 0.423 25.928 25.436 1.00 13.15 19 TYR B N 1
ATOM 2788 C CA . TYR B 1 39 ? 0.493 25.070 24.253 1.00 12.70 19 TYR B CA 1
ATOM 2789 C C . TYR B 1 39 ? -0.363 23.834 24.481 1.00 16.87 19 TYR B C 1
ATOM 2790 O O . TYR B 1 39 ? -0.129 23.087 25.456 1.00 16.70 19 TYR B O 1
ATOM 2799 N N . ILE B 1 40 ? -1.372 23.635 23.617 1.00 13.94 20 ILE B N 1
ATOM 2800 C CA . ILE B 1 40 ? -2.291 22.497 23.688 1.00 13.79 20 ILE B CA 1
ATOM 2801 C C . ILE B 1 40 ? -2.176 21.691 22.438 1.00 19.57 20 ILE B C 1
ATOM 2802 O O . ILE B 1 40 ? -2.195 22.261 21.357 1.00 19.00 20 ILE B O 1
ATOM 2807 N N . TYR B 1 41 ? -2.035 20.370 22.587 1.00 17.68 21 TYR B N 1
ATOM 2808 C CA . TYR B 1 41 ? -1.968 19.438 21.473 1.00 17.75 21 TYR B CA 1
ATOM 2809 C C . TYR B 1 41 ? -2.968 18.297 21.724 1.00 21.55 21 TYR B C 1
ATOM 2810 O O . TYR B 1 41 ? -2.888 17.587 22.743 1.00 18.58 21 TYR B O 1
ATOM 2819 N N . LYS B 1 42 ? -3.929 18.155 20.801 1.00 19.26 22 LYS B N 1
ATOM 2820 C CA . LYS B 1 42 ? -4.930 17.097 20.853 1.00 17.84 22 LYS B CA 1
ATOM 2821 C C . LYS B 1 42 ? -4.377 15.862 20.145 1.00 22.30 22 LYS B C 1
ATOM 2822 O O . LYS B 1 42 ? -4.233 15.851 18.927 1.00 20.65 22 LYS B O 1
ATOM 2828 N N . HIS B 1 43 ? -4.068 14.825 20.913 1.00 20.07 23 HIS B N 1
ATOM 2829 C CA . HIS B 1 43 ? -3.434 13.627 20.401 1.00 20.46 23 HIS B CA 1
ATOM 2830 C C . HIS B 1 43 ? -4.482 12.593 19.966 1.00 27.19 23 HIS B C 1
ATOM 2831 O O . HIS B 1 43 ? -5.648 12.684 20.348 1.00 27.68 23 HIS B O 1
ATOM 2838 N N . THR B 1 44 ? -4.029 11.596 19.203 1.00 26.05 24 THR B N 1
ATOM 2839 C CA . THR B 1 44 ? -4.829 10.445 18.713 1.00 28.63 24 THR B CA 1
ATOM 2840 C C . THR B 1 44 ? -5.352 9.511 19.785 1.00 33.63 24 THR B C 1
ATOM 2841 O O . THR B 1 44 ? -6.247 8.721 19.503 1.00 35.64 24 THR B O 1
ATOM 2845 N N . ASP B 1 45 ? -4.815 9.581 21.008 1.00 29.35 25 ASP B N 1
ATOM 2846 C CA . ASP B 1 45 ? -5.263 8.760 22.123 1.00 27.73 25 ASP B CA 1
ATOM 2847 C C . ASP B 1 45 ? -6.512 9.319 22.846 1.00 33.08 25 ASP B C 1
ATOM 2848 O O . ASP B 1 45 ? -6.884 8.774 23.872 1.00 32.21 25 ASP B O 1
ATOM 2853 N N . GLY B 1 46 ? -7.098 10.400 22.350 1.00 32.60 26 GLY B N 1
ATOM 2854 C CA . GLY B 1 46 ? -8.263 11.001 22.980 1.00 34.36 26 GLY B CA 1
ATOM 2855 C C . GLY B 1 46 ? -7.928 11.943 24.129 1.00 35.37 26 GLY B C 1
ATOM 2856 O O . GLY B 1 46 ? -8.799 12.236 24.961 1.00 37.40 26 GLY B O 1
ATOM 2857 N N . TYR B 1 47 ? -6.666 12.394 24.225 1.00 22.12 27 TYR B N 1
ATOM 2858 C CA . TYR B 1 47 ? -6.323 13.332 25.295 1.00 19.72 27 TYR B CA 1
ATOM 2859 C C . TYR B 1 47 ? -5.815 14.613 24.716 1.00 20.36 27 TYR B C 1
ATOM 2860 O O . TYR B 1 47 ? -5.105 14.600 23.709 1.00 19.88 27 TYR B O 1
ATOM 2869 N N . TYR B 1 48 ? -6.097 15.722 25.421 1.00 16.24 28 TYR B N 1
ATOM 2870 C CA . TYR B 1 48 ? -5.436 16.999 25.201 1.00 15.21 28 TYR B CA 1
ATOM 2871 C C . TYR B 1 48 ? -4.193 16.993 26.091 1.00 18.64 28 TYR B C 1
ATOM 2872 O O . TYR B 1 48 ? -4.314 16.669 27.279 1.00 16.64 28 TYR B O 1
ATOM 2881 N N . TYR B 1 49 ? -3.029 17.358 25.532 1.00 14.64 29 TYR B N 1
ATOM 2882 C CA . TYR B 1 49 ? -1.760 17.496 26.251 1.00 15.85 29 TYR B CA 1
ATOM 2883 C C . TYR B 1 49 ? -1.456 18.970 26.319 1.00 17.81 29 TYR B C 1
ATOM 2884 O O . TYR B 1 49 ? -1.737 19.690 25.362 1.00 17.55 29 TYR B O 1
ATOM 2893 N N . PHE B 1 50 ? -1.054 19.433 27.482 1.00 13.58 30 PHE B N 1
ATOM 2894 C CA . PHE B 1 50 ? -0.798 20.839 27.752 1.00 13.16 30 PHE B CA 1
ATOM 2895 C C . PHE B 1 50 ? 0.591 21.057 28.323 1.00 18.00 30 PHE B C 1
ATOM 2896 O O . PHE B 1 50 ? 0.956 20.454 29.349 1.00 15.81 30 PHE B O 1
ATOM 2904 N N . THR B 1 51 ? 1.350 21.969 27.677 1.00 15.80 31 THR B N 1
ATOM 2905 C CA . THR B 1 51 ? 2.658 22.427 28.148 1.00 16.64 31 THR B CA 1
ATOM 2906 C C . THR B 1 51 ? 2.632 23.945 28.153 1.00 17.64 31 THR B C 1
ATOM 2907 O O . THR B 1 51 ? 1.931 24.561 27.346 1.00 15.34 31 THR B O 1
ATOM 2911 N N . ALA B 1 52 ? 3.419 24.537 29.042 1.00 14.74 32 ALA B N 1
ATOM 2912 C CA . ALA B 1 52 ? 3.469 25.978 29.240 1.00 13.59 32 ALA B CA 1
ATOM 2913 C C . ALA B 1 52 ? 4.633 26.391 30.095 1.00 16.34 32 ALA B C 1
ATOM 2914 O O . ALA B 1 52 ? 5.291 25.572 30.723 1.00 15.53 32 ALA B O 1
ATOM 2916 N N . SER B 1 53 ? 4.872 27.675 30.175 1.00 14.14 33 SER B N 1
ATOM 2917 C CA . SER B 1 53 ? 5.875 28.195 31.110 1.00 13.20 33 SER B CA 1
ATOM 2918 C C . SER B 1 53 ? 5.239 28.234 32.492 1.00 16.33 33 SER B C 1
ATOM 2919 O O . SER B 1 53 ? 4.162 28.813 32.670 1.00 16.05 33 SER B O 1
ATOM 2922 N N . VAL B 1 54 ? 5.920 27.662 33.468 1.00 13.57 34 VAL B N 1
ATOM 2923 C CA . VAL B 1 54 ? 5.469 27.706 34.864 1.00 14.73 34 VAL B CA 1
ATOM 2924 C C . VAL B 1 54 ? 6.039 28.969 35.500 1.00 17.87 34 VAL B C 1
ATOM 2925 O O . VAL B 1 54 ? 7.125 29.399 35.093 1.00 14.85 34 VAL B O 1
ATOM 2929 N N . PRO B 1 55 ? 5.350 29.559 36.501 1.00 17.98 35 PRO B N 1
ATOM 2930 C CA . PRO B 1 55 ? 5.804 30.855 37.059 1.00 19.60 35 PRO B CA 1
ATOM 2931 C C . PRO B 1 55 ? 7.238 30.945 37.568 1.00 22.95 35 PRO B C 1
ATOM 2932 O O . PRO B 1 55 ? 7.872 31.981 37.376 1.00 21.70 35 PRO B O 1
ATOM 2936 N N . ALA B 1 56 ? 7.756 29.878 38.158 1.00 18.90 36 ALA B N 1
ATOM 2937 C CA . ALA B 1 56 ? 9.151 29.858 38.615 1.00 18.09 36 ALA B CA 1
ATOM 2938 C C . ALA B 1 56 ? 10.148 29.552 37.454 1.00 18.31 36 ALA B C 1
ATOM 2939 O O . ALA B 1 56 ? 11.357 29.553 37.701 1.00 18.99 36 ALA B O 1
ATOM 2941 N N . TYR B 1 57 ? 9.669 29.225 36.226 1.00 14.18 37 TYR B N 1
ATOM 2942 C CA . TYR B 1 57 ? 10.498 28.927 35.049 1.00 13.47 37 TYR B CA 1
ATOM 2943 C C . TYR B 1 57 ? 11.615 27.921 35.354 1.00 16.02 37 TYR B C 1
ATOM 2944 O O . TYR B 1 57 ? 12.750 28.131 34.976 1.00 15.25 37 TYR B O 1
ATOM 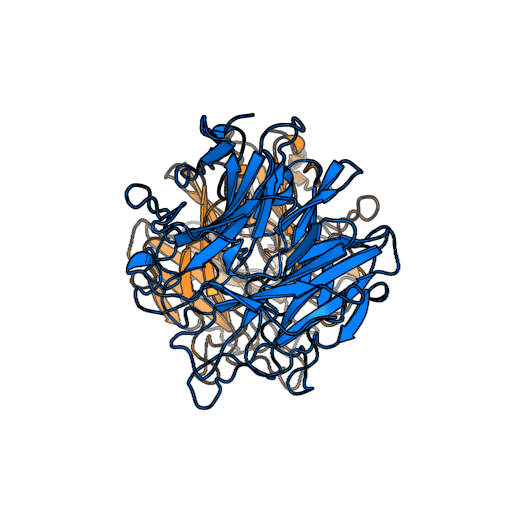2953 N N . ASN B 1 58 ? 11.302 26.873 36.081 1.00 15.84 38 ASN B N 1
ATOM 2954 C CA . ASN B 1 58 ? 12.317 25.933 36.571 1.00 14.68 38 ASN B CA 1
ATOM 2955 C C . ASN B 1 58 ? 12.190 24.507 36.078 1.00 16.28 38 ASN B C 1
ATOM 2956 O O . ASN B 1 58 ? 13.022 23.690 36.445 1.00 15.72 38 ASN B O 1
ATOM 2961 N N . LEU B 1 59 ? 11.174 24.186 35.286 1.00 13.82 39 LEU B N 1
ATOM 2962 C CA . LEU B 1 59 ? 10.981 22.818 34.835 1.00 12.52 39 LEU B CA 1
ATOM 2963 C C . LEU B 1 59 ? 9.995 22.778 33.725 1.00 17.03 39 LEU B C 1
ATOM 2964 O O . LEU B 1 59 ? 9.349 23.785 33.410 1.00 16.26 39 LEU B O 1
ATOM 2969 N N . ILE B 1 60 ? 9.885 21.601 33.123 1.00 13.96 40 ILE B N 1
ATOM 2970 C CA . ILE B 1 60 ? 8.923 21.323 32.083 1.00 12.99 40 ILE B CA 1
ATOM 2971 C C . ILE B 1 60 ? 7.999 20.260 32.650 1.00 16.29 40 ILE B C 1
ATOM 2972 O O . ILE B 1 60 ? 8.460 19.166 32.999 1.00 13.55 40 ILE B O 1
ATOM 2977 N N . GLU B 1 61 ? 6.716 20.585 32.730 1.00 15.17 41 GLU B N 1
ATOM 2978 C CA . GLU B 1 61 ? 5.674 19.667 33.175 1.00 14.29 41 GLU B CA 1
ATOM 2979 C C . GLU B 1 61 ? 4.597 19.544 32.115 1.00 15.53 41 GLU B C 1
ATOM 2980 O O . GLU B 1 61 ? 4.425 20.432 31.280 1.00 12.92 41 GLU B O 1
ATOM 2986 N N . ILE B 1 62 ? 3.869 18.433 32.141 1.00 13.62 42 ILE B N 1
ATOM 2987 C CA . ILE B 1 62 ? 2.795 18.212 31.205 1.00 13.22 42 ILE B CA 1
ATOM 2988 C C . ILE B 1 62 ? 1.545 17.888 32.017 1.00 16.40 42 ILE B C 1
ATOM 2989 O O . ILE B 1 62 ? 1.627 17.211 33.038 1.00 16.17 42 ILE B O 1
ATOM 2994 N N . ARG B 1 63 ? 0.393 18.343 31.541 1.00 13.46 43 ARG B N 1
ATOM 2995 C CA . ARG B 1 63 ? -0.905 17.919 32.045 1.00 15.25 43 ARG B CA 1
ATOM 2996 C C . ARG B 1 63 ? -1.635 17.249 30.886 1.00 16.44 43 ARG B C 1
ATOM 2997 O O . ARG B 1 63 ? -1.452 17.642 29.743 1.00 15.81 43 ARG B O 1
ATOM 3005 N N . ARG B 1 64 ? -2.576 16.372 31.186 1.00 14.49 44 ARG B N 1
ATOM 3006 C CA . ARG B 1 64 ? -3.450 15.834 30.151 1.00 14.28 44 ARG B CA 1
ATOM 3007 C C . ARG B 1 64 ? -4.871 15.635 30.676 1.00 18.12 44 ARG B C 1
ATOM 3008 O O . ARG B 1 64 ? -5.086 15.341 31.843 1.00 16.79 44 ARG B O 1
ATOM 3016 N N . ALA B 1 65 ? -5.832 15.781 29.796 1.00 16.13 45 ALA B N 1
ATOM 3017 C CA . ALA B 1 65 ? -7.241 15.531 30.128 1.00 16.96 45 ALA B CA 1
ATOM 3018 C C . ALA B 1 65 ? -8.010 15.205 28.842 1.00 18.65 45 ALA B C 1
ATOM 3019 O O . ALA B 1 65 ? -7.555 15.548 27.754 1.00 16.02 45 ALA B O 1
ATOM 3021 N N . LYS B 1 66 ? -9.171 14.561 28.970 1.00 16.72 46 LYS B N 1
ATOM 3022 C CA . LYS B 1 66 ? -10.030 14.187 27.846 1.00 17.89 46 LYS B CA 1
ATOM 3023 C C . LYS B 1 66 ? -10.766 15.422 27.296 1.00 20.92 46 LYS B C 1
ATOM 3024 O O . LYS B 1 66 ? -11.221 15.411 26.165 1.00 19.25 46 LYS B O 1
ATOM 3030 N N . THR B 1 67 ? -10.900 16.463 28.101 1.00 18.03 47 THR B N 1
ATOM 3031 C CA . THR B 1 67 ? -11.591 17.706 27.708 1.00 17.61 47 THR B CA 1
ATOM 3032 C C . THR B 1 67 ? -10.745 18.901 28.051 1.00 18.73 47 THR B C 1
ATOM 3033 O O . THR B 1 67 ? -9.901 18.835 28.935 1.00 17.27 47 THR B O 1
ATOM 3037 N N . LEU B 1 68 ? -10.973 20.025 27.356 1.00 16.11 48 LEU B N 1
ATOM 3038 C CA . LEU B 1 68 ? -10.264 21.258 27.650 1.00 15.70 48 LEU B CA 1
ATOM 3039 C C . LEU B 1 68 ? -10.558 21.758 29.079 1.00 18.00 48 LEU B C 1
ATOM 3040 O O . LEU B 1 68 ? -9.628 22.094 29.799 1.00 17.36 48 LEU B O 1
ATOM 3045 N N . ASN B 1 69 ? -11.822 21.704 29.529 1.00 15.87 49 ASN B N 1
ATOM 3046 C CA . ASN B 1 69 ? -12.149 22.086 30.904 1.00 15.98 49 ASN B CA 1
ATOM 3047 C C . ASN B 1 69 ? -11.448 21.206 31.936 1.00 18.49 49 ASN B C 1
ATOM 3048 O O . ASN B 1 69 ? -11.119 21.694 33.013 1.00 16.48 49 ASN B O 1
ATOM 3053 N N . GLY B 1 70 ? -11.183 19.939 31.594 1.00 16.85 50 GLY B N 1
ATOM 3054 C CA . GLY B 1 70 ? -10.473 19.023 32.488 1.00 17.01 50 GLY B CA 1
ATOM 3055 C C . GLY B 1 70 ? -9.049 19.436 32.799 1.00 18.24 50 GLY B C 1
ATOM 3056 O O . GLY B 1 70 ? -8.555 19.169 33.895 1.00 16.40 50 GLY B O 1
ATOM 3057 N N . LEU B 1 71 ? -8.413 20.190 31.890 1.00 15.26 51 LEU B N 1
ATOM 3058 C CA . LEU B 1 71 ? -7.041 20.681 32.134 1.00 14.95 51 LEU B CA 1
ATOM 3059 C C . LEU B 1 71 ? -6.929 21.604 33.343 1.00 16.89 51 LEU B C 1
ATOM 3060 O O . LEU B 1 71 ? -5.867 21.646 33.951 1.00 15.51 51 LEU B O 1
ATOM 3065 N N . ALA B 1 72 ? -7.999 22.283 33.727 1.00 15.24 52 ALA B N 1
ATOM 3066 C CA . ALA B 1 72 ? -7.968 23.189 34.910 1.00 16.37 52 ALA B CA 1
ATOM 3067 C C . ALA B 1 72 ? -7.688 22.437 36.206 1.00 17.44 52 ALA B C 1
ATOM 3068 O O . ALA B 1 72 ? -7.209 23.050 37.162 1.00 16.78 52 ALA B O 1
ATOM 3070 N N . ASN B 1 73 ? -8.045 21.125 36.265 1.00 12.25 53 ASN B N 1
ATOM 3071 C CA . ASN B 1 73 ? -7.873 20.303 37.446 1.00 11.63 53 ASN B CA 1
ATOM 3072 C C . ASN B 1 73 ? -6.940 19.137 37.199 1.00 17.78 53 ASN B C 1
ATOM 3073 O O . ASN B 1 73 ? -6.835 18.303 38.052 1.00 16.98 53 ASN B O 1
ATOM 3078 N N . ALA B 1 74 ? -6.208 19.112 36.064 1.00 15.96 54 ALA B N 1
ATOM 3079 C CA . ALA B 1 74 ? -5.352 17.989 35.708 1.00 15.58 54 ALA B CA 1
ATOM 3080 C C . ALA B 1 74 ? -4.035 18.055 36.449 1.00 18.47 54 ALA B C 1
ATOM 3081 O O . ALA B 1 74 ? -3.396 19.091 36.468 1.00 19.24 54 ALA B O 1
ATOM 3083 N N . ALA B 1 75 ? -3.752 17.021 37.211 1.00 13.84 55 ALA B N 1
ATOM 3084 C CA . ALA B 1 75 ? -2.554 16.888 38.024 1.00 15.30 55 ALA B CA 1
ATOM 3085 C C . ALA B 1 75 ? -1.320 16.798 37.093 1.00 18.34 55 ALA B C 1
ATOM 3086 O O . ALA B 1 75 ? -1.176 15.829 36.348 1.00 17.89 55 ALA B O 1
ATOM 3088 N N . PRO B 1 76 ? -0.391 17.750 37.147 1.00 14.49 56 PRO B N 1
ATOM 3089 C CA . PRO B 1 76 ? 0.771 17.669 36.249 1.00 13.94 56 PRO B CA 1
ATOM 3090 C C . PRO B 1 76 ? 1.821 16.661 36.641 1.00 16.21 56 PRO B C 1
ATOM 3091 O O . PRO B 1 76 ? 1.859 16.173 37.774 1.00 15.82 56 PRO B O 1
ATOM 3095 N N . ARG B 1 77 ? 2.728 16.407 35.699 1.00 14.09 57 ARG B N 1
ATOM 3096 C CA . ARG B 1 77 ? 3.903 15.562 35.919 1.00 12.86 57 ARG B CA 1
ATOM 3097 C C . ARG B 1 77 ? 5.081 16.348 35.394 1.00 15.74 57 ARG B C 1
ATOM 3098 O O . ARG B 1 77 ? 5.045 16.819 34.259 1.00 16.38 57 ARG B O 1
ATOM 3106 N N . THR B 1 78 ? 6.182 16.353 36.148 1.00 11.81 58 THR B N 1
ATOM 3107 C CA . THR B 1 78 ? 7.405 16.992 35.724 1.00 12.63 58 THR B CA 1
ATOM 3108 C C . THR B 1 78 ? 8.140 15.963 34.893 1.00 16.61 58 THR B C 1
ATOM 3109 O O . THR B 1 78 ? 8.393 14.862 35.380 1.00 13.29 58 THR B O 1
ATOM 3113 N N . ILE B 1 79 ? 8.537 16.311 33.669 1.00 14.27 59 ILE B N 1
ATOM 3114 C CA . ILE B 1 79 ? 9.332 15.343 32.884 1.00 15.59 59 ILE B CA 1
ATOM 3115 C C . ILE B 1 79 ? 10.739 15.854 32.602 1.00 16.97 59 ILE B C 1
ATOM 3116 O O . ILE B 1 79 ? 11.555 15.100 32.066 1.00 16.08 59 ILE B O 1
ATOM 3121 N N . TRP B 1 80 ? 11.053 17.096 32.999 1.00 12.97 60 TRP B N 1
ATOM 3122 C CA . TRP B 1 80 ? 12.420 17.610 32.855 1.00 13.58 60 TRP B CA 1
ATOM 3123 C C . TRP B 1 80 ? 12.595 18.774 33.826 1.00 15.86 60 TRP B C 1
ATOM 3124 O O . TRP B 1 80 ? 11.702 19.600 33.937 1.00 14.69 60 TRP B O 1
ATOM 3135 N N . ARG B 1 81 ? 13.724 18.838 34.521 1.00 14.29 61 ARG B N 1
ATOM 3136 C CA . ARG B 1 81 ? 14.034 19.896 35.483 1.00 15.14 61 ARG B CA 1
ATOM 3137 C C . ARG B 1 81 ? 15.253 20.662 34.991 1.00 15.72 61 ARG B C 1
ATOM 3138 O O . ARG B 1 81 ? 16.150 20.065 34.414 1.00 15.50 61 ARG B O 1
ATOM 3146 N N . LYS B 1 82 ? 15.330 21.958 35.293 1.00 15.06 62 LYS B N 1
ATOM 3147 C CA . LYS B 1 82 ? 16.476 22.764 34.909 1.00 14.60 62 LYS B CA 1
ATOM 3148 C C . LYS B 1 82 ? 17.721 22.196 35.530 1.00 19.43 62 LYS B C 1
ATOM 3149 O O . LYS B 1 82 ? 17.670 21.582 36.600 1.00 16.60 62 LYS B O 1
ATOM 3155 N N . HIS B 1 83 ? 18.836 22.422 34.872 1.00 15.26 63 HIS B N 1
ATOM 3156 C CA . HIS B 1 83 ? 20.124 22.035 35.382 1.00 16.34 63 HIS B CA 1
ATOM 3157 C C . HIS B 1 83 ? 20.429 22.891 36.634 1.00 20.51 63 HIS B C 1
ATOM 3158 O O . HIS B 1 83 ? 19.862 23.978 36.811 1.00 18.04 63 HIS B O 1
ATOM 3165 N N . PRO B 1 84 ? 21.261 22.381 37.538 1.00 21.11 64 PRO B N 1
ATOM 3166 C CA . PRO B 1 84 ? 21.564 23.129 38.776 1.00 21.04 64 PRO B CA 1
ATOM 3167 C C . PRO B 1 84 ? 22.128 24.535 38.566 1.00 22.90 64 PRO B C 1
ATOM 3168 O O . PRO B 1 84 ? 22.816 24.789 37.584 1.00 20.92 64 PRO B O 1
ATOM 3172 N N . ASP B 1 85 ? 21.872 25.441 39.520 1.00 21.81 65 ASP B N 1
ATOM 3173 C CA . ASP B 1 85 ? 22.395 26.819 39.466 1.00 22.59 65 ASP B CA 1
ATOM 3174 C C . ASP B 1 85 ? 23.904 26.803 39.269 1.00 26.41 65 ASP B C 1
ATOM 3175 O O . ASP B 1 85 ? 24.573 26.030 39.939 1.00 25.78 65 ASP B O 1
ATOM 3180 N N . GLY B 1 86 ? 24.400 27.614 38.330 1.00 21.09 66 GLY B N 1
ATOM 3181 C CA . GLY B 1 86 ? 25.815 27.741 38.014 1.00 20.18 66 GLY B CA 1
ATOM 3182 C C . GLY B 1 86 ? 26.423 26.628 37.185 1.00 26.38 66 GLY B C 1
ATOM 3183 O O . GLY B 1 86 ? 27.626 26.642 36.960 1.00 26.56 66 GLY B O 1
ATOM 3184 N N . SER B 1 87 ? 25.624 25.668 36.692 1.00 22.85 67 SER B N 1
ATOM 3185 C CA . SER B 1 87 ? 26.150 24.522 35.939 1.00 21.48 67 SER B CA 1
ATOM 3186 C C . SER B 1 87 ? 26.241 24.723 34.422 1.00 25.05 67 SER B C 1
ATOM 3187 O O . SER B 1 87 ? 26.675 23.824 33.716 1.00 24.87 67 SER B O 1
ATOM 3190 N N . GLY B 1 88 ? 25.887 25.905 33.927 1.00 20.80 68 GLY B N 1
ATOM 3191 C CA . GLY B 1 88 ? 25.972 26.190 32.512 1.00 20.36 68 GLY B CA 1
ATOM 3192 C C . GLY B 1 88 ? 24.633 26.148 31.816 1.00 19.80 68 GLY B C 1
ATOM 3193 O O . GLY B 1 88 ? 23.640 26.623 32.357 1.00 17.45 68 GLY B O 1
ATOM 3194 N N . ALA B 1 89 ? 24.613 25.621 30.597 1.00 17.00 69 ALA B N 1
ATOM 3195 C CA . ALA B 1 89 ? 23.438 25.620 29.746 1.00 18.23 69 ALA B CA 1
ATOM 3196 C C . ALA B 1 89 ? 22.239 24.996 30.455 1.00 20.80 69 ALA B C 1
ATOM 3197 O O . ALA B 1 89 ? 22.402 24.071 31.266 1.00 18.93 69 ALA B O 1
ATOM 3199 N N . MET B 1 90 ? 21.041 25.511 30.144 1.00 15.86 70 MET B N 1
ATOM 3200 C CA . MET B 1 90 ? 19.769 24.987 30.601 1.00 14.49 70 MET B CA 1
ATOM 3201 C C . MET B 1 90 ? 19.571 25.110 32.112 1.00 17.05 70 MET B C 1
ATOM 3202 O O . MET B 1 90 ? 18.830 24.343 32.677 1.00 14.75 70 MET B O 1
ATOM 3207 N N . SER B 1 91 ? 20.244 26.029 32.767 1.00 15.73 71 SER B N 1
ATOM 3208 C CA . SER B 1 91 ? 20.153 26.135 34.210 1.00 15.61 71 SER B CA 1
ATOM 3209 C C . SER B 1 91 ? 19.239 27.215 34.693 1.00 17.62 71 SER B C 1
ATOM 3210 O O . SER B 1 91 ? 19.054 27.313 35.890 1.00 16.84 71 SER B O 1
ATOM 3213 N N . GLN B 1 92 ? 18.688 28.058 33.820 1.00 14.18 72 GLN B N 1
ATOM 3214 C CA . GLN B 1 92 ? 17.793 29.120 34.261 1.00 12.47 72 GLN B CA 1
ATOM 3215 C C . GLN B 1 92 ? 16.741 29.429 33.251 1.00 16.04 72 GLN B C 1
ATOM 3216 O O . GLN B 1 92 ? 16.927 29.189 32.059 1.00 16.58 72 GLN B O 1
ATOM 3222 N N . LEU B 1 93 ? 15.593 29.960 33.735 1.00 12.26 73 LEU B N 1
ATOM 3223 C CA . LEU B 1 93 ? 14.556 30.570 32.923 1.00 12.09 73 LEU B CA 1
ATOM 3224 C C . LEU B 1 93 ? 14.067 29.706 31.775 1.00 16.89 73 LEU B C 1
ATOM 3225 O O . LEU B 1 93 ? 14.172 30.044 30.603 1.00 15.04 73 LEU B O 1
ATOM 3230 N N . ILE B 1 94 ? 13.436 28.599 32.165 1.00 14.59 74 ILE B N 1
ATOM 3231 C CA . ILE B 1 94 ? 12.887 27.607 31.256 1.00 13.50 74 ILE B CA 1
ATOM 3232 C C . ILE B 1 94 ? 11.598 28.181 30.704 1.00 15.73 74 ILE B C 1
ATOM 3233 O O . ILE B 1 94 ? 10.626 28.330 31.448 1.00 15.46 74 ILE B O 1
ATOM 3238 N N . TRP B 1 95 ? 11.598 28.486 29.403 1.00 12.93 75 TRP B N 1
ATOM 3239 C CA . TRP B 1 95 ? 10.519 29.174 28.721 1.00 13.97 75 TRP B CA 1
ATOM 3240 C C . TRP B 1 95 ? 9.881 28.457 27.558 1.00 16.19 75 TRP B C 1
ATOM 3241 O O . TRP B 1 95 ? 10.544 27.986 26.630 1.00 14.45 75 TRP B O 1
ATOM 3252 N N . ALA B 1 96 ? 8.548 28.539 27.563 1.00 16.06 76 ALA B N 1
ATOM 3253 C CA . ALA B 1 96 ? 7.628 28.195 26.494 1.00 14.65 76 ALA B CA 1
ATOM 3254 C C . ALA B 1 96 ? 7.872 26.857 25.812 1.00 14.84 76 ALA B C 1
ATOM 3255 O O . ALA B 1 96 ? 8.001 26.794 24.577 1.00 15.66 76 ALA B O 1
ATOM 3257 N N . PRO B 1 97 ? 7.798 25.758 26.584 1.00 13.00 77 PRO B N 1
ATOM 3258 C CA . PRO B 1 97 ? 7.923 24.427 25.964 1.00 13.36 77 PRO B CA 1
ATOM 3259 C C . PRO B 1 97 ? 6.714 24.106 25.092 1.00 15.97 77 PRO B C 1
ATOM 3260 O O . PRO B 1 97 ? 5.582 24.466 25.432 1.00 14.96 77 PRO B O 1
ATOM 3264 N N . GLU B 1 98 ? 6.957 23.406 24.001 1.00 14.56 78 GLU B N 1
ATOM 3265 C CA . GLU B 1 98 ? 5.920 22.907 23.105 1.00 13.81 78 GLU B CA 1
ATOM 3266 C C . GLU B 1 98 ? 6.155 21.416 22.886 1.00 16.23 78 GLU B C 1
ATOM 3267 O O . GLU B 1 98 ? 7.255 21.017 22.521 1.00 14.59 78 GLU B O 1
ATOM 3273 N N . LEU B 1 99 ? 5.105 20.600 23.077 1.00 14.94 79 LEU B N 1
ATOM 3274 C CA . LEU B 1 99 ? 5.144 19.158 22.870 1.00 15.65 79 LEU B CA 1
ATOM 3275 C C . LEU B 1 99 ? 4.656 18.782 21.469 1.00 18.42 79 LEU B C 1
ATOM 3276 O O . LEU B 1 99 ? 3.483 18.962 21.164 1.00 17.81 79 LEU B O 1
ATOM 3281 N N . HIS B 1 100 ? 5.513 18.184 20.666 1.00 16.48 80 HIS B N 1
ATOM 3282 C CA . HIS B 1 100 ? 5.168 17.762 19.312 1.00 16.98 80 HIS B CA 1
ATOM 3283 C C . HIS B 1 100 ? 5.369 16.258 19.146 1.00 22.06 80 HIS B C 1
ATOM 3284 O O . HIS B 1 100 ? 6.278 15.670 19.729 1.00 21.52 80 HIS B O 1
ATOM 3291 N N . TYR 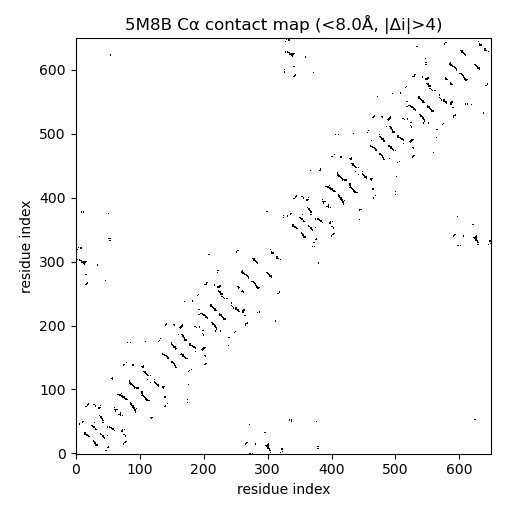B 1 101 ? 4.520 15.657 18.336 1.00 19.43 81 TYR B N 1
ATOM 3292 C CA . TYR B 1 101 ? 4.550 14.246 18.000 1.00 20.04 81 TYR B CA 1
ATOM 3293 C C . TYR B 1 101 ? 5.029 14.149 16.554 1.00 23.36 81 TYR B C 1
ATOM 3294 O O . TYR B 1 101 ? 4.321 14.573 15.643 1.00 21.71 81 TYR B O 1
ATOM 3303 N N . ILE B 1 102 ? 6.259 13.692 16.350 1.00 21.20 82 ILE B N 1
ATOM 3304 C CA . ILE B 1 102 ? 6.900 13.697 15.028 1.00 21.88 82 ILE B CA 1
ATOM 3305 C C . ILE B 1 102 ? 7.386 12.293 14.718 1.00 25.63 82 ILE B C 1
ATOM 3306 O O . ILE B 1 102 ? 8.212 11.761 15.470 1.00 24.26 82 ILE B O 1
ATOM 3311 N N . ASP B 1 103 ? 6.856 11.690 13.632 1.00 27.35 83 ASP B N 1
ATOM 3312 C CA . ASP B 1 103 ? 7.191 10.326 13.180 1.00 28.52 83 ASP B CA 1
ATOM 3313 C C . ASP B 1 103 ? 7.127 9.312 14.313 1.00 29.93 83 ASP B C 1
ATOM 3314 O O . ASP B 1 103 ? 8.058 8.537 14.532 1.00 29.58 83 ASP B O 1
ATOM 3319 N N . GLY B 1 104 ? 6.055 9.402 15.086 1.00 26.87 84 GLY B N 1
ATOM 3320 C CA . GLY B 1 104 ? 5.790 8.467 16.170 1.00 25.63 84 GLY B CA 1
ATOM 3321 C C . GLY B 1 104 ? 6.534 8.692 17.470 1.00 26.33 84 GLY B C 1
ATOM 3322 O O . GLY B 1 104 ? 6.539 7.810 18.306 1.00 26.66 84 GLY B O 1
ATOM 3323 N N . LYS B 1 105 ? 7.229 9.828 17.631 1.00 22.24 85 LYS B N 1
ATOM 3324 C CA . LYS B 1 105 ? 8.031 10.128 18.819 1.00 21.06 85 LYS B CA 1
ATOM 3325 C C . LYS B 1 105 ? 7.703 11.515 19.323 1.00 21.13 85 LYS B C 1
ATOM 3326 O O . LYS B 1 105 ? 7.414 12.400 18.526 1.00 20.22 85 LYS B O 1
ATOM 3332 N N . TRP B 1 106 ? 7.784 11.711 20.637 1.00 18.21 86 TRP B N 1
ATOM 3333 C CA . TRP B 1 106 ? 7.533 12.995 21.274 1.00 17.51 86 TRP B CA 1
ATOM 3334 C C . TRP B 1 106 ? 8.823 13.809 21.385 1.00 19.99 86 TRP B C 1
ATOM 3335 O O . TRP B 1 106 ? 9.868 13.286 21.750 1.00 17.93 86 TRP B O 1
ATOM 3346 N N . PHE B 1 107 ? 8.717 15.075 21.086 1.00 15.61 87 PHE B N 1
ATOM 3347 C CA . PHE B 1 107 ? 9.787 16.046 21.219 1.00 15.27 87 PHE B CA 1
ATOM 3348 C C . PHE B 1 107 ? 9.233 17.254 21.944 1.00 18.33 87 PHE B C 1
ATOM 3349 O O . PHE B 1 107 ? 8.095 17.645 21.690 1.00 16.35 87 PHE B O 1
ATOM 3357 N N . ILE B 1 108 ? 10.057 17.904 22.769 1.00 15.07 88 ILE B N 1
ATOM 3358 C CA . ILE B 1 108 ? 9.687 19.171 23.390 1.00 14.50 88 ILE B CA 1
ATOM 3359 C C . ILE B 1 108 ? 10.750 20.193 22.991 1.00 17.46 88 ILE B C 1
ATOM 3360 O O . ILE B 1 108 ? 11.931 19.957 23.213 1.00 15.86 88 ILE B O 1
ATOM 3365 N N . TYR B 1 109 ? 10.304 21.325 22.430 1.00 15.27 89 TYR B N 1
ATOM 3366 C CA . TYR B 1 109 ? 11.134 22.479 22.061 1.00 14.25 89 TYR B CA 1
ATOM 3367 C C . TYR B 1 109 ? 10.916 23.519 23.127 1.00 16.80 89 TYR B C 1
ATOM 3368 O O . TYR B 1 109 ? 9.775 23.865 23.427 1.00 14.21 89 TYR B O 1
ATOM 3377 N N . PHE B 1 110 ? 12.004 24.022 23.700 1.00 14.01 90 PHE B N 1
ATOM 3378 C CA . PHE B 1 110 ? 11.927 25.020 24.748 1.00 12.66 90 PHE B CA 1
ATOM 3379 C C . PHE B 1 110 ? 13.173 25.848 24.721 1.00 15.32 90 PHE B C 1
ATOM 3380 O O . PHE B 1 110 ? 14.146 25.510 24.041 1.00 16.48 90 PHE B O 1
ATOM 3388 N N . ALA B 1 111 ? 13.127 26.955 25.433 1.00 14.47 91 ALA B N 1
ATOM 3389 C CA . ALA B 1 111 ? 14.255 27.864 25.545 1.00 14.37 91 ALA B CA 1
ATOM 3390 C C . ALA B 1 111 ? 14.752 27.888 26.987 1.00 15.65 91 ALA B C 1
ATOM 3391 O O . ALA B 1 111 ? 13.972 27.710 27.932 1.00 14.34 91 ALA B O 1
ATOM 3393 N N . ALA B 1 112 ? 16.054 28.130 27.160 1.00 14.10 92 ALA B N 1
ATOM 3394 C CA . ALA B 1 112 ? 16.658 28.202 28.495 1.00 13.88 92 ALA B CA 1
ATOM 3395 C C . ALA B 1 112 ? 17.901 29.048 28.423 1.00 16.86 92 ALA B C 1
ATOM 3396 O O . ALA B 1 112 ? 18.484 29.168 27.361 1.00 16.60 92 ALA B O 1
ATOM 3398 N N . SER B 1 113 ? 18.348 29.544 29.563 1.00 14.07 93 SER B N 1
ATOM 3399 C CA . SER B 1 113 ? 19.566 30.344 29.652 1.00 14.17 93 SER B CA 1
ATOM 3400 C C . SER B 1 113 ? 20.517 29.663 30.653 1.00 17.44 93 SER B C 1
ATOM 3401 O O . SER B 1 113 ? 20.113 28.780 31.432 1.00 16.30 93 SER B O 1
ATOM 3404 N N . HIS B 1 114 ? 21.768 30.075 30.629 1.00 16.29 94 HIS B N 1
ATOM 3405 C CA . HIS B 1 114 ? 22.756 29.604 31.602 1.00 15.51 94 HIS B CA 1
ATOM 3406 C C . HIS B 1 114 ? 22.762 30.558 32.799 1.00 19.36 94 HIS B C 1
ATOM 3407 O O . HIS B 1 114 ? 23.503 30.347 33.752 1.00 19.91 94 HIS B O 1
ATOM 3414 N N . THR B 1 115 ? 22.041 31.682 32.681 1.00 15.64 95 THR B N 1
ATOM 3415 C CA . THR B 1 115 ? 22.028 32.725 33.689 1.00 16.02 95 THR B CA 1
ATOM 3416 C C . THR B 1 115 ? 20.776 33.606 33.636 1.00 18.64 95 THR B C 1
ATOM 3417 O O . THR B 1 115 ? 20.139 33.718 32.586 1.00 18.72 95 THR B O 1
ATOM 3421 N N . LYS B 1 116 ? 20.478 34.284 34.753 1.00 16.06 96 LYS B N 1
ATOM 3422 C CA . LYS B 1 116 ? 19.448 35.312 34.838 1.00 17.70 96 LYS B CA 1
ATOM 3423 C C . LYS B 1 116 ? 20.036 36.669 34.469 1.00 20.15 96 LYS B C 1
ATOM 3424 O O . LYS B 1 116 ? 19.282 37.606 34.278 1.00 19.79 96 LYS B O 1
ATOM 3430 N N . GLU B 1 117 ? 21.381 36.813 34.438 1.00 15.76 97 GLU B N 1
ATOM 3431 C CA . GLU B 1 117 ? 22.017 38.092 34.071 1.00 15.77 97 GLU B CA 1
ATOM 3432 C C . GLU B 1 117 ? 21.690 38.470 32.632 1.00 17.50 97 GLU B C 1
ATOM 3433 O O . GLU B 1 117 ? 21.714 37.619 31.753 1.00 15.81 97 GLU B O 1
ATOM 3439 N N . PHE B 1 118 ? 21.501 39.759 32.391 1.00 15.78 98 PHE B N 1
ATOM 3440 C CA . PHE B 1 118 ? 21.354 40.296 31.057 1.00 14.83 98 PHE B CA 1
ATOM 3441 C C . PHE B 1 118 ? 22.759 40.464 30.455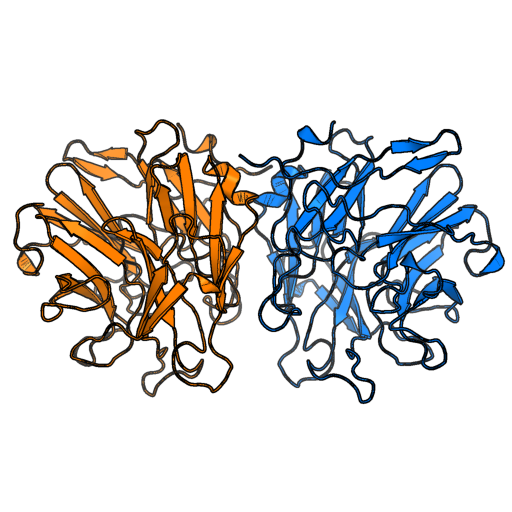 1.00 18.93 98 PHE B C 1
ATOM 3442 O O . PHE B 1 118 ? 23.745 40.605 31.188 1.00 18.10 98 PHE B O 1
ATOM 3450 N N . ASP B 1 119 ? 22.833 40.428 29.130 1.00 16.13 99 ASP B N 1
ATOM 3451 C CA . ASP B 1 119 ? 24.075 40.683 28.392 1.00 17.10 99 ASP B CA 1
ATOM 3452 C C . ASP B 1 119 ? 24.337 42.202 28.307 1.00 20.04 99 ASP B C 1
ATOM 3453 O O . ASP B 1 119 ? 23.595 43.008 28.905 1.00 16.43 99 ASP B O 1
ATOM 3458 N N . HIS B 1 120 ? 25.397 42.612 27.569 1.00 18.85 100 HIS B N 1
ATOM 3459 C CA . HIS B 1 120 ? 25.780 44.013 27.465 1.00 19.74 100 HIS B CA 1
ATOM 3460 C C . HIS B 1 120 ? 24.789 44.872 26.662 1.00 21.06 100 HIS B C 1
ATOM 3461 O O . HIS B 1 120 ? 24.933 46.098 26.673 1.00 19.96 100 HIS B O 1
ATOM 3468 N N . ASN B 1 121 ? 23.778 44.247 26.014 1.00 17.99 101 ASN B N 1
ATOM 3469 C CA . ASN B 1 121 ? 22.673 44.955 25.369 1.00 18.11 101 ASN B CA 1
ATOM 3470 C C . ASN B 1 121 ? 21.410 44.923 26.236 1.00 20.93 101 ASN B C 1
ATOM 3471 O O . ASN B 1 121 ? 20.351 45.341 25.793 1.00 19.50 101 ASN B O 1
ATOM 3476 N N . GLY B 1 122 ? 21.532 44.499 27.487 1.00 18.00 102 GLY B N 1
ATOM 3477 C CA . GLY B 1 122 ? 20.400 44.461 28.392 1.00 17.40 102 GLY B CA 1
ATOM 3478 C C . GLY B 1 122 ? 19.382 43.375 28.091 1.00 20.27 102 GLY B C 1
ATOM 3479 O O . GLY B 1 122 ? 18.257 43.470 28.555 1.00 20.25 102 GLY B O 1
ATOM 3480 N N . MET B 1 123 ? 19.782 42.328 27.376 1.00 15.68 103 MET B N 1
ATOM 3481 C CA . MET B 1 123 ? 18.918 41.222 26.974 1.00 15.85 103 MET B CA 1
ATOM 3482 C C . MET B 1 123 ? 19.142 39.928 27.694 1.00 19.26 103 MET B C 1
ATOM 3483 O O . MET B 1 123 ? 20.233 39.659 28.181 1.00 17.17 103 MET B O 1
ATOM 3488 N N . PHE B 1 124 ? 18.105 39.076 27.678 1.00 15.02 104 PHE B N 1
ATOM 3489 C CA . PHE B 1 124 ? 18.164 37.724 28.173 1.00 14.77 104 PHE B CA 1
ATOM 3490 C C . PHE B 1 124 ? 19.141 36.916 27.282 1.00 17.73 104 PHE B C 1
ATOM 3491 O O . PHE B 1 124 ? 19.459 37.336 26.157 1.00 16.60 104 PHE B O 1
ATOM 3499 N N . GLN B 1 125 ? 19.670 35.802 27.811 1.00 13.83 105 GLN B N 1
ATOM 3500 C CA . GLN B 1 125 ? 20.716 35.048 27.123 1.00 13.25 105 GLN B CA 1
ATOM 3501 C C . GLN B 1 125 ? 20.278 33.657 26.700 1.00 17.88 105 GLN B C 1
ATOM 3502 O O . GLN B 1 125 ? 21.111 32.800 26.435 1.00 17.23 105 GLN B O 1
ATOM 3508 N N . HIS B 1 126 ? 18.970 33.469 26.524 1.00 15.39 106 HIS B N 1
ATOM 3509 C CA . HIS B 1 126 ? 18.403 32.196 26.075 1.00 14.28 106 HIS B CA 1
ATOM 3510 C C . HIS B 1 126 ? 18.951 31.657 24.774 1.00 17.26 106 HIS B C 1
ATOM 3511 O O . HIS B 1 126 ? 19.308 32.402 23.868 1.00 15.14 106 HIS B O 1
ATOM 3518 N N . ARG B 1 127 ? 18.967 30.342 24.687 1.00 14.90 107 ARG B N 1
ATOM 3519 C CA . ARG B 1 127 ? 19.166 29.585 23.461 1.00 14.96 107 ARG B CA 1
ATOM 3520 C C . ARG B 1 127 ? 18.048 28.552 23.411 1.00 16.77 107 ARG B C 1
ATOM 3521 O O . ARG B 1 127 ? 17.291 28.389 24.374 1.00 13.27 107 ARG B O 1
ATOM 3529 N N . MET B 1 128 ? 17.903 27.918 22.246 1.00 13.83 108 MET B N 1
ATOM 3530 C CA . MET B 1 128 ? 16.876 26.912 21.958 1.00 12.67 108 MET B CA 1
ATOM 3531 C C . MET B 1 128 ? 17.360 25.511 22.189 1.00 16.58 108 MET B C 1
ATOM 3532 O O . MET B 1 128 ? 18.474 25.171 21.794 1.00 16.34 108 MET B O 1
ATOM 3537 N N . TYR B 1 129 ? 16.528 24.695 22.853 1.00 15.35 109 TYR B N 1
ATOM 3538 C CA . TYR B 1 129 ? 16.845 23.312 23.212 1.00 14.03 109 TYR B CA 1
ATOM 3539 C C . TYR B 1 129 ? 15.725 22.371 22.798 1.00 17.86 109 TYR B C 1
ATOM 3540 O O . TYR B 1 129 ? 14.629 22.793 22.402 1.00 15.29 109 TYR B O 1
ATOM 3549 N N . CYS B 1 130 ? 16.045 21.101 22.851 1.00 16.25 110 CYS B N 1
ATOM 3550 C CA . CYS B 1 130 ? 15.162 20.035 22.456 1.00 17.52 110 CYS B CA 1
ATOM 3551 C C . CYS B 1 130 ? 15.424 18.814 23.318 1.00 18.69 110 CYS B C 1
ATOM 3552 O O . CYS B 1 130 ? 16.575 18.441 23.536 1.00 17.24 110 CYS B O 1
ATOM 3555 N N . ILE B 1 131 ? 14.342 18.163 23.763 1.00 15.32 111 ILE B N 1
ATOM 3556 C CA . ILE B 1 131 ? 14.392 16.874 24.473 1.00 13.88 111 ILE B CA 1
ATOM 3557 C C . ILE B 1 131 ? 13.483 15.929 23.728 1.00 16.94 111 ILE B C 1
ATOM 3558 O O . ILE B 1 131 ? 12.491 16.368 23.132 1.00 16.63 111 ILE B O 1
ATOM 3563 N N . GLU B 1 132 ? 13.831 14.655 23.723 1.00 15.58 112 GLU B N 1
ATOM 3564 C CA . GLU B 1 132 ? 13.101 13.608 23.019 1.00 15.91 112 GLU B CA 1
ATOM 3565 C C . GLU B 1 132 ? 12.691 12.486 23.997 1.00 19.90 112 GLU B C 1
ATOM 3566 O O . GLU B 1 132 ? 13.448 12.118 24.896 1.00 19.52 112 GLU B O 1
ATOM 3572 N N . CYS B 1 133 ? 11.499 11.950 23.797 1.00 16.65 113 CYS B N 1
ATOM 3573 C CA . CYS B 1 133 ? 10.946 10.907 24.650 1.00 17.48 113 CYS B CA 1
ATOM 3574 C C . CYS B 1 133 ? 11.058 9.569 23.958 1.00 24.17 113 CYS B C 1
ATOM 3575 O O . CYS B 1 133 ? 10.700 9.480 22.800 1.00 25.65 113 CYS B O 1
ATOM 3578 N N . ASP B 1 134 ? 11.426 8.514 24.682 1.00 23.85 114 ASP B N 1
ATOM 3579 C CA . ASP B 1 134 ? 11.519 7.169 24.125 1.00 25.81 114 ASP B CA 1
ATOM 3580 C C . ASP B 1 134 ? 10.244 6.333 24.358 1.00 28.83 114 ASP B C 1
ATOM 3581 O O . ASP B 1 134 ? 10.264 5.155 24.019 1.00 28.13 114 ASP B O 1
ATOM 3586 N N . ASN B 1 135 ? 9.195 6.907 24.995 1.00 22.80 115 ASN B N 1
ATOM 3587 C CA . ASN B 1 135 ? 7.974 6.197 25.370 1.00 20.69 115 ASN B CA 1
ATOM 3588 C C . ASN B 1 135 ? 6.712 6.720 24.647 1.00 24.67 115 ASN B C 1
ATOM 3589 O O . ASN B 1 135 ? 6.597 7.935 24.451 1.00 24.47 115 ASN B O 1
ATOM 3594 N N . PRO B 1 136 ? 5.691 5.875 24.361 1.00 22.77 116 PRO B N 1
ATOM 3595 C CA . PRO B 1 136 ? 4.435 6.426 23.791 1.00 22.49 116 PRO B CA 1
ATOM 3596 C C . PRO B 1 136 ? 3.695 7.388 24.742 1.00 24.08 116 PRO B C 1
ATOM 3597 O O . PRO B 1 136 ? 2.919 8.223 24.286 1.00 22.30 116 PRO B O 1
ATOM 3601 N N . ASP B 1 137 ? 3.900 7.246 26.059 1.00 21.60 117 ASP B N 1
ATOM 3602 C CA . ASP B 1 137 ? 3.295 8.101 27.062 1.00 19.23 117 ASP B CA 1
ATOM 3603 C C . ASP B 1 137 ? 4.342 9.167 27.371 1.00 22.27 117 ASP B C 1
ATOM 3604 O O . ASP B 1 137 ? 5.380 8.852 27.957 1.00 21.67 117 ASP B O 1
ATOM 3609 N N . PRO B 1 138 ? 4.090 10.438 27.024 1.00 18.36 118 PRO B N 1
ATOM 3610 C CA . PRO B 1 138 ? 5.085 11.477 27.307 1.00 17.74 118 PRO B CA 1
ATOM 3611 C C . PRO B 1 138 ? 5.169 11.920 28.758 1.00 18.13 118 PRO B C 1
ATOM 3612 O O . PRO B 1 138 ? 6.077 12.668 29.098 1.00 16.49 118 PRO B O 1
ATOM 3616 N N . MET B 1 139 ? 4.240 11.485 29.612 1.00 16.54 119 MET B N 1
ATOM 3617 C CA . MET B 1 139 ? 4.163 11.897 31.005 1.00 18.12 119 MET B CA 1
ATOM 3618 C C . MET B 1 139 ? 4.524 10.784 31.985 1.00 23.84 119 MET B C 1
ATOM 3619 O O . MET B 1 139 ? 4.117 10.907 33.130 1.00 24.72 119 MET B O 1
ATOM 3624 N N . ARG B 1 140 ? 5.198 9.706 31.589 1.00 20.88 120 ARG B N 1
ATOM 3625 C CA A ARG B 1 140 ? 5.469 8.615 32.522 0.50 21.24 120 ARG B CA 1
ATOM 3626 C CA B ARG B 1 140 ? 5.476 8.613 32.528 0.50 21.75 120 ARG B CA 1
ATOM 3627 C C . ARG B 1 140 ? 6.593 8.974 33.492 1.00 26.39 120 ARG B C 1
ATOM 3628 O O . ARG B 1 140 ? 6.417 8.860 34.696 1.00 26.60 120 ARG B O 1
ATOM 3643 N N . ASP B 1 141 ? 7.752 9.370 32.975 1.00 22.75 121 ASP B N 1
ATOM 3644 C CA . ASP B 1 141 ? 8.880 9.633 33.859 1.00 22.32 121 ASP B CA 1
ATOM 3645 C C . ASP B 1 141 ? 9.942 10.496 33.202 1.00 21.94 121 ASP B C 1
ATOM 3646 O O . ASP B 1 141 ? 10.180 10.385 31.986 1.00 19.08 121 ASP B O 1
ATOM 3651 N N . GLU B 1 142 ? 10.648 11.270 34.022 1.00 17.72 122 GLU B N 1
ATOM 3652 C CA . GLU B 1 142 ? 11.810 12.078 33.574 1.00 17.47 122 GLU B CA 1
ATOM 3653 C C . GLU B 1 142 ? 12.838 11.220 32.835 1.00 20.68 122 GLU B C 1
ATOM 3654 O O . GLU B 1 142 ? 13.524 11.721 31.943 1.00 19.29 122 GLU B O 1
ATOM 3660 N N . ALA B 1 143 ? 13.009 9.950 33.269 1.00 19.14 123 ALA B N 1
ATOM 3661 C CA . ALA B 1 143 ? 14.030 9.057 32.689 1.00 20.26 123 ALA B CA 1
ATOM 3662 C C . ALA B 1 143 ? 13.748 8.706 31.225 1.00 22.40 123 ALA B C 1
ATOM 3663 O O . ALA B 1 143 ? 14.653 8.287 30.534 1.00 21.56 123 ALA B O 1
ATOM 3665 N N . ASP B 1 144 ? 12.521 8.919 30.745 1.00 16.87 124 ASP B N 1
ATOM 3666 C CA . ASP B 1 144 ? 12.167 8.643 29.347 1.00 16.36 124 ASP B CA 1
ATOM 3667 C C . ASP B 1 144 ? 12.601 9.741 28.388 1.00 21.04 124 ASP B C 1
ATOM 3668 O O . ASP B 1 144 ? 12.526 9.535 27.180 1.00 20.44 124 ASP B O 1
ATOM 3673 N N . TRP B 1 145 ? 13.081 10.884 28.899 1.00 17.97 125 TRP B N 1
ATOM 3674 C CA . TRP B 1 145 ? 13.437 12.028 28.094 1.00 17.93 125 TRP B CA 1
ATOM 3675 C C . TRP B 1 145 ? 14.923 12.255 28.054 1.00 21.91 125 TRP B C 1
ATOM 3676 O O . TRP B 1 145 ? 15.558 12.240 29.102 1.00 22.30 125 TRP B O 1
ATOM 3687 N N . THR B 1 146 ? 15.490 12.427 26.856 1.00 18.03 126 THR B N 1
ATOM 3688 C CA . THR B 1 146 ? 16.933 12.676 26.691 1.00 19.05 126 THR B CA 1
ATOM 3689 C C . THR B 1 146 ? 17.157 14.008 26.009 1.00 21.11 126 THR B C 1
ATOM 3690 O O . THR B 1 146 ? 16.356 14.432 25.197 1.00 19.30 126 THR B O 1
ATOM 3694 N N . GLU B 1 147 ? 18.238 14.679 26.376 1.00 17.94 127 GLU B N 1
ATOM 3695 C CA . GLU B 1 147 ? 18.578 15.990 25.828 1.00 16.85 127 GLU B CA 1
ATOM 3696 C C . GLU B 1 147 ? 19.330 15.842 24.525 1.00 22.27 127 GLU B C 1
ATOM 3697 O O . GLU B 1 147 ? 20.308 15.093 24.451 1.00 20.35 127 GLU B O 1
ATOM 3703 N N . HIS B 1 148 ? 18.876 16.568 23.506 1.00 17.33 128 HIS B N 1
ATOM 3704 C CA . HIS B 1 148 ? 19.596 16.728 22.252 1.00 18.07 128 HIS B CA 1
ATOM 3705 C C . HIS B 1 148 ? 20.526 17.968 22.364 1.00 22.79 128 HIS B C 1
ATOM 3706 O O . HIS B 1 148 ? 21.400 18.168 21.536 1.00 22.34 128 HIS B O 1
ATOM 3713 N N . GLY B 1 149 ? 20.372 18.758 23.404 1.00 18.01 129 GLY B N 1
ATOM 3714 C CA . GLY B 1 149 ? 21.192 19.950 23.557 1.00 20.72 129 GLY B CA 1
ATOM 3715 C C . GLY B 1 149 ? 20.640 21.077 22.717 1.00 23.86 129 GLY B C 1
ATOM 3716 O O . GLY B 1 149 ? 19.435 21.133 22.428 1.00 23.44 129 GLY B O 1
ATOM 3717 N N . GLN B 1 150 ? 21.499 22.007 22.387 1.00 20.14 130 GLN B N 1
ATOM 3718 C CA . GLN B 1 150 ? 21.117 23.238 21.715 1.00 17.21 130 GLN B CA 1
ATOM 3719 C C . GLN B 1 150 ? 20.841 23.049 20.235 1.00 20.30 130 GLN B C 1
ATOM 3720 O O . GLN B 1 150 ? 21.599 22.379 19.532 1.00 21.28 130 GLN B O 1
ATOM 3726 N N . ILE B 1 151 ? 19.791 23.692 19.757 1.00 16.31 131 ILE B N 1
ATOM 3727 C CA . ILE B 1 151 ? 19.479 23.739 18.340 1.00 17.70 131 ILE B CA 1
ATOM 3728 C C . ILE B 1 151 ? 20.246 24.942 17.851 1.00 22.75 131 ILE B C 1
ATOM 3729 O O . ILE B 1 151 ? 19.862 26.075 18.138 1.00 20.53 131 ILE B O 1
ATOM 3734 N N . GLU B 1 152 ? 21.324 24.693 17.111 1.00 19.85 132 GLU B N 1
ATOM 3735 C CA . GLU B 1 152 ? 22.233 25.743 16.713 1.00 20.49 132 GLU B CA 1
ATOM 3736 C C . GLU B 1 152 ? 21.820 26.470 15.462 1.00 22.93 132 GLU B C 1
ATOM 3737 O O . GLU B 1 152 ? 21.306 25.864 14.541 1.00 22.12 132 GLU B O 1
ATOM 3743 N N . THR B 1 153 ? 22.103 27.757 15.435 1.00 21.35 133 THR B N 1
ATOM 3744 C CA . THR B 1 153 ? 21.884 28.663 14.309 1.00 21.06 133 THR B CA 1
ATOM 3745 C C . THR B 1 153 ? 23.261 29.249 13.914 1.00 25.18 133 THR B C 1
ATOM 3746 O O . THR B 1 153 ? 24.131 29.358 14.781 1.00 24.05 133 THR B O 1
ATOM 3750 N N . PRO B 1 154 ? 23.456 29.684 12.657 1.00 23.58 134 PRO B N 1
ATOM 3751 C CA . PRO B 1 154 ? 24.770 30.255 12.262 1.00 25.24 134 PRO B CA 1
ATOM 3752 C C . PRO B 1 154 ? 25.290 31.349 13.203 1.00 32.14 134 PRO B C 1
ATOM 3753 O O . PRO B 1 154 ? 26.441 31.311 13.612 1.00 33.44 134 PRO B O 1
ATOM 3757 N N . LEU B 1 155 ? 24.432 32.266 13.595 1.00 30.27 135 LEU B N 1
ATOM 3758 C CA . LEU B 1 155 ? 24.819 33.293 14.555 1.00 32.36 135 LEU B CA 1
ATOM 3759 C C . LEU B 1 155 ? 24.364 32.835 15.949 1.00 31.99 135 LEU B C 1
ATOM 3760 O O . LEU B 1 155 ? 23.211 32.409 16.115 1.00 27.59 135 LEU B O 1
ATOM 3765 N N . ASP B 1 156 ? 25.280 32.867 16.932 1.00 27.51 136 ASP B N 1
ATOM 3766 C CA . ASP B 1 156 ? 24.953 32.440 18.284 1.00 28.92 136 ASP B CA 1
ATOM 3767 C C . ASP B 1 156 ? 24.446 33.650 19.092 1.00 29.87 136 ASP B C 1
ATOM 3768 O O . ASP B 1 156 ? 25.217 34.396 19.702 1.00 30.89 136 ASP B O 1
ATOM 3773 N N . THR B 1 157 ? 23.129 33.884 19.033 1.00 21.57 137 THR B N 1
ATOM 3774 C CA . THR B 1 157 ? 22.514 34.979 19.760 1.00 19.09 137 THR B CA 1
ATOM 3775 C C . THR B 1 157 ? 21.254 34.473 20.371 1.00 19.15 137 THR B C 1
ATOM 3776 O O . THR B 1 157 ? 20.798 33.374 20.041 1.00 16.55 137 THR B O 1
ATOM 3780 N N . PHE B 1 158 ? 20.669 35.328 21.219 1.00 14.80 138 PHE B N 1
ATOM 3781 C CA . PHE B 1 158 ? 19.400 35.141 21.903 1.00 14.38 138 PHE B CA 1
ATOM 3782 C C . PHE B 1 158 ? 18.360 34.530 20.989 1.00 17.68 138 PHE B C 1
ATOM 3783 O O . PHE B 1 158 ? 18.085 35.097 19.946 1.00 16.66 138 PHE B O 1
ATOM 3791 N N . ALA B 1 159 ? 17.834 33.348 21.341 1.00 16.93 139 ALA B N 1
ATOM 3792 C CA . ALA B 1 159 ? 16.824 32.651 20.527 1.00 16.48 139 ALA B CA 1
ATOM 3793 C C . ALA B 1 159 ? 15.879 31.886 21.436 1.00 17.61 139 ALA B C 1
ATOM 3794 O O . ALA B 1 159 ? 16.311 31.336 22.449 1.00 16.84 139 ALA B O 1
ATOM 3796 N N . LEU B 1 160 ? 14.605 31.810 21.039 1.00 15.59 140 LEU B N 1
ATOM 3797 C CA . LEU B 1 160 ? 13.547 31.223 21.853 1.00 14.29 140 LEU B CA 1
ATOM 3798 C C . LEU B 1 160 ? 12.255 31.025 21.097 1.00 17.73 140 LEU B C 1
ATOM 3799 O O . LEU B 1 160 ? 12.156 31.375 19.929 1.00 15.43 140 LEU B O 1
ATOM 3804 N N . ASP B 1 161 ? 11.274 30.412 21.780 1.00 15.44 141 ASP B N 1
ATOM 3805 C CA . ASP B 1 161 ? 9.908 30.248 21.330 1.00 14.94 141 ASP B CA 1
ATOM 3806 C C . ASP B 1 161 ? 9.773 29.445 20.046 1.00 17.86 141 ASP B C 1
ATOM 3807 O O . ASP B 1 161 ? 8.851 29.688 19.267 1.00 17.81 141 ASP B O 1
ATOM 3812 N N . ALA B 1 162 ? 10.605 28.430 19.883 1.00 14.87 142 ALA B N 1
ATOM 3813 C CA . ALA B 1 162 ? 10.552 27.631 18.685 1.00 15.00 142 ALA B CA 1
ATOM 3814 C C . ALA B 1 162 ? 9.295 26.788 18.606 1.00 18.65 142 ALA B C 1
ATOM 3815 O O . ALA B 1 162 ? 8.792 26.303 19.616 1.00 17.97 142 ALA B O 1
ATOM 3817 N N . THR B 1 163 ? 8.819 26.609 17.394 1.00 15.69 143 THR B N 1
ATOM 3818 C CA . THR B 1 163 ? 7.695 25.737 17.049 1.00 16.00 143 THR B CA 1
ATOM 3819 C C . THR B 1 163 ? 8.048 25.052 15.746 1.00 18.87 143 THR B C 1
ATOM 3820 O O . THR B 1 163 ? 9.002 25.448 15.067 1.00 19.18 143 THR B O 1
ATOM 3824 N N . VAL B 1 164 ? 7.332 23.983 15.430 1.00 17.51 144 VAL B N 1
ATOM 3825 C CA . VAL B 1 164 ? 7.551 23.221 14.203 1.00 18.10 144 VAL B CA 1
ATOM 3826 C C . VAL B 1 164 ? 6.243 22.989 13.488 1.00 21.91 144 VAL B C 1
ATOM 3827 O O . VAL B 1 164 ? 5.196 22.944 14.123 1.00 21.37 144 VAL B O 1
ATOM 3831 N N . PHE B 1 165 ? 6.306 22.801 12.184 1.00 19.60 145 PHE B N 1
ATOM 3832 C CA . PHE B 1 165 ? 5.143 22.415 11.384 1.00 18.96 145 PHE B CA 1
ATOM 3833 C C . PHE B 1 165 ? 5.577 21.655 10.173 1.00 24.24 145 PHE B C 1
ATOM 3834 O O . PHE B 1 165 ? 6.664 21.872 9.628 1.00 21.35 145 PHE B O 1
ATOM 3842 N N . GLU B 1 166 ? 4.678 20.787 9.719 1.00 21.86 146 GLU B N 1
ATOM 3843 C CA . GLU B 1 166 ? 4.884 19.993 8.543 1.00 23.75 146 GLU B CA 1
ATOM 3844 C C . GLU B 1 166 ? 4.227 20.651 7.346 1.00 26.31 146 GLU B C 1
ATOM 3845 O O . GLU B 1 166 ? 3.116 21.165 7.425 1.00 26.35 146 GLU B O 1
ATOM 3851 N N . ALA B 1 167 ? 4.947 20.694 6.248 1.00 25.26 147 ALA B N 1
ATOM 3852 C CA . ALA B 1 167 ? 4.447 21.284 5.012 1.00 26.03 147 ALA B CA 1
ATOM 3853 C C . ALA B 1 167 ? 5.234 20.718 3.860 1.00 30.94 147 ALA B C 1
ATOM 3854 O O . ALA B 1 167 ? 6.450 20.557 3.972 1.00 28.82 147 ALA B O 1
ATOM 3856 N N . GLN B 1 168 ? 4.547 20.375 2.765 1.00 28.33 148 GLN B N 1
ATOM 3857 C CA . GLN B 1 168 ? 5.219 19.893 1.554 1.00 29.85 148 GLN B CA 1
ATOM 3858 C C . GLN B 1 168 ? 6.129 18.667 1.831 1.00 32.47 148 GLN B C 1
ATOM 3859 O O . GLN B 1 168 ? 7.211 18.582 1.276 1.00 32.00 148 GLN B O 1
ATOM 3865 N N . LYS B 1 169 ? 5.704 17.773 2.731 1.00 29.92 149 LYS B N 1
ATOM 3866 C CA . LYS B 1 169 ? 6.407 16.530 3.143 1.00 30.74 149 LYS B CA 1
ATOM 3867 C C . LYS B 1 169 ? 7.761 16.767 3.878 1.00 32.62 149 LYS B C 1
ATOM 3868 O O . LYS B 1 169 ? 8.604 15.873 3.945 1.00 32.19 149 LYS B O 1
ATOM 3874 N N . LYS B 1 170 ? 7.928 17.951 4.461 1.00 25.51 150 LYS B N 1
ATOM 3875 C CA . LYS B 1 170 ? 9.153 18.349 5.149 1.00 24.38 150 LYS B CA 1
ATOM 3876 C C . LYS B 1 170 ? 8.802 18.889 6.505 1.00 26.44 150 LYS B C 1
ATOM 3877 O O . LYS B 1 170 ? 7.641 19.162 6.772 1.00 24.37 150 LYS B O 1
ATOM 3883 N N . LEU B 1 171 ? 9.811 19.058 7.360 1.00 23.94 151 LEU B N 1
ATOM 3884 C CA . LEU B 1 171 ? 9.632 19.584 8.700 1.00 21.59 151 LEU B CA 1
ATOM 3885 C C . LEU B 1 171 ? 10.281 20.988 8.770 1.00 22.64 151 LEU B C 1
ATOM 3886 O O . LEU B 1 171 ? 11.445 21.151 8.413 1.00 21.93 151 LEU B O 1
ATOM 3891 N N . TYR B 1 172 ? 9.484 21.995 9.132 1.00 17.88 152 TYR B N 1
ATOM 3892 C CA . TYR B 1 172 ? 9.963 23.362 9.292 1.00 17.03 152 TYR B CA 1
ATOM 3893 C C . TYR B 1 172 ? 10.004 23.751 10.743 1.00 21.43 152 TYR B C 1
ATOM 3894 O O . TYR B 1 172 ? 9.119 23.380 11.525 1.00 19.25 152 TYR B O 1
ATOM 3903 N N . TYR B 1 173 ? 10.983 24.584 11.064 1.00 17.75 153 TYR B N 1
ATOM 3904 C CA . TYR B 1 173 ? 11.256 25.095 12.401 1.00 16.15 153 TYR B CA 1
ATOM 3905 C C . TYR B 1 173 ? 11.104 26.611 12.310 1.00 18.85 153 TYR B C 1
ATOM 3906 O O . TYR B 1 173 ? 11.676 27.247 11.408 1.00 15.93 153 TYR B O 1
ATOM 3915 N N . VAL B 1 174 ? 10.330 27.184 13.211 1.00 16.95 154 VAL B N 1
ATOM 3916 C CA . VAL B 1 174 ? 10.010 28.606 13.219 1.00 16.15 154 VAL B CA 1
ATOM 3917 C C . VAL B 1 174 ? 10.317 29.105 14.629 1.00 20.08 154 VAL B C 1
ATOM 3918 O O . VAL B 1 174 ? 9.879 28.501 15.589 1.00 17.64 154 VAL B O 1
ATOM 3922 N N . TRP B 1 175 ? 11.034 30.210 14.741 1.00 15.61 155 TRP B N 1
ATOM 3923 C CA . TRP B 1 175 ? 11.490 30.691 16.052 1.00 14.42 155 TRP B CA 1
ATOM 3924 C C . TRP B 1 175 ? 11.763 32.188 16.055 1.00 17.05 155 TRP B C 1
ATOM 3925 O O . TRP B 1 175 ? 11.730 32.837 15.019 1.00 16.17 155 TRP B O 1
ATOM 3936 N N . ALA B 1 176 ? 12.050 32.709 17.249 1.00 14.69 156 ALA B N 1
ATOM 3937 C CA . ALA B 1 176 ? 12.342 34.110 17.492 1.00 14.16 156 ALA B CA 1
ATOM 3938 C C . ALA B 1 176 ? 13.835 34.240 17.828 1.00 16.70 156 ALA B C 1
ATOM 3939 O O . ALA B 1 176 ? 14.357 33.439 18.595 1.00 16.48 156 ALA B O 1
ATOM 3941 N N . GLN B 1 177 ? 14.522 35.204 17.226 1.00 13.48 157 GLN B N 1
ATOM 3942 C CA . GLN B 1 177 ? 15.957 35.382 17.455 1.00 14.22 157 GLN B CA 1
ATOM 3943 C C . GLN B 1 177 ? 16.433 36.793 17.193 1.00 17.53 157 GLN B C 1
ATOM 3944 O O . GLN B 1 177 ? 15.895 37.512 16.347 1.00 16.63 157 GLN B O 1
ATOM 3950 N N . LYS B 1 178 ? 17.418 37.206 17.980 1.00 16.12 158 LYS B N 1
ATOM 3951 C CA . LYS B 1 178 ? 18.053 38.510 17.835 1.00 17.23 158 LYS B CA 1
ATOM 3952 C C . LYS B 1 178 ? 19.022 38.516 16.664 1.00 21.05 158 LYS B C 1
ATOM 3953 O O . LYS B 1 178 ? 19.907 37.663 16.591 1.00 21.04 158 LYS B O 1
ATOM 3959 N N . ASP B 1 179 ? 18.952 39.547 15.818 1.00 18.64 159 ASP B N 1
ATOM 3960 C CA . ASP B 1 179 ? 19.984 39.793 14.838 1.00 19.01 159 ASP B CA 1
ATOM 3961 C C . ASP B 1 179 ? 20.697 41.106 15.291 1.00 22.57 159 ASP B C 1
ATOM 3962 O O . ASP B 1 179 ? 20.049 42.144 15.332 1.00 22.21 159 ASP B O 1
ATOM 3967 N N . PRO B 1 180 ? 22.021 41.125 15.556 1.00 23.36 160 PRO B N 1
ATOM 3968 C CA . PRO B 1 180 ? 22.695 42.414 15.858 1.00 24.69 160 PRO B CA 1
ATOM 3969 C C . PRO B 1 180 ? 22.505 43.526 14.796 1.00 29.68 160 PRO B C 1
ATOM 3970 O O . PRO B 1 180 ? 22.505 44.693 15.157 1.00 29.67 160 PRO B O 1
ATOM 3974 N N . ALA B 1 181 ? 22.339 43.176 13.509 1.00 27.80 161 ALA B N 1
ATOM 3975 C CA . ALA B 1 181 ? 22.161 44.171 12.427 1.00 28.00 161 ALA B CA 1
ATOM 3976 C C . ALA B 1 181 ? 20.745 44.748 12.327 1.00 30.85 161 ALA B C 1
ATOM 3977 O O . ALA B 1 181 ? 20.537 45.629 11.503 1.00 30.07 161 ALA B O 1
ATOM 3979 N N . ILE B 1 182 ? 19.761 44.235 13.102 1.00 25.21 162 ILE B N 1
ATOM 3980 C CA . ILE B 1 182 ? 18.360 44.679 13.039 1.00 23.50 162 ILE B CA 1
ATOM 3981 C C . ILE B 1 182 ? 17.925 45.173 14.404 1.00 25.11 162 ILE B C 1
ATOM 3982 O O . ILE B 1 182 ? 18.149 44.509 15.404 1.00 23.88 162 ILE B O 1
ATOM 3987 N N . LYS B 1 183 ? 17.260 46.322 14.445 1.00 22.64 163 LYS B N 1
ATOM 3988 C CA . LYS B 1 183 ? 16.834 46.912 15.688 1.00 22.94 163 LYS B CA 1
ATOM 3989 C C . LYS B 1 183 ? 15.786 46.069 16.395 1.00 25.53 163 LYS B C 1
ATOM 3990 O O . LYS B 1 183 ? 14.891 45.488 15.761 1.00 23.74 163 LYS B O 1
ATOM 3996 N N . GLY B 1 184 ? 15.941 45.984 17.713 1.00 23.30 164 GLY B N 1
ATOM 3997 C CA . GLY B 1 184 ? 15.018 45.264 18.568 1.00 22.40 164 GLY B CA 1
ATOM 3998 C C . GLY B 1 184 ? 15.563 43.997 19.156 1.00 25.00 164 GLY B C 1
ATOM 3999 O O . GLY B 1 184 ? 16.729 43.647 18.950 1.00 24.69 164 GLY B O 1
ATOM 4000 N N . ASN B 1 185 ? 14.689 43.308 19.901 1.00 19.60 165 ASN B N 1
ATOM 4001 C CA . ASN B 1 185 ? 15.042 42.115 20.638 1.00 17.60 165 ASN B CA 1
ATOM 4002 C C . ASN B 1 185 ? 14.993 40.849 19.840 1.00 20.96 165 ASN B C 1
ATOM 4003 O O . ASN B 1 185 ? 15.805 39.953 20.085 1.00 21.13 165 ASN B O 1
ATOM 4008 N N . SER B 1 186 ? 13.998 40.699 18.952 1.00 16.60 166 SER B N 1
ATOM 4009 C CA . SER B 1 186 ? 13.906 39.457 18.189 1.00 15.70 166 SER B CA 1
ATOM 4010 C C . SER B 1 186 ? 12.977 39.581 16.985 1.00 18.59 166 SER B C 1
ATOM 4011 O O . SER B 1 186 ? 12.012 40.354 16.989 1.00 17.50 166 SER B O 1
ATOM 4014 N N . ASN B 1 187 ? 13.295 38.799 15.964 1.00 14.65 167 ASN B N 1
ATOM 4015 C CA . ASN B 1 187 ? 12.554 38.700 14.717 1.00 14.87 167 ASN B CA 1
ATOM 4016 C C . ASN B 1 187 ? 12.119 37.253 14.579 1.00 17.87 167 ASN B C 1
ATOM 4017 O O . ASN B 1 187 ? 12.658 36.420 15.288 1.00 16.61 167 ASN B O 1
ATOM 4022 N N . ILE B 1 188 ? 11.191 36.949 13.672 1.00 16.78 168 ILE B N 1
ATOM 4023 C CA . ILE B 1 188 ? 10.738 35.565 13.428 1.00 15.99 168 ILE B CA 1
ATOM 4024 C C . ILE B 1 188 ? 11.506 35.015 12.252 1.00 19.21 168 ILE B C 1
ATOM 4025 O O . ILE B 1 188 ? 11.604 35.682 11.224 1.00 19.38 168 ILE B O 1
ATOM 4030 N N . TYR B 1 189 ? 12.036 33.780 12.398 1.00 16.08 169 TYR B N 1
ATOM 4031 C CA . TYR B 1 189 ? 12.774 33.070 11.362 1.00 16.74 169 TYR B CA 1
ATOM 4032 C C . TYR B 1 189 ? 12.139 31.759 11.059 1.00 18.29 169 TYR B C 1
ATOM 4033 O O . TYR B 1 189 ? 11.401 31.202 11.880 1.00 17.02 169 TYR B O 1
ATOM 4042 N N . ILE B 1 190 ? 12.495 31.229 9.904 1.00 15.61 170 ILE B N 1
ATOM 4043 C CA . ILE B 1 190 ? 12.076 29.899 9.490 1.00 14.93 170 ILE B CA 1
ATOM 4044 C C . ILE B 1 190 ? 13.274 29.198 8.862 1.00 19.21 170 ILE B C 1
ATOM 4045 O O . ILE B 1 190 ? 14.131 29.839 8.235 1.00 18.70 170 ILE B O 1
ATOM 4050 N N . ALA B 1 191 ? 13.293 27.881 8.983 1.00 17.25 171 ALA B N 1
ATOM 4051 C CA . ALA B 1 191 ? 14.287 27.022 8.337 1.00 17.70 171 ALA B CA 1
ATOM 4052 C C . ALA B 1 191 ? 13.735 25.627 8.194 1.00 20.37 171 ALA B C 1
ATOM 4053 O O . ALA B 1 191 ? 12.919 25.205 9.002 1.00 18.40 171 ALA B O 1
ATOM 4055 N N . GLU B 1 192 ? 14.194 24.874 7.190 1.00 18.26 172 GLU B N 1
ATOM 4056 C CA . GLU B 1 192 ? 13.789 23.485 7.067 1.00 17.33 172 GLU B CA 1
ATOM 4057 C C . GLU B 1 192 ? 14.722 22.686 8.001 1.00 20.41 172 GLU B C 1
ATOM 4058 O O . GLU B 1 192 ? 15.891 23.043 8.147 1.00 20.35 172 GLU B O 1
ATOM 4064 N N . MET B 1 193 ? 14.233 21.596 8.580 1.00 18.04 173 MET B N 1
ATOM 4065 C CA . MET B 1 193 ? 15.019 20.753 9.488 1.00 17.79 173 MET B CA 1
ATOM 4066 C C . MET B 1 193 ? 15.611 19.521 8.815 1.00 24.56 173 MET B C 1
ATOM 4067 O O . MET B 1 193 ? 14.952 18.919 7.964 1.00 25.08 173 MET B O 1
ATOM 4072 N N . ALA B 1 194 ? 16.857 19.148 9.194 1.00 19.89 174 ALA B N 1
ATOM 4073 C CA . ALA B 1 194 ? 17.523 17.936 8.712 1.00 21.24 174 ALA B CA 1
ATOM 4074 C C . ALA B 1 194 ? 16.982 16.732 9.505 1.00 26.05 174 ALA B C 1
ATOM 4075 O O . ALA B 1 194 ? 16.869 15.620 8.990 1.00 24.83 174 ALA B O 1
ATOM 4077 N N . ASN B 1 195 ? 16.677 16.976 10.778 1.00 23.00 175 ASN B N 1
ATOM 4078 C CA . ASN B 1 195 ? 16.058 16.019 11.679 1.00 21.50 175 ASN B CA 1
ATOM 4079 C C . ASN B 1 195 ? 15.393 16.855 12.786 1.00 21.21 175 ASN B C 1
ATOM 4080 O O . ASN B 1 195 ? 15.600 18.078 12.820 1.00 19.02 175 ASN B O 1
ATOM 4085 N N . PRO B 1 196 ? 14.645 16.288 13.737 1.00 18.93 176 PRO B N 1
ATOM 4086 C CA . PRO B 1 196 ? 13.927 17.164 14.679 1.00 17.88 176 PRO B CA 1
ATOM 4087 C C . PRO B 1 196 ? 14.745 18.037 15.628 1.00 20.91 176 PRO B C 1
ATOM 4088 O O . PRO B 1 196 ? 14.141 18.888 16.254 1.00 22.52 176 PRO B O 1
ATOM 4092 N N . TRP B 1 197 ? 16.066 17.967 15.655 1.00 19.04 177 TRP B N 1
ATOM 4093 C CA . TRP B 1 197 ? 16.871 18.821 16.527 1.00 18.88 177 TRP B CA 1
ATOM 4094 C C . TRP B 1 197 ? 17.986 19.521 15.741 1.00 23.12 177 TRP B C 1
ATOM 4095 O O . TRP B 1 197 ? 18.828 20.159 16.356 1.00 22.66 177 TRP B O 1
ATOM 4106 N N . THR B 1 198 ? 17.925 19.533 14.393 1.00 19.71 178 THR B N 1
ATOM 4107 C CA . THR B 1 198 ? 18.979 20.116 13.567 1.00 18.34 178 THR B CA 1
ATOM 4108 C C . THR B 1 198 ? 18.439 20.836 12.332 1.00 23.26 178 THR B C 1
ATOM 4109 O O . THR B 1 198 ? 17.662 20.256 11.569 1.00 22.07 178 THR B O 1
ATOM 4113 N N . LEU B 1 199 ? 18.929 22.064 12.087 1.00 21.56 179 LEU B N 1
ATOM 4114 C CA . LEU B 1 199 ? 18.525 22.808 10.910 1.00 22.17 179 LEU B CA 1
ATOM 4115 C C . LEU B 1 199 ? 19.283 22.308 9.687 1.00 24.72 179 LEU B C 1
ATOM 4116 O O . LEU B 1 199 ? 20.468 22.022 9.757 1.00 22.89 179 LEU B O 1
ATOM 4121 N N . LYS B 1 200 ? 18.591 22.250 8.557 1.00 21.22 180 LYS B N 1
ATOM 4122 C CA . LYS B 1 200 ? 19.159 21.875 7.254 1.00 21.13 180 LYS B CA 1
ATOM 4123 C C . LYS B 1 200 ? 19.554 23.139 6.449 1.00 25.31 180 LYS B C 1
ATOM 4124 O O . LYS B 1 200 ? 20.523 23.118 5.696 1.00 26.11 180 LYS B O 1
ATOM 4130 N N . THR B 1 201 ? 18.752 24.200 6.535 1.00 22.14 181 THR B N 1
ATOM 4131 C CA . THR B 1 201 ? 18.964 25.419 5.756 1.00 22.06 181 THR B CA 1
ATOM 4132 C C . THR B 1 201 ? 19.367 26.603 6.623 1.00 27.05 181 THR B C 1
ATOM 4133 O O . THR B 1 201 ? 19.146 26.600 7.842 1.00 25.74 181 THR B O 1
ATOM 4137 N N . LYS B 1 202 ? 19.897 27.659 5.968 1.00 24.24 182 LYS B N 1
ATOM 4138 C CA . LYS B 1 202 ? 20.247 28.887 6.670 1.00 24.13 182 LYS B CA 1
ATOM 4139 C C . LYS B 1 202 ? 18.920 29.579 7.087 1.00 27.20 182 LYS B C 1
ATOM 4140 O O . LYS B 1 202 ? 17.967 29.548 6.312 1.00 27.26 182 LYS B O 1
ATOM 4146 N N . PRO B 1 203 ? 18.795 30.160 8.293 1.00 22.02 183 PRO B N 1
ATOM 4147 C CA . PRO B 1 203 ? 17.544 30.851 8.656 1.00 20.17 183 PRO B CA 1
ATOM 4148 C C . PRO B 1 203 ? 17.116 31.966 7.698 1.00 22.76 183 PRO B C 1
ATOM 4149 O O . PRO B 1 203 ? 17.951 32.710 7.184 1.00 22.30 183 PRO B O 1
ATOM 4153 N N . VAL B 1 204 ? 15.816 32.129 7.541 1.00 20.63 184 VAL B N 1
ATOM 4154 C CA . VAL B 1 204 ? 15.220 33.182 6.713 1.00 21.10 184 VAL B CA 1
ATOM 4155 C C . VAL B 1 204 ? 14.339 34.035 7.600 1.00 22.16 184 VAL B C 1
ATOM 4156 O O . VAL B 1 204 ? 13.472 33.500 8.295 1.00 20.05 184 VAL B O 1
ATOM 4160 N N . MET B 1 205 ? 14.561 35.368 7.606 1.00 19.74 185 MET B N 1
ATOM 4161 C CA . MET B 1 205 ? 13.755 36.270 8.434 1.00 18.35 185 MET B CA 1
ATOM 4162 C C . MET B 1 205 ? 12.413 36.533 7.781 1.00 22.00 185 MET B C 1
ATOM 4163 O O . MET B 1 205 ? 12.377 37.012 6.655 1.00 22.41 185 MET B O 1
ATOM 4168 N N . LEU B 1 206 ? 11.321 36.271 8.493 1.00 19.53 186 LEU B N 1
ATOM 4169 C CA . LEU B 1 206 ? 9.959 36.491 8.001 1.00 18.12 186 LEU B CA 1
ATOM 4170 C C . LEU B 1 206 ? 9.341 37.817 8.433 1.00 21.97 186 LEU B C 1
ATOM 4171 O O . LEU B 1 206 ? 8.581 38.412 7.676 1.00 21.65 186 LEU B O 1
ATOM 4176 N N . THR B 1 207 ? 9.634 38.263 9.643 1.00 17.72 187 THR B N 1
ATOM 4177 C CA . THR B 1 207 ? 9.117 39.533 10.153 1.00 18.99 187 THR B CA 1
ATOM 4178 C C . THR B 1 207 ? 10.034 40.069 11.236 1.00 21.23 187 THR B C 1
ATOM 4179 O O . THR B 1 207 ? 10.643 39.311 11.997 1.00 20.27 187 THR B O 1
ATOM 4183 N N . LYS B 1 208 ? 10.077 41.372 11.329 1.00 19.44 188 LYS B N 1
ATOM 4184 C CA . LYS B 1 208 ? 10.826 42.086 12.359 1.00 18.58 188 LYS B CA 1
ATOM 4185 C C . LYS B 1 208 ? 9.875 43.111 12.998 1.00 23.19 188 LYS B C 1
ATOM 4186 O O . LYS B 1 208 ? 8.931 43.580 12.332 1.00 23.09 188 LYS B O 1
ATOM 4192 N N . PRO B 1 209 ? 10.131 43.538 14.248 1.00 19.24 189 PRO B N 1
ATOM 4193 C CA . PRO B 1 209 ? 9.262 44.561 14.851 1.00 19.50 189 PRO B CA 1
ATOM 4194 C C . PRO B 1 209 ? 9.478 45.907 14.165 1.00 26.80 189 PRO B C 1
ATOM 4195 O O . PRO B 1 209 ? 10.616 46.325 13.922 1.00 28.25 189 PRO B O 1
ATOM 4199 N N . GLU B 1 210 ? 8.385 46.515 13.727 1.00 23.84 190 GLU B N 1
ATOM 4200 C CA . GLU B 1 210 ? 8.476 47.783 12.988 1.00 25.75 190 GLU B CA 1
ATOM 4201 C C . GLU B 1 210 ? 7.258 48.688 13.137 1.00 31.90 190 GLU B C 1
ATOM 4202 O O . GLU B 1 210 ? 7.428 49.901 13.109 1.00 31.89 190 GLU B O 1
ATOM 4208 N N . TYR B 1 211 ? 6.046 48.136 13.305 1.00 30.06 191 TYR B N 1
ATOM 4209 C CA . TYR B 1 211 ? 4.858 48.972 13.511 1.00 30.23 191 TYR B CA 1
ATOM 4210 C C . TYR B 1 211 ? 4.818 49.453 14.959 1.00 32.26 191 TYR B C 1
ATOM 4211 O O . TYR B 1 211 ? 5.475 48.850 15.802 1.00 32.96 191 TYR B O 1
ATOM 4220 N N . ASP B 1 212 ? 4.073 50.538 15.263 1.00 30.31 192 ASP B N 1
ATOM 4221 C CA . ASP B 1 212 ? 3.964 51.055 16.646 1.00 30.57 192 ASP B CA 1
ATOM 4222 C C . ASP B 1 212 ? 3.424 50.013 17.631 1.00 31.56 192 ASP B C 1
ATOM 4223 O O . ASP B 1 212 ? 3.914 49.896 18.772 1.00 28.96 192 ASP B O 1
ATOM 4228 N N . TRP B 1 213 ? 2.448 49.203 17.176 1.00 27.74 193 TRP B N 1
ATOM 4229 C CA . TRP B 1 213 ? 1.880 48.146 18.030 1.00 26.47 193 TRP B CA 1
ATOM 4230 C C . TRP B 1 213 ? 2.875 46.983 18.297 1.00 29.50 193 TRP B C 1
ATOM 4231 O O . TRP B 1 213 ? 2.670 46.205 19.235 1.00 28.28 193 TRP B O 1
ATOM 4242 N N . GLU B 1 214 ? 3.983 46.903 17.529 1.00 26.34 194 GLU B N 1
ATOM 4243 C CA . GLU B 1 214 ? 5.019 45.877 17.738 1.00 24.87 194 GLU B CA 1
ATOM 4244 C C . GLU B 1 214 ? 6.205 46.375 18.575 1.00 27.43 194 GLU B C 1
ATOM 4245 O O . GLU B 1 214 ? 7.083 45.600 18.906 1.00 26.51 194 GLU B O 1
ATOM 4251 N N . THR B 1 215 ? 6.256 47.654 18.873 1.00 27.93 195 THR B N 1
ATOM 4252 C CA . THR B 1 215 ? 7.410 48.268 19.524 1.00 28.34 195 THR B CA 1
ATOM 4253 C C . THR B 1 215 ? 7.113 49.014 20.837 1.00 33.12 195 THR B C 1
ATOM 4254 O O . THR B 1 215 ? 7.887 49.906 21.197 1.00 33.19 195 THR B O 1
ATOM 4258 N N . LYS B 1 216 ? 6.060 48.622 21.591 1.00 30.34 196 LYS B N 1
ATOM 4259 C CA . LYS B 1 216 ? 5.733 49.267 22.886 1.00 29.57 196 LYS B CA 1
ATOM 4260 C C . LYS B 1 216 ? 6.610 48.679 23.990 1.00 32.46 196 LYS B C 1
ATOM 4261 O O . LYS B 1 216 ? 6.541 47.473 24.236 1.00 30.26 196 LYS B O 1
ATOM 4267 N N . ILE B 1 217 ? 7.427 49.535 24.664 1.00 32.25 197 ILE B N 1
ATOM 4268 C CA . ILE B 1 217 ? 8.370 49.156 25.728 1.00 32.81 197 ILE B CA 1
ATOM 4269 C C . ILE B 1 217 ? 9.556 48.383 25.132 1.00 36.57 197 ILE B C 1
ATOM 4270 O O . ILE B 1 217 ? 10.688 48.846 25.256 1.00 36.84 197 ILE B O 1
ATOM 4275 N N . PHE B 1 218 ? 9.312 47.213 24.507 1.00 29.29 198 PHE B N 1
ATOM 4276 C CA . PHE B 1 218 ? 10.362 46.452 23.825 1.00 26.66 198 PHE B CA 1
ATOM 4277 C C . PHE B 1 218 ? 9.987 46.252 22.358 1.00 30.77 198 PHE B C 1
ATOM 4278 O O . PHE B 1 218 ? 8.807 46.102 22.038 1.00 32.73 198 PHE B O 1
ATOM 4286 N N . TRP B 1 219 ? 10.977 46.265 21.470 1.00 26.06 199 TRP B N 1
ATOM 4287 C CA . TRP B 1 219 ? 10.786 45.986 20.040 1.00 27.07 199 TRP B CA 1
ATOM 4288 C C . TRP B 1 219 ? 10.890 44.476 19.932 1.00 24.97 199 TRP B C 1
ATOM 4289 O O . TRP B 1 219 ? 11.988 43.932 19.972 1.00 23.13 199 TRP B O 1
ATOM 4300 N N . VAL B 1 220 ? 9.750 43.780 19.849 1.00 22.56 200 VAL B N 1
ATOM 4301 C CA . VAL B 1 220 ? 9.745 42.316 19.878 1.00 21.54 200 VAL B CA 1
ATOM 4302 C C . VAL B 1 220 ? 8.824 41.703 18.843 1.00 23.06 200 VAL B C 1
ATOM 4303 O O . VAL B 1 220 ? 7.711 42.180 18.673 1.00 21.21 200 VAL B O 1
ATOM 4307 N N . ASN B 1 221 ? 9.265 40.591 18.225 1.00 18.93 201 ASN B N 1
ATOM 4308 C CA . ASN B 1 221 ? 8.436 39.624 17.509 1.00 18.81 201 ASN B CA 1
ATOM 4309 C C . ASN B 1 221 ? 8.814 38.283 18.122 1.00 20.61 201 ASN B C 1
ATOM 4310 O O . ASN B 1 221 ? 9.990 37.889 18.103 1.00 19.06 201 ASN B O 1
ATOM 4315 N N . GLU B 1 222 ? 7.842 37.592 18.719 1.00 17.57 202 GLU B N 1
ATOM 4316 C CA . GLU B 1 222 ? 8.119 36.312 19.349 1.00 16.03 202 GLU B CA 1
ATOM 4317 C C . GLU B 1 222 ? 6.876 35.429 19.357 1.00 17.97 202 GLU B C 1
ATOM 4318 O O . GLU B 1 222 ? 5.935 35.731 18.646 1.00 16.86 202 GLU B O 1
ATOM 4324 N N . GLY B 1 223 ? 6.923 34.294 20.039 1.00 17.46 203 GLY B N 1
ATOM 4325 C CA . GLY B 1 223 ? 5.792 33.384 20.155 1.00 16.16 203 GLY B CA 1
ATOM 4326 C C . GLY B 1 223 ? 5.130 32.960 18.861 1.00 18.20 203 GLY B C 1
ATOM 4327 O O . GLY B 1 223 ? 3.908 33.059 18.754 1.00 18.32 203 GLY B O 1
ATOM 4328 N N . PRO B 1 224 ? 5.874 32.441 17.854 1.00 15.46 204 PRO B N 1
ATOM 4329 C CA . PRO B 1 224 ? 5.205 32.041 16.607 1.00 15.28 204 PRO B CA 1
ATOM 4330 C C . PRO B 1 224 ? 4.295 30.831 16.777 1.00 19.41 204 PRO B C 1
ATOM 4331 O O . PRO B 1 224 ? 4.602 29.970 17.582 1.00 17.45 204 PRO B O 1
ATOM 4335 N N . ALA B 1 225 ? 3.215 30.743 15.991 1.00 15.72 205 ALA B N 1
ATOM 4336 C CA . ALA B 1 225 ? 2.336 29.569 15.942 1.00 15.44 205 ALA B CA 1
ATOM 4337 C C . ALA B 1 225 ? 1.829 29.483 14.526 1.00 20.49 205 ALA B C 1
ATOM 4338 O O . ALA B 1 225 ? 1.652 30.521 13.900 1.00 18.47 205 ALA B O 1
ATOM 4340 N N . VAL B 1 226 ? 1.565 28.279 14.036 1.00 18.80 206 VAL B N 1
ATOM 4341 C CA . VAL B 1 226 ? 1.190 28.048 12.632 1.00 19.51 206 VAL B CA 1
ATOM 4342 C C . VAL B 1 226 ? -0.125 27.360 12.523 1.00 22.54 206 VAL B C 1
ATOM 4343 O O . VAL B 1 226 ? -0.338 26.337 13.176 1.00 19.79 206 VAL B O 1
ATOM 4347 N N . LEU B 1 227 ? -0.973 27.862 11.625 1.00 23.11 207 LEU B N 1
ATOM 4348 C CA . LEU B 1 227 ? -2.298 27.307 11.319 1.00 24.05 207 LEU B CA 1
ATOM 4349 C C . LEU B 1 227 ? -2.315 27.019 9.816 1.00 26.01 207 LEU B C 1
ATOM 4350 O O . LEU B 1 227 ? -1.792 27.807 9.022 1.00 23.86 207 LEU B O 1
ATOM 4355 N N . HIS B 1 228 ? -2.858 25.884 9.424 1.00 23.11 208 HIS B N 1
ATOM 4356 C CA . HIS B 1 228 ? -2.907 25.471 8.012 1.00 23.16 208 HIS B CA 1
ATOM 4357 C C . HIS B 1 228 ? -4.360 25.372 7.579 1.00 25.12 208 HIS B C 1
ATOM 4358 O O . HIS B 1 228 ? -5.089 24.548 8.113 1.00 24.63 208 HIS B O 1
ATOM 4365 N N . ARG B 1 229 ? -4.793 26.177 6.615 1.00 24.09 209 ARG B N 1
ATOM 4366 C CA . ARG B 1 229 ? -6.182 26.083 6.128 1.00 24.87 209 ARG B CA 1
ATOM 4367 C C . ARG B 1 229 ? -6.390 26.847 4.834 1.00 28.42 209 ARG B C 1
ATOM 4368 O O . ARG B 1 229 ? -5.745 27.868 4.570 1.00 25.85 209 ARG B O 1
ATOM 4376 N N . ASN B 1 230 ? -7.336 26.362 4.033 1.00 26.41 210 ASN B N 1
ATOM 4377 C CA . ASN B 1 230 ? -7.775 27.034 2.821 1.00 26.50 210 ASN B CA 1
ATOM 4378 C C . ASN B 1 230 ? -6.659 27.470 1.868 1.00 30.40 210 ASN B C 1
ATOM 4379 O O . ASN B 1 230 ? -6.638 28.618 1.408 1.00 28.20 210 ASN B O 1
ATOM 4384 N N . GLY B 1 231 ? -5.739 26.556 1.611 1.00 26.85 211 GLY B N 1
ATOM 4385 C CA . GLY B 1 231 ? -4.647 26.796 0.674 1.00 26.99 211 GLY B CA 1
ATOM 4386 C C . GLY B 1 231 ? -3.520 27.668 1.189 1.00 28.82 211 GLY B C 1
ATOM 4387 O O . GLY B 1 231 ? -2.643 28.039 0.416 1.00 27.69 211 GLY B O 1
ATOM 4388 N N . ARG B 1 232 ? -3.496 27.969 2.497 1.00 25.13 212 ARG B N 1
ATOM 4389 C CA . ARG B 1 232 ? -2.494 28.840 3.085 1.00 24.06 212 ARG B CA 1
ATOM 4390 C C . ARG B 1 232 ? -2.034 28.356 4.448 1.00 24.77 212 ARG B C 1
ATOM 4391 O O . ARG B 1 232 ? -2.713 27.556 5.110 1.00 22.33 212 ARG B O 1
ATOM 4399 N N . PHE B 1 233 ? -0.882 28.896 4.878 1.00 21.44 213 PHE B N 1
ATOM 4400 C CA . PHE B 1 233 ? -0.375 28.777 6.235 1.00 19.28 213 PHE B CA 1
ATOM 4401 C C . PHE B 1 233 ? -0.503 30.169 6.807 1.00 21.97 213 PHE B C 1
ATOM 4402 O O . PHE B 1 233 ? -0.219 31.159 6.113 1.00 20.92 213 PHE B O 1
ATOM 4410 N N . PHE B 1 234 ? -0.989 30.260 8.046 1.00 18.69 214 PHE B N 1
ATOM 4411 C CA . PHE B 1 234 ? -1.144 31.515 8.755 1.00 18.58 214 PHE B CA 1
ATOM 4412 C C . PHE B 1 234 ? -0.232 31.406 9.975 1.00 22.14 214 PHE B C 1
ATOM 4413 O O . PHE B 1 234 ? -0.346 30.438 10.735 1.00 20.69 214 PHE B O 1
ATOM 4421 N N . LEU B 1 235 ? 0.760 32.296 10.074 1.00 17.94 215 LEU B N 1
ATOM 4422 C CA . LEU B 1 235 ? 1.717 32.281 11.195 1.00 16.84 215 LEU B CA 1
ATOM 4423 C C . LEU B 1 235 ? 1.418 33.461 12.077 1.00 19.04 215 LEU B C 1
ATOM 4424 O O . LEU B 1 235 ? 1.645 34.605 11.670 1.00 20.35 215 LEU B O 1
ATOM 4429 N N . THR B 1 236 ? 0.837 33.213 13.251 1.00 17.38 216 THR B N 1
ATOM 4430 C CA . THR B 1 236 ? 0.601 34.283 14.213 1.00 17.93 216 THR B CA 1
ATOM 4431 C C . THR B 1 236 ? 1.871 34.411 15.058 1.00 19.88 216 THR B C 1
ATOM 4432 O O . THR B 1 236 ? 2.632 33.461 15.194 1.00 20.27 216 THR B O 1
ATOM 4436 N N . TYR B 1 237 ? 2.089 35.564 15.610 1.00 17.08 217 TYR B N 1
ATOM 4437 C CA . TYR B 1 237 ? 3.209 35.827 16.497 1.00 15.85 217 TYR B CA 1
ATOM 4438 C C . TYR B 1 237 ? 2.810 36.932 17.456 1.00 19.49 217 TYR B C 1
ATOM 4439 O O . TYR B 1 237 ? 1.788 37.568 17.241 1.00 18.39 217 TYR B O 1
ATOM 4448 N N . SER B 1 238 ? 3.590 37.141 18.514 1.00 16.33 218 SER B N 1
ATOM 4449 C CA . SER B 1 238 ? 3.296 38.182 19.483 1.00 16.37 218 SER B CA 1
ATOM 4450 C C . SER B 1 238 ? 4.326 39.286 19.420 1.00 21.33 218 SER B C 1
ATOM 4451 O O . SER B 1 238 ? 5.472 39.059 19.048 1.00 19.72 218 SER B O 1
ATOM 4454 N N . ALA B 1 239 ? 3.906 40.492 19.769 1.00 20.66 219 ALA B N 1
ATOM 4455 C CA . ALA B 1 239 ? 4.789 41.649 19.711 1.00 20.51 219 ALA B CA 1
ATOM 4456 C C . ALA B 1 239 ? 4.574 42.578 20.911 1.00 27.75 219 ALA B C 1
ATOM 4457 O O . ALA B 1 239 ? 3.548 42.484 21.584 1.00 25.19 219 ALA B O 1
ATOM 4459 N N . SER B 1 240 ? 5.604 43.415 21.207 1.00 25.59 220 SER B N 1
ATOM 4460 C CA . SER B 1 240 ? 5.691 44.343 22.355 1.00 24.00 220 SER B CA 1
ATOM 4461 C C . SER B 1 240 ? 5.964 43.606 23.632 1.00 27.36 220 SER B C 1
ATOM 4462 O O . SER B 1 240 ? 6.213 42.393 23.617 1.00 27.42 220 SER B O 1
ATOM 4465 N N . ALA B 1 241 ? 6.028 44.329 24.757 1.00 27.78 221 ALA B N 1
ATOM 4466 C CA . ALA B 1 241 ? 6.309 43.701 26.052 1.00 27.07 221 ALA B CA 1
ATOM 4467 C C . ALA B 1 241 ? 5.143 42.831 26.533 1.00 29.02 221 ALA B C 1
ATOM 4468 O O . ALA B 1 241 ? 4.031 42.982 26.044 1.00 28.50 221 ALA B O 1
ATOM 4470 N N . THR B 1 242 ? 5.397 41.949 27.537 1.00 24.93 222 THR B N 1
ATOM 4471 C CA . THR B 1 242 ? 4.419 41.007 28.057 1.00 25.93 222 THR B CA 1
ATOM 4472 C C . THR B 1 242 ? 3.414 41.602 29.054 1.00 33.94 222 THR B C 1
ATOM 4473 O O . THR B 1 242 ? 2.747 40.847 29.787 1.00 34.73 222 THR B O 1
ATOM 4477 N N . ASP B 1 243 ? 3.284 42.933 29.075 1.00 29.47 223 ASP B N 1
ATOM 4478 C CA . ASP B 1 243 ? 2.332 43.626 29.931 1.00 29.56 223 ASP B CA 1
ATOM 4479 C C . ASP B 1 243 ? 1.083 43.836 29.060 1.00 33.89 223 ASP B C 1
ATOM 4480 O O . ASP B 1 243 ? 0.880 43.069 28.121 1.00 33.82 223 ASP B O 1
ATOM 4485 N N . GLU B 1 244 ? 0.282 44.880 29.322 1.00 30.55 224 GLU B N 1
ATOM 4486 C CA . GLU B 1 244 ? -0.936 45.178 28.547 1.00 29.53 224 GLU B CA 1
ATOM 4487 C C . GLU B 1 244 ? -0.734 45.419 27.067 1.00 32.62 224 GLU B C 1
ATOM 4488 O O . GLU B 1 244 ? -1.705 45.345 26.305 1.00 31.26 224 GLU B O 1
ATOM 4494 N N . ASN B 1 245 ? 0.490 45.781 26.651 1.00 29.97 225 ASN B N 1
ATOM 4495 C CA . ASN B 1 245 ? 0.771 46.105 25.252 1.00 28.37 225 ASN B CA 1
ATOM 4496 C C . ASN B 1 245 ? 0.897 44.870 24.358 1.00 27.31 225 ASN B C 1
ATOM 4497 O O . ASN B 1 245 ? 0.925 45.025 23.149 1.00 27.09 225 ASN B O 1
ATOM 4502 N N . TYR B 1 246 ? 0.981 43.683 24.929 1.00 23.99 226 TYR B N 1
ATOM 4503 C CA . TYR B 1 246 ? 1.190 42.461 24.141 1.00 22.86 226 TYR B CA 1
ATOM 4504 C C . TYR B 1 246 ? 0.067 42.280 23.134 1.00 26.16 226 TYR B C 1
ATOM 4505 O O . TYR B 1 246 ? -1.096 42.533 23.449 1.00 23.33 226 TYR B O 1
ATOM 4514 N N . ALA B 1 247 ? 0.420 41.963 21.894 1.00 23.40 227 ALA B N 1
ATOM 4515 C CA . ALA B 1 247 ? -0.598 41.820 20.833 1.00 22.45 227 ALA B CA 1
ATOM 4516 C C . ALA B 1 247 ? -0.123 40.827 19.802 1.00 25.21 227 ALA B C 1
ATOM 4517 O O . ALA B 1 247 ? 1.070 40.568 19.718 1.00 23.16 227 ALA B O 1
ATOM 4519 N N . MET B 1 248 ? -1.046 40.289 19.019 1.00 21.84 228 MET B N 1
ATOM 4520 C CA . MET B 1 248 ? -0.705 39.307 17.994 1.00 19.67 228 MET B CA 1
ATOM 4521 C C . MET B 1 248 ? -0.799 39.865 16.611 1.00 23.44 228 MET B C 1
ATOM 4522 O O . MET B 1 248 ? -1.760 40.564 16.270 1.00 23.20 228 MET B O 1
ATOM 4527 N N . GLY B 1 249 ? 0.227 39.568 15.835 1.00 18.92 229 GLY B N 1
ATOM 4528 C CA . GLY B 1 249 ? 0.297 39.838 14.415 1.00 18.82 229 GLY B CA 1
ATOM 4529 C C . GLY B 1 249 ? 0.085 38.546 13.653 1.00 22.51 229 GLY B C 1
ATOM 4530 O O . GLY B 1 249 ? -0.091 37.477 14.259 1.00 20.01 229 GLY B O 1
ATOM 4531 N N . MET B 1 250 ? 0.113 38.625 12.315 1.00 20.23 230 MET B N 1
ATOM 4532 C CA . MET B 1 250 ? -0.068 37.430 11.492 1.00 20.13 230 MET B CA 1
ATOM 4533 C C . MET B 1 250 ? 0.546 37.579 10.106 1.00 22.68 230 MET B C 1
ATOM 4534 O O . MET B 1 250 ? 0.349 38.603 9.439 1.00 20.55 230 MET B O 1
ATOM 4539 N N . LEU B 1 251 ? 1.230 36.517 9.667 1.00 19.21 231 LEU B N 1
ATOM 4540 C CA . LEU B 1 251 ? 1.781 36.404 8.333 1.00 20.37 231 LEU B CA 1
ATOM 4541 C C . LEU B 1 251 ? 0.988 35.370 7.583 1.00 24.31 231 LEU B C 1
ATOM 4542 O O . LEU B 1 251 ? 0.523 34.412 8.194 1.00 23.62 231 LEU B O 1
ATOM 4547 N N . THR B 1 252 ? 0.859 35.529 6.261 1.00 20.92 232 THR B N 1
ATOM 4548 C CA . THR B 1 252 ? 0.137 34.577 5.415 1.00 20.77 232 THR B CA 1
ATOM 4549 C C . THR B 1 252 ? 1.000 34.171 4.239 1.00 24.03 232 THR B C 1
ATOM 4550 O O . THR B 1 252 ? 1.680 35.019 3.664 1.00 23.48 232 THR B O 1
ATOM 4554 N N . VAL B 1 253 ? 0.943 32.892 3.856 1.00 20.70 233 VAL B N 1
ATOM 4555 C CA . VAL B 1 253 ? 1.672 32.364 2.689 1.00 21.37 233 VAL B CA 1
ATOM 4556 C C . VAL B 1 253 ? 0.840 31.280 1.996 1.00 26.06 233 VAL B C 1
ATOM 4557 O O . VAL B 1 253 ? 0.103 30.561 2.660 1.00 26.07 233 VAL B O 1
ATOM 4561 N N . ALA B 1 254 ? 0.944 31.166 0.683 1.00 23.97 234 ALA B N 1
ATOM 4562 C CA . ALA B 1 254 ? 0.271 30.090 -0.072 1.00 23.37 234 ALA B CA 1
ATOM 4563 C C . ALA B 1 254 ? 0.957 28.785 0.326 1.00 26.76 234 ALA B C 1
ATOM 4564 O O . ALA B 1 254 ? 2.187 28.753 0.451 1.00 24.02 234 ALA B O 1
ATOM 4566 N N . GLU B 1 255 ? 0.173 27.716 0.562 1.00 25.08 235 GLU B N 1
ATOM 4567 C CA . GLU B 1 255 ? 0.711 26.429 1.026 1.00 24.32 235 GLU B CA 1
ATOM 4568 C C . GLU B 1 255 ? 1.749 25.773 0.098 1.00 27.54 235 GLU B C 1
ATOM 4569 O O . GLU B 1 255 ? 2.533 24.963 0.572 1.00 26.85 235 GLU B O 1
ATOM 4575 N N . ASP B 1 256 ? 1.738 26.100 -1.192 1.00 25.45 236 ASP B N 1
ATOM 4576 C CA A ASP B 1 256 ? 2.649 25.543 -2.195 0.50 26.72 236 ASP B CA 1
ATOM 4577 C CA B ASP B 1 256 ? 2.679 25.525 -2.165 0.50 26.79 236 ASP B CA 1
ATOM 4578 C C . ASP B 1 256 ? 3.836 26.468 -2.517 1.00 30.93 236 ASP B C 1
ATOM 4579 O O . ASP B 1 256 ? 4.685 26.101 -3.312 1.00 32.15 236 ASP B O 1
ATOM 4588 N N . ALA B 1 257 ? 3.916 27.652 -1.911 1.00 27.97 237 ALA B N 1
ATOM 4589 C CA . ALA B 1 257 ? 5.024 28.589 -2.201 1.00 26.87 237 ALA B CA 1
ATOM 4590 C C . ALA B 1 257 ? 6.370 28.132 -1.622 1.00 28.11 237 ALA B C 1
ATOM 4591 O O . ALA B 1 257 ? 6.427 27.229 -0.775 1.00 26.32 237 ALA B O 1
ATOM 4593 N N . ASP B 1 258 ? 7.447 28.860 -1.976 1.00 25.10 238 ASP B N 1
ATOM 4594 C CA . ASP B 1 258 ? 8.727 28.640 -1.323 1.00 23.87 238 ASP B CA 1
ATOM 4595 C C . ASP B 1 258 ? 8.576 29.301 0.065 1.00 25.67 238 ASP B C 1
ATOM 4596 O O . ASP B 1 258 ? 8.531 30.529 0.161 1.00 23.33 238 ASP B O 1
ATOM 4601 N N . LEU B 1 259 ? 8.530 28.494 1.108 1.00 24.21 239 LEU B N 1
ATOM 4602 C CA . LEU B 1 259 ? 8.363 28.970 2.473 1.00 23.91 239 LEU B CA 1
ATOM 4603 C C . LEU B 1 259 ? 9.617 29.648 3.007 1.00 26.82 239 LEU B C 1
ATOM 4604 O O . LEU B 1 259 ? 9.527 30.439 3.959 1.00 24.56 239 LEU B O 1
ATOM 4609 N N . LEU B 1 260 ? 10.769 29.408 2.342 1.00 24.75 240 LEU B N 1
ATOM 4610 C CA . LEU B 1 260 ? 12.060 29.965 2.713 1.00 24.74 240 LEU B CA 1
ATOM 4611 C C . LEU B 1 260 ? 12.392 31.215 1.888 1.00 28.15 240 LEU B C 1
ATOM 4612 O O . LEU B 1 260 ? 13.542 31.619 1.886 1.00 26.88 240 LEU B O 1
ATOM 4617 N N . ASP B 1 261 ? 11.407 31.840 1.210 1.00 24.97 241 ASP B N 1
ATOM 4618 C CA . ASP B 1 261 ? 11.585 33.107 0.515 1.00 25.35 241 ASP B CA 1
ATOM 4619 C C . ASP B 1 261 ? 10.695 34.100 1.255 1.00 26.84 241 ASP B C 1
ATOM 4620 O O . ASP B 1 261 ? 9.491 33.881 1.311 1.00 23.97 241 ASP B O 1
ATOM 4625 N N . PRO B 1 262 ? 11.254 35.179 1.843 1.00 25.10 242 PRO B N 1
ATOM 4626 C CA . PRO B 1 262 ? 10.411 36.106 2.623 1.00 24.47 242 PRO B CA 1
ATOM 4627 C C . PRO B 1 262 ? 9.363 36.841 1.800 1.00 28.67 242 PRO B C 1
ATOM 4628 O O . PRO B 1 262 ? 8.328 37.244 2.341 1.00 27.36 242 PRO B O 1
ATOM 4632 N N . THR B 1 263 ? 9.591 36.957 0.478 1.00 24.86 243 THR B N 1
ATOM 4633 C CA . THR B 1 263 ? 8.638 37.615 -0.417 1.00 26.09 243 THR B CA 1
ATOM 4634 C C . THR B 1 263 ? 7.418 36.743 -0.667 1.00 28.31 243 THR B C 1
ATOM 4635 O O . THR B 1 263 ? 6.437 37.245 -1.198 1.00 28.24 243 THR B O 1
ATOM 4639 N N . SER B 1 264 ? 7.447 35.464 -0.277 1.00 24.82 244 SER B N 1
ATOM 4640 C CA . SER B 1 264 ? 6.245 34.621 -0.375 1.00 24.87 244 SER B CA 1
ATOM 4641 C C . SER B 1 264 ? 5.236 35.007 0.710 1.00 27.14 244 SER B C 1
ATOM 4642 O O . SER B 1 264 ? 4.066 34.685 0.573 1.00 24.96 244 SER B O 1
ATOM 4645 N N . TRP B 1 265 ? 5.694 35.648 1.816 1.00 26.00 245 TRP B N 1
ATOM 4646 C CA . TRP B 1 265 ? 4.837 35.922 2.965 1.00 25.37 245 TRP B CA 1
ATOM 4647 C C . TRP B 1 265 ? 4.298 37.345 2.980 1.00 29.07 245 TRP B C 1
ATOM 4648 O O . TRP B 1 265 ? 5.014 38.292 2.669 1.00 27.03 245 TRP B O 1
ATOM 4659 N N . SER B 1 266 ? 3.046 37.490 3.380 1.00 24.00 246 SER B N 1
ATOM 4660 C CA . SER B 1 266 ? 2.408 38.800 3.529 1.00 24.58 246 SER B CA 1
ATOM 4661 C C . SER B 1 266 ? 2.240 39.063 5.012 1.00 27.11 246 SER B C 1
ATOM 4662 O O . SER B 1 266 ? 1.889 38.142 5.742 1.00 25.73 246 SER B O 1
ATOM 4665 N N . LYS B 1 267 ? 2.502 40.286 5.461 1.00 23.43 247 LYS B N 1
ATOM 4666 C CA . LYS B 1 267 ? 2.419 40.658 6.872 1.00 21.60 247 LYS B CA 1
ATOM 4667 C C . LYS B 1 267 ? 1.210 41.527 7.131 1.00 26.52 247 LYS B C 1
ATOM 4668 O O . LYS B 1 267 ? 1.046 42.529 6.451 1.00 26.80 247 LYS B O 1
ATOM 4674 N N . SER B 1 268 ? 0.418 41.218 8.183 1.00 22.28 248 SER B N 1
ATOM 4675 C CA . SER B 1 268 ? -0.693 42.088 8.563 1.00 23.87 248 SER B CA 1
ATOM 4676 C C . SER B 1 268 ? -0.129 43.404 9.134 1.00 27.55 248 SER B C 1
ATOM 4677 O O . SER B 1 268 ? 0.700 43.368 10.031 1.00 26.91 248 SER B O 1
ATOM 4680 N N . GLU B 1 269 ? -0.645 44.548 8.673 1.00 26.94 249 GLU B N 1
ATOM 4681 C CA . GLU B 1 269 ? -0.216 45.879 9.127 1.00 27.28 249 GLU B CA 1
ATOM 4682 C C . GLU B 1 269 ? -0.809 46.269 10.464 1.00 32.13 249 GLU B C 1
ATOM 4683 O O . GLU B 1 269 ? -0.335 47.207 11.095 1.00 31.91 249 GLU B O 1
ATOM 4689 N N . THR B 1 270 ? -1.811 45.530 10.920 1.00 29.63 250 THR B N 1
ATOM 4690 C CA . THR B 1 270 ? -2.512 45.793 12.164 1.00 28.60 250 THR B CA 1
ATOM 4691 C C . THR B 1 270 ? -2.578 44.492 12.963 1.00 29.47 250 THR B C 1
ATOM 4692 O O . THR B 1 270 ? -2.521 43.410 12.355 1.00 27.25 250 THR B O 1
ATOM 4696 N N . PRO B 1 271 ? -2.744 44.535 14.302 1.00 25.87 251 PRO B N 1
ATOM 4697 C CA . PRO B 1 271 ? -2.849 43.269 15.038 1.00 24.30 251 PRO B CA 1
ATOM 4698 C C . PRO B 1 271 ? -4.097 42.472 14.671 1.00 26.96 251 PRO B C 1
ATOM 4699 O O . PRO B 1 271 ? -5.123 43.048 14.320 1.00 26.82 251 PRO B O 1
ATOM 4703 N N . VAL B 1 272 ? -4.009 41.155 14.784 1.00 21.37 252 VAL B N 1
ATOM 4704 C CA . VAL B 1 272 ? -5.146 40.276 14.548 1.00 21.27 252 VAL B CA 1
ATOM 4705 C C . VAL B 1 272 ? -5.840 39.917 15.876 1.00 23.81 252 VAL B C 1
ATOM 4706 O O . VAL B 1 272 ? -6.930 39.363 15.854 1.00 24.51 252 VAL B O 1
ATOM 4710 N N . PHE B 1 273 ? -5.201 40.223 17.019 1.00 19.90 253 PHE B N 1
ATOM 4711 C CA . PHE B 1 273 ? -5.742 39.949 18.348 1.00 19.57 253 PHE B CA 1
ATOM 4712 C C . PHE B 1 273 ? -5.062 40.867 19.326 1.00 23.81 253 PHE B C 1
ATOM 4713 O O . PHE B 1 273 ? -3.828 40.987 19.306 1.00 24.50 253 PHE B O 1
ATOM 4721 N N . GLN B 1 274 ? -5.842 41.514 20.189 1.00 19.35 254 GLN B N 1
ATOM 4722 C CA . GLN B 1 274 ? -5.263 42.486 21.123 1.00 20.38 254 GLN B CA 1
ATOM 4723 C C . GLN B 1 274 ? -6.146 42.661 22.345 1.00 23.78 254 GLN B C 1
ATOM 4724 O O . GLN B 1 274 ? -7.218 42.058 22.417 1.00 23.44 254 GLN B O 1
ATOM 4730 N N . SER B 1 275 ? -5.693 43.478 23.291 1.00 19.72 255 SER B N 1
ATOM 4731 C CA . SER B 1 275 ? -6.394 43.732 24.548 1.00 20.39 255 SER B CA 1
ATOM 4732 C C . SER B 1 275 ? -7.853 44.097 24.354 1.00 26.88 255 SER B C 1
ATOM 4733 O O . SER B 1 275 ? -8.204 44.772 23.380 1.00 27.34 255 SER B O 1
ATOM 4736 N N . ASN B 1 276 ? -8.708 43.584 25.248 1.00 23.91 256 ASN B N 1
ATOM 4737 C CA . ASN B 1 276 ? -10.126 43.955 25.304 1.00 24.03 256 ASN B CA 1
ATOM 4738 C C . ASN B 1 276 ? -10.237 44.661 26.650 1.00 27.04 256 ASN B C 1
ATOM 4739 O O . ASN B 1 276 ? -10.608 44.079 27.668 1.00 23.71 256 ASN B O 1
ATOM 4744 N N . MET B 1 277 ? -9.881 45.930 26.645 1.00 27.27 257 MET B N 1
ATOM 4745 C CA . MET B 1 277 ? -9.762 46.708 27.879 1.00 29.72 257 MET B CA 1
ATOM 4746 C C . MET B 1 277 ? -11.069 46.881 28.649 1.00 31.10 257 MET B C 1
ATOM 4747 O O . MET B 1 277 ? -11.023 46.706 29.875 1.00 30.97 257 MET B O 1
ATOM 4752 N N . PRO B 1 278 ? -12.250 47.058 28.017 1.00 28.27 258 PRO B N 1
ATOM 4753 C CA . PRO B 1 278 ? -13.480 47.197 28.824 1.00 29.42 258 PRO B CA 1
ATOM 4754 C C . PRO B 1 278 ? -13.801 46.007 29.725 1.00 32.90 258 PRO B C 1
ATOM 4755 O O . PRO B 1 278 ? -14.408 46.227 30.759 1.00 32.81 258 PRO B O 1
ATOM 4759 N N . ILE B 1 279 ? -13.362 44.764 29.367 1.00 27.13 259 ILE B N 1
ATOM 4760 C CA . ILE B 1 279 ? -13.580 43.569 30.205 1.00 26.11 259 ILE B CA 1
ATOM 4761 C C . ILE B 1 279 ? -12.307 43.125 30.956 1.00 29.12 259 ILE B C 1
ATOM 4762 O O . ILE B 1 279 ? -12.237 41.992 31.434 1.00 28.62 259 ILE B O 1
ATOM 4767 N N . LYS B 1 280 ? -11.303 44.007 31.032 1.00 26.72 260 LYS B N 1
ATOM 4768 C CA . LYS B 1 280 ? -10.057 43.765 31.751 1.00 26.11 260 LYS B CA 1
ATOM 4769 C C . LYS B 1 280 ? -9.301 42.515 31.277 1.00 26.52 260 LYS B C 1
ATOM 4770 O O . LYS B 1 280 ? -8.917 41.672 32.090 1.00 26.27 260 LYS B O 1
ATOM 4776 N N . GLN B 1 281 ? -9.058 42.430 29.972 1.00 20.98 261 GLN B N 1
ATOM 4777 C CA . GLN B 1 281 ? -8.257 41.381 29.337 1.00 20.76 261 GLN B CA 1
ATOM 4778 C C . GLN B 1 281 ? -7.118 42.107 28.658 1.00 24.63 261 GLN B C 1
ATOM 4779 O O . GLN B 1 281 ? -7.306 42.727 27.619 1.00 23.92 261 GLN B O 1
ATOM 4785 N N . PHE B 1 282 ? -5.959 42.125 29.316 1.00 20.69 262 PHE B N 1
ATOM 4786 C CA . PHE B 1 282 ? -4.820 42.912 28.882 1.00 19.50 262 PHE B CA 1
ATOM 4787 C C . PHE B 1 282 ? -3.680 42.042 28.356 1.00 22.82 262 PHE B C 1
ATOM 4788 O O . PHE B 1 282 ? -3.223 41.154 29.065 1.00 21.95 262 PHE B O 1
ATOM 4796 N N . GLY B 1 283 ? -3.164 42.397 27.189 1.00 18.29 263 GLY B N 1
ATOM 4797 C CA . GLY B 1 283 ? -1.989 41.770 26.629 1.00 18.13 263 GLY B CA 1
ATOM 4798 C C . GLY B 1 283 ? -2.128 40.318 26.256 1.00 19.75 263 GLY B C 1
ATOM 4799 O O . GLY B 1 283 ? -1.374 39.484 26.754 1.00 19.71 263 GLY B O 1
ATOM 4800 N N . PRO B 1 284 ? -3.022 39.971 25.326 1.00 17.43 264 PRO B N 1
ATOM 4801 C CA . PRO B 1 284 ? -3.128 38.572 24.925 1.00 16.53 264 PRO B CA 1
ATOM 4802 C C . PRO B 1 284 ? -1.983 38.169 24.012 1.00 21.69 264 PRO B C 1
ATOM 4803 O O . PRO B 1 284 ? -1.632 38.924 23.109 1.00 23.45 264 PRO B O 1
ATOM 4807 N N . GLY B 1 285 ? -1.446 36.970 24.189 1.00 17.86 265 GLY B N 1
ATOM 4808 C CA . GLY B 1 285 ? -0.410 36.538 23.274 1.00 18.92 265 GLY B CA 1
ATOM 4809 C C . GLY B 1 285 ? 0.157 35.165 23.494 1.00 19.63 265 GLY B C 1
ATOM 4810 O O . GLY B 1 285 ? -0.388 34.377 24.274 1.00 18.17 265 GLY B O 1
ATOM 4811 N N . HIS B 1 286 ? 1.333 34.949 22.860 1.00 17.54 266 HIS B N 1
ATOM 4812 C CA . HIS B 1 286 ? 2.054 33.684 22.725 1.00 15.76 266 HIS B CA 1
ATOM 4813 C C . HIS B 1 286 ? 1.054 32.556 22.647 1.00 18.76 266 HIS B C 1
ATOM 4814 O O . HIS B 1 286 ? 0.854 31.787 23.591 1.00 17.57 266 HIS B O 1
ATOM 4821 N N . ASN B 1 287 ? 0.371 32.520 21.531 1.00 18.82 267 ASN B N 1
ATOM 4822 C CA . ASN B 1 287 ? -0.715 31.583 21.297 1.00 18.45 267 ASN B CA 1
ATOM 4823 C C . ASN B 1 287 ? -0.343 30.250 20.712 1.00 20.23 267 ASN B C 1
ATOM 4824 O O . ASN B 1 287 ? 0.740 30.048 20.222 1.00 19.94 267 ASN B O 1
ATOM 4829 N N . SER B 1 288 ? -1.322 29.348 20.713 1.00 16.78 268 SER B N 1
ATOM 4830 C CA . SER B 1 288 ? -1.275 28.084 20.027 1.00 16.46 268 SER B CA 1
ATOM 4831 C C . SER B 1 288 ? -2.706 27.851 19.539 1.00 19.63 268 SER B C 1
ATOM 4832 O O . SER B 1 288 ? -3.589 28.708 19.741 1.00 19.95 268 SER B O 1
ATOM 4835 N N . PHE B 1 289 ? -2.910 26.764 18.831 1.00 16.26 269 PHE B N 1
ATOM 4836 C CA . PHE B 1 289 ? -4.178 26.413 18.213 1.00 16.63 269 PHE B CA 1
ATOM 4837 C C . PHE B 1 289 ? -4.524 24.990 18.509 1.00 21.92 269 PHE B C 1
ATOM 4838 O O . PHE B 1 289 ? -3.645 24.135 18.491 1.00 21.59 269 PHE B O 1
ATOM 4846 N N . THR B 1 290 ? -5.789 24.718 18.721 1.00 18.16 270 THR B N 1
ATOM 4847 C CA . THR B 1 290 ? -6.259 23.343 18.852 1.00 18.52 270 THR B CA 1
ATOM 4848 C C . THR B 1 290 ? -7.654 23.241 18.293 1.00 22.42 270 THR B C 1
ATOM 4849 O O . THR B 1 290 ? -8.128 24.163 17.608 1.00 23.33 270 THR B O 1
ATOM 4853 N N . VAL B 1 291 ? -8.299 22.104 18.534 1.00 18.71 271 VAL B N 1
ATOM 4854 C CA . VAL B 1 291 ? -9.667 21.821 18.056 1.00 19.91 271 VAL B CA 1
ATOM 4855 C C . VAL B 1 291 ? -10.506 21.440 19.255 1.00 22.58 271 VAL B C 1
ATOM 4856 O O . VAL B 1 291 ? -10.020 20.716 20.145 1.00 20.86 271 VAL B O 1
ATOM 4860 N N . ALA B 1 292 ? -11.790 21.849 19.255 1.00 19.87 272 ALA B N 1
ATOM 4861 C CA . ALA B 1 292 ? -12.715 21.546 20.355 1.00 19.14 272 ALA B CA 1
ATOM 4862 C C . ALA B 1 292 ? -13.115 20.066 20.354 1.00 23.80 272 ALA B C 1
ATOM 4863 O O . ALA B 1 292 ? -12.792 19.316 19.430 1.00 22.90 272 ALA B O 1
ATOM 4865 N N . GLU B 1 293 ? -13.884 19.672 21.368 1.00 21.82 273 GLU B N 1
ATOM 4866 C CA . GLU B 1 293 ? -14.314 18.297 21.579 1.00 21.12 273 GLU B CA 1
ATOM 4867 C C . GLU B 1 293 ? -15.326 17.830 20.529 1.00 27.17 273 GLU B C 1
ATOM 4868 O O . GLU B 1 293 ? -15.541 16.643 20.408 1.00 28.64 273 GLU B O 1
ATOM 4874 N N . ASP B 1 294 ? -15.918 18.748 19.753 1.00 24.58 274 ASP B N 1
ATOM 4875 C CA . ASP B 1 294 ? -16.774 18.389 18.623 1.00 24.92 274 ASP B CA 1
ATOM 4876 C C . ASP B 1 294 ? -15.932 17.916 17.402 1.00 31.06 274 ASP B C 1
ATOM 4877 O O . ASP B 1 294 ? -16.514 17.488 16.420 1.00 32.47 274 ASP B O 1
ATOM 4882 N N . GLY B 1 295 ? -14.598 18.031 17.461 1.00 26.64 275 GLY B N 1
ATOM 4883 C CA . GLY B 1 295 ? -13.681 17.644 16.386 1.00 27.79 275 GLY B CA 1
ATOM 4884 C C . GLY B 1 295 ? -13.690 18.548 15.170 1.00 33.94 275 GLY B C 1
ATOM 4885 O O . GLY B 1 295 ? -13.115 18.197 14.128 1.00 35.04 275 GLY B O 1
ATOM 4886 N N . GLU B 1 296 ? -14.342 19.721 15.283 1.00 30.82 276 GLU B N 1
ATOM 4887 C CA . GLU B 1 296 ? -14.530 20.644 14.162 1.00 31.38 276 GLU B CA 1
ATOM 4888 C C . GLU B 1 296 ? -14.262 22.120 14.477 1.00 32.28 276 GLU B C 1
ATOM 4889 O O . GLU B 1 296 ? -13.818 22.835 13.591 1.00 31.83 276 GLU B O 1
ATOM 4895 N N . THR B 1 297 ? -14.581 22.600 15.679 1.00 27.14 277 THR B N 1
ATOM 4896 C CA . THR B 1 297 ? -14.401 24.017 16.009 1.00 25.06 277 THR B CA 1
ATOM 4897 C C . THR B 1 297 ? -12.975 24.329 16.326 1.00 25.25 277 THR B C 1
ATOM 4898 O O . THR B 1 297 ? -12.407 23.755 17.257 1.00 22.56 277 THR B O 1
ATOM 4902 N N . ASP B 1 298 ? -12.405 25.317 15.617 1.00 21.77 278 ASP B N 1
ATOM 4903 C CA . ASP B 1 298 ? -11.055 25.765 15.894 1.00 20.20 278 ASP B CA 1
ATOM 4904 C C . ASP B 1 298 ? -11.039 26.577 17.162 1.00 22.77 278 ASP B C 1
ATOM 4905 O O . ASP B 1 298 ? -11.943 27.382 17.375 1.00 22.41 278 ASP B O 1
ATOM 4910 N N . MET B 1 299 ? -10.011 26.357 17.993 1.00 18.42 279 MET B N 1
ATOM 4911 C CA . MET B 1 299 ? -9.836 27.007 19.286 1.00 18.40 279 MET B CA 1
ATOM 4912 C C . MET B 1 299 ? -8.541 27.767 19.327 1.00 21.22 279 MET B C 1
ATOM 4913 O O . MET B 1 299 ? -7.487 27.221 18.997 1.00 20.13 279 MET B O 1
ATOM 4918 N N . LEU B 1 300 ? -8.607 29.033 19.768 1.00 18.60 280 LEU B N 1
ATOM 4919 C CA . LEU B 1 300 ? -7.436 29.864 20.014 1.00 17.65 280 LEU B CA 1
ATOM 4920 C C . LEU B 1 300 ? -7.057 29.706 21.487 1.00 20.11 280 LEU B C 1
ATOM 4921 O O . LEU B 1 300 ? -7.924 29.778 22.370 1.00 18.57 280 LEU B O 1
ATOM 4926 N N . VAL B 1 301 ? -5.775 29.425 21.746 1.00 16.76 281 VAL B N 1
ATOM 4927 C CA . VAL B 1 301 ? -5.230 29.209 23.074 1.00 16.07 281 VAL B CA 1
ATOM 4928 C C . VAL B 1 301 ? -4.208 30.316 23.294 1.00 19.54 281 VAL B C 1
ATOM 4929 O O . VAL B 1 301 ? -3.295 30.456 22.497 1.00 18.43 281 VAL B O 1
ATOM 4933 N N . TYR B 1 302 ? -4.342 31.092 24.344 1.00 15.90 282 TYR B N 1
ATOM 4934 C CA . TYR B 1 302 ? -3.416 32.207 24.572 1.00 15.32 282 TYR B CA 1
ATOM 4935 C C . TYR B 1 302 ? -3.411 32.573 26.027 1.00 19.03 282 TYR B C 1
ATOM 4936 O O . TYR B 1 302 ? -4.284 32.120 26.780 1.00 17.79 282 TYR B O 1
ATOM 4945 N N . HIS B 1 303 ? -2.416 33.340 26.446 1.00 15.26 283 HIS B N 1
ATOM 4946 C CA . HIS B 1 303 ? -2.391 33.878 27.799 1.00 13.91 283 HIS B CA 1
ATOM 4947 C C . HIS B 1 303 ? -2.771 35.326 27.758 1.00 19.46 283 HIS B C 1
ATOM 4948 O O . HIS B 1 303 ? -2.644 35.996 26.721 1.00 17.76 283 HIS B O 1
ATOM 4955 N N . CYS B 1 304 ? -3.198 35.828 28.904 1.00 18.51 284 CYS B N 1
ATOM 4956 C CA . CYS B 1 304 ? -3.675 37.186 29.047 1.00 19.73 284 CYS B CA 1
ATOM 4957 C C . CYS B 1 304 ? -3.711 37.585 30.533 1.00 20.12 284 CYS B C 1
ATOM 4958 O O . CYS B 1 304 ? -3.871 36.725 31.397 1.00 20.36 284 CYS B O 1
ATOM 4961 N N . ARG B 1 305 ? -3.545 38.873 30.825 1.00 17.95 285 ARG B N 1
ATOM 4962 C CA . ARG B 1 305 ? -3.598 39.388 32.195 1.00 17.17 285 ARG B CA 1
ATOM 4963 C C . ARG B 1 305 ? -4.922 40.052 32.490 1.00 20.83 285 ARG B C 1
ATOM 4964 O O . ARG B 1 305 ? -5.644 40.447 31.557 1.00 21.12 285 ARG B O 1
ATOM 4972 N N . ASN B 1 306 ? -5.252 40.208 33.780 1.00 16.97 286 ASN B N 1
ATOM 4973 C CA . ASN B 1 306 ? -6.510 40.888 34.134 1.00 17.01 286 ASN B CA 1
ATOM 4974 C C . ASN B 1 306 ? -6.264 42.156 34.937 1.00 21.89 286 ASN B C 1
ATOM 4975 O O . ASN B 1 306 ? -7.195 42.687 35.534 1.00 21.57 286 ASN B O 1
ATOM 4980 N N . TYR B 1 307 ? -5.003 42.649 34.984 1.00 18.66 287 TYR B N 1
ATOM 4981 C CA . TYR B 1 307 ? -4.706 43.918 35.629 1.00 18.17 287 TYR B CA 1
ATOM 4982 C C . TYR B 1 307 ? -3.467 44.473 35.029 1.00 23.42 287 TYR B C 1
ATOM 4983 O O . TYR B 1 307 ? -2.700 43.733 34.433 1.00 20.22 287 TYR B O 1
ATOM 4992 N N . THR B 1 308 ? -3.266 45.784 35.186 1.00 23.70 288 THR B N 1
ATOM 4993 C CA . THR B 1 308 ? -2.062 46.453 34.668 1.00 24.26 288 THR B CA 1
ATOM 4994 C C . THR B 1 308 ? -1.163 47.054 35.741 1.00 27.51 288 THR B C 1
ATOM 4995 O O . THR B 1 308 ? -0.065 47.472 35.398 1.00 28.77 288 THR B O 1
ATOM 4999 N N . ASP B 1 309 ? -1.565 47.062 37.021 1.00 23.85 289 ASP B N 1
ATOM 5000 C CA . ASP B 1 309 ? -0.757 47.656 38.093 1.00 22.97 289 ASP B CA 1
ATOM 5001 C C . ASP B 1 309 ? 0.263 46.612 38.550 1.00 28.44 289 ASP B C 1
ATOM 5002 O O . ASP B 1 309 ? 0.230 46.132 39.667 1.00 27.90 289 ASP B O 1
ATOM 5007 N N . ILE B 1 310 ? 1.150 46.247 37.630 1.00 27.60 290 ILE B N 1
ATOM 5008 C CA . ILE B 1 310 ? 2.152 45.213 37.837 1.00 27.46 290 ILE B CA 1
ATOM 5009 C C . ILE B 1 310 ? 3.331 45.862 38.494 1.00 33.00 290 ILE B C 1
ATOM 5010 O O . ILE B 1 310 ? 3.747 46.950 38.097 1.00 33.69 290 ILE B O 1
ATOM 5015 N N . LYS B 1 311 ? 3.911 45.179 39.450 1.00 30.40 291 LYS B N 1
ATOM 5016 C CA . LYS B 1 311 ? 5.105 45.672 40.113 1.00 30.68 291 LYS B CA 1
ATOM 5017 C C . LYS B 1 311 ? 6.319 44.964 39.480 1.00 34.91 291 LYS B C 1
ATOM 5018 O O . LYS B 1 311 ? 6.274 43.762 39.264 1.00 32.43 291 LYS B O 1
ATOM 5024 N N . GLY B 1 312 ? 7.373 45.710 39.182 1.00 31.94 292 GLY B N 1
ATOM 5025 C CA . GLY B 1 312 ? 8.589 45.120 38.625 1.00 31.26 292 GLY B CA 1
ATOM 5026 C C . GLY B 1 312 ? 8.460 44.610 37.194 1.00 32.03 292 GLY B C 1
ATOM 5027 O O . GLY B 1 312 ? 7.588 45.027 36.438 1.00 30.27 292 GLY B O 1
ATOM 5028 N N . ASP B 1 313 ? 9.287 43.649 36.836 1.00 26.77 293 ASP B N 1
ATOM 5029 C CA . ASP B 1 313 ? 9.297 43.111 35.500 1.00 26.46 293 ASP B CA 1
ATOM 5030 C C . ASP B 1 313 ? 8.012 42.257 35.315 1.00 29.18 293 ASP B C 1
ATOM 5031 O O . ASP B 1 313 ? 7.768 41.347 36.114 1.00 28.49 293 ASP B O 1
ATOM 5036 N N . PRO B 1 314 ? 7.194 42.517 34.287 1.00 28.14 294 PRO B N 1
ATOM 5037 C CA . PRO B 1 314 ? 5.992 41.669 34.061 1.00 27.51 294 PRO B CA 1
ATOM 5038 C C . PRO B 1 314 ? 6.271 40.161 33.896 1.00 30.36 294 PRO B C 1
ATOM 5039 O O . PRO B 1 314 ? 5.403 39.330 34.211 1.00 29.71 294 PRO B O 1
ATOM 5043 N N . LEU B 1 315 ? 7.478 39.781 33.431 1.00 25.75 295 LEU B N 1
ATOM 5044 C CA . LEU B 1 315 ? 7.848 38.356 33.317 1.00 25.10 295 LEU B CA 1
ATOM 5045 C C . LEU B 1 315 ? 7.895 37.662 34.703 1.00 27.95 295 LEU B C 1
ATOM 5046 O O . LEU B 1 315 ? 7.757 36.436 34.767 1.00 28.68 295 LEU B O 1
ATOM 5051 N N . TYR B 1 316 ? 8.100 38.408 35.792 1.00 22.59 296 TYR B N 1
ATOM 5052 C CA . TYR B 1 316 ? 8.101 37.810 37.156 1.00 21.30 296 TYR B CA 1
ATOM 5053 C C . TYR B 1 316 ? 6.784 38.026 37.955 1.00 25.45 296 TYR B C 1
ATOM 5054 O O . TYR B 1 316 ? 6.670 37.624 39.109 1.00 22.63 296 TYR B O 1
ATOM 5063 N N . ASP B 1 317 ? 5.754 38.533 37.308 1.00 23.77 297 ASP B N 1
ATOM 5064 C CA . ASP B 1 317 ? 4.437 38.611 37.964 1.00 21.19 297 ASP B CA 1
ATOM 5065 C C . ASP B 1 317 ? 3.785 37.361 37.397 1.00 17.33 297 ASP B C 1
ATOM 5066 O O . ASP B 1 317 ? 3.733 37.217 36.178 1.00 15.99 297 ASP B O 1
ATOM 5071 N N . PRO B 1 318 ? 3.273 36.441 38.226 1.00 15.71 298 PRO B N 1
ATOM 5072 C CA . PRO B 1 318 ? 2.818 35.148 37.682 1.00 14.78 298 PRO B CA 1
ATOM 5073 C C . PRO B 1 318 ? 1.421 35.095 37.084 1.00 18.08 298 PRO B C 1
ATOM 5074 O O . PRO B 1 318 ? 0.987 34.020 36.651 1.00 16.92 298 PRO B O 1
ATOM 5078 N N . ASN B 1 319 ? 0.720 36.229 37.019 1.00 14.95 299 ASN B N 1
ATOM 5079 C CA . ASN B 1 319 ? -0.685 36.221 36.651 1.00 14.69 299 ASN B CA 1
ATOM 5080 C C . ASN B 1 319 ? -1.014 36.427 35.174 1.00 17.70 299 ASN B C 1
ATOM 5081 O O . ASN B 1 319 ? -2.089 36.907 34.843 1.00 19.15 299 ASN B O 1
ATOM 5086 N N . ARG B 1 320 ? -0.225 35.830 34.294 1.00 15.71 300 ARG B N 1
ATOM 5087 C CA . ARG B 1 320 ? -0.663 35.622 32.918 1.00 13.92 300 ARG B CA 1
ATOM 5088 C C . ARG B 1 320 ? -1.441 34.288 33.004 1.00 18.86 300 ARG B C 1
ATOM 5089 O O . ARG B 1 320 ? -0.916 33.269 33.483 1.00 20.07 300 ARG B O 1
ATOM 5097 N N . HIS B 1 321 ? -2.695 34.320 32.608 1.00 14.92 301 HIS B N 1
ATOM 5098 C CA . HIS B 1 321 ? -3.562 33.160 32.697 1.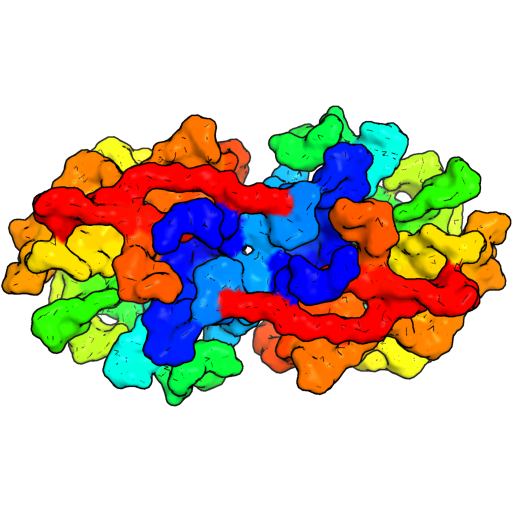00 14.52 301 HIS B CA 1
ATOM 5099 C C . HIS B 1 321 ? -3.877 32.648 31.322 1.00 19.09 301 HIS B C 1
ATOM 5100 O O . HIS B 1 321 ? -4.029 33.441 30.377 1.00 18.79 301 HIS B O 1
ATOM 5107 N N . THR B 1 322 ? -4.036 31.332 31.217 1.00 16.13 302 THR B N 1
ATOM 5108 C CA . THR B 1 322 ? -4.358 30.693 29.949 1.00 15.28 302 THR B CA 1
ATOM 5109 C C . THR B 1 322 ? -5.871 30.743 29.670 1.00 18.59 302 THR B C 1
ATOM 5110 O O . THR B 1 322 ? -6.686 30.269 30.480 1.00 16.61 302 THR B O 1
ATOM 5114 N N . MET B 1 323 ? -6.196 31.233 28.474 1.00 16.34 303 MET B N 1
ATOM 5115 C CA . MET B 1 323 ? -7.547 31.369 27.907 1.00 15.73 303 MET B CA 1
ATOM 5116 C C . MET B 1 323 ? -7.696 30.464 26.710 1.00 19.86 303 MET B C 1
ATOM 5117 O O . MET B 1 323 ? -6.746 30.291 25.938 1.00 18.89 303 MET B O 1
ATOM 5122 N N . VAL B 1 324 ? -8.914 29.939 26.509 1.00 17.45 304 VAL B N 1
ATOM 5123 C CA . VAL B 1 324 ? -9.278 29.203 25.300 1.00 19.09 304 VAL B CA 1
ATOM 5124 C C . VAL B 1 324 ? -10.607 29.736 24.780 1.00 21.78 304 VAL B C 1
ATOM 5125 O O . VAL B 1 324 ? -11.532 30.000 25.555 1.00 21.16 304 VAL B O 1
ATOM 5129 N N . GLN B 1 325 ? -10.689 29.952 23.480 1.00 17.64 305 GLN B N 1
ATOM 5130 C CA . GLN B 1 325 ? -11.944 30.405 22.904 1.00 17.42 305 GLN B CA 1
ATOM 5131 C C . GLN B 1 325 ? -12.045 30.001 21.452 1.00 20.85 305 GLN B C 1
ATOM 5132 O O . GLN B 1 325 ? -11.037 30.035 20.752 1.00 19.76 305 GLN B O 1
ATOM 5138 N N . PRO B 1 326 ? -13.264 29.753 20.961 1.00 19.34 306 PRO B N 1
ATOM 5139 C CA . PRO B 1 326 ? -13.426 29.440 19.541 1.00 20.22 306 PRO B CA 1
ATOM 5140 C C . PRO B 1 326 ? -13.063 30.614 18.651 1.00 25.17 306 PRO B C 1
ATOM 5141 O O . PRO B 1 326 ? -13.192 31.770 19.071 1.00 23.82 306 PRO B O 1
ATOM 5145 N N . PHE B 1 327 ? -12.692 30.316 17.399 1.00 21.64 307 PHE B N 1
ATOM 5146 C CA . PHE B 1 327 ? -12.508 31.348 16.381 1.00 20.50 307 PHE B CA 1
ATOM 5147 C C . PHE B 1 327 ? -13.170 30.840 15.102 1.00 26.39 307 PHE B C 1
ATOM 5148 O O . PHE B 1 327 ? -13.511 29.664 15.015 1.00 25.87 307 PHE B O 1
ATOM 5156 N N . THR B 1 328 ? -13.442 31.737 14.171 1.00 24.58 308 THR B N 1
ATOM 5157 C CA . THR B 1 328 ? -14.183 31.395 12.945 1.00 25.15 308 THR B CA 1
ATOM 5158 C C . THR B 1 328 ? -13.354 31.783 11.741 1.00 28.24 308 THR B C 1
ATOM 5159 O O . THR B 1 328 ? -12.215 32.244 11.880 1.00 25.80 308 THR B O 1
ATOM 5163 N N . TRP B 1 329 ? -13.937 31.603 10.559 1.00 26.96 309 TRP B N 1
ATOM 5164 C CA . TRP B 1 329 ? -13.277 31.867 9.303 1.00 28.09 309 TRP B CA 1
ATOM 5165 C C . TRP B 1 329 ? -14.068 32.851 8.464 1.00 31.18 309 TRP B C 1
ATOM 5166 O O . TRP B 1 329 ? -15.277 32.709 8.340 1.00 29.92 309 TRP B O 1
ATOM 5177 N N . ASN B 1 330 ? -13.369 33.811 7.862 1.00 28.75 310 ASN B N 1
ATOM 5178 C CA . ASN B 1 330 ? -13.971 34.818 6.968 1.00 30.17 310 ASN B CA 1
ATOM 5179 C C . ASN B 1 330 ? -14.263 34.181 5.622 1.00 36.10 310 ASN B C 1
ATOM 5180 O O . ASN B 1 330 ? -13.712 33.119 5.307 1.00 34.44 310 ASN B O 1
ATOM 5185 N N . ASP B 1 331 ? -15.125 34.826 4.815 1.00 35.46 311 ASP B N 1
ATOM 5186 C CA . ASP B 1 331 ? -15.500 34.308 3.494 1.00 36.83 311 ASP B CA 1
ATOM 5187 C C . ASP B 1 331 ? -14.301 34.121 2.559 1.00 40.46 311 ASP B C 1
ATOM 5188 O O . ASP B 1 331 ? -14.331 33.251 1.685 1.00 41.28 311 ASP B O 1
ATOM 5193 N N . ASP B 1 332 ? -13.245 34.912 2.750 1.00 35.03 312 ASP B N 1
ATOM 5194 C CA . ASP B 1 332 ? -12.023 34.777 1.954 1.00 34.65 312 ASP B CA 1
ATOM 5195 C C . ASP B 1 332 ? -11.064 33.661 2.464 1.00 35.86 312 ASP B C 1
ATOM 5196 O O . ASP B 1 332 ? -9.943 33.565 1.970 1.00 34.93 312 ASP B O 1
ATOM 5201 N N . GLY B 1 333 ? -11.498 32.861 3.445 1.00 31.11 313 GLY B N 1
ATOM 5202 C CA . GLY B 1 333 ? -10.709 31.770 4.011 1.00 28.75 313 GLY B CA 1
ATOM 5203 C C . GLY B 1 333 ? -9.638 32.169 5.030 1.00 30.25 313 GLY B C 1
ATOM 5204 O O . GLY B 1 333 ? -8.840 31.305 5.432 1.00 27.86 313 GLY B O 1
ATOM 5205 N N . THR B 1 334 ? -9.623 33.454 5.499 1.00 25.57 314 THR B N 1
ATOM 5206 C CA . THR B 1 334 ? -8.690 33.911 6.520 1.00 25.16 314 THR B CA 1
ATOM 5207 C C . THR B 1 334 ? -9.319 33.703 7.905 1.00 27.50 314 THR B C 1
ATOM 5208 O O . THR B 1 334 ? -10.538 33.765 8.056 1.00 26.89 314 THR B O 1
ATOM 5212 N N . PRO B 1 335 ? -8.517 33.516 8.949 1.00 24.07 315 PRO B N 1
ATOM 5213 C CA . PRO B 1 335 ? -9.122 33.345 10.282 1.00 23.89 315 PRO B CA 1
ATOM 5214 C C . PRO B 1 335 ? -9.644 34.653 10.862 1.00 26.63 315 PRO B C 1
ATOM 5215 O O . PRO B 1 335 ? -9.109 35.710 10.565 1.00 24.23 315 PRO B O 1
ATOM 5219 N N . ASN B 1 336 ? -10.693 34.568 11.682 1.00 25.15 316 ASN B N 1
ATOM 5220 C CA . ASN B 1 336 ? -11.266 35.720 12.390 1.00 24.77 316 ASN B CA 1
ATOM 5221 C C . ASN B 1 336 ? -11.210 35.400 13.880 1.00 24.92 316 ASN B C 1
ATOM 5222 O O . ASN B 1 336 ? -12.041 34.644 14.393 1.00 21.72 316 ASN B O 1
ATOM 5227 N N . PHE B 1 337 ? -10.239 35.992 14.568 1.00 22.98 317 PHE B N 1
ATOM 5228 C CA . PHE B 1 337 ? -10.017 35.730 15.989 1.00 22.22 317 PHE B CA 1
ATOM 5229 C C . PHE B 1 337 ? -10.923 36.532 16.895 1.00 25.11 317 PHE B C 1
ATOM 5230 O O . PHE B 1 337 ? -11.123 36.134 18.025 1.00 23.79 317 PHE B O 1
ATOM 5238 N N . GLY B 1 338 ? -11.480 37.624 16.399 1.00 24.10 318 GLY B N 1
ATOM 5239 C CA . GLY B 1 338 ? -12.347 38.477 17.189 1.00 23.98 318 GLY B CA 1
ATOM 5240 C C . GLY B 1 338 ? -11.582 39.148 18.312 1.00 26.17 318 GLY B C 1
ATOM 5241 O O . GLY B 1 338 ? -10.498 39.697 18.098 1.00 25.50 318 GLY B O 1
ATOM 5242 N N . LYS B 1 339 ? -12.116 39.060 19.528 1.00 21.13 319 LYS B N 1
ATOM 5243 C CA . LYS B 1 339 ? -11.492 39.666 20.683 1.00 18.99 319 LYS B CA 1
ATOM 5244 C C . LYS B 1 339 ? -11.479 38.695 21.838 1.00 22.85 319 LYS B C 1
ATOM 5245 O O . LYS B 1 339 ? -12.330 37.799 21.887 1.00 21.26 319 LYS B O 1
ATOM 5251 N N . PRO B 1 340 ? -10.628 38.944 22.847 1.00 20.59 320 PRO B N 1
ATOM 5252 C CA . PRO B 1 340 ? -10.671 38.126 24.064 1.00 18.92 320 PRO B CA 1
ATOM 5253 C C . PRO B 1 340 ? -12.072 38.088 24.703 1.00 22.42 320 PRO B C 1
ATOM 5254 O O . PRO B 1 340 ? -12.744 39.117 24.789 1.00 21.02 320 PRO B O 1
ATOM 5258 N N . VAL B 1 341 ? -12.496 36.919 25.159 1.00 20.63 321 VAL B N 1
ATOM 5259 C CA . VAL B 1 341 ? -13.771 36.725 25.826 1.00 20.82 321 VAL B CA 1
ATOM 5260 C C . VAL B 1 341 ? -13.600 37.020 27.333 1.00 24.48 321 VAL B C 1
ATOM 5261 O O . VAL B 1 341 ? -12.477 36.910 27.859 1.00 21.49 321 VAL B O 1
ATOM 5265 N N . PRO B 1 342 ? -14.697 37.372 28.042 1.00 21.75 322 PRO B N 1
ATOM 5266 C CA . PRO B 1 342 ? -14.583 37.621 29.488 1.00 21.41 322 PRO B CA 1
ATOM 5267 C C . PRO B 1 342 ? -14.450 36.334 30.299 1.00 23.43 322 PRO B C 1
ATOM 5268 O O . PRO B 1 342 ? -14.779 35.222 29.841 1.00 22.22 322 PRO B O 1
ATOM 5272 N N . TYR B 1 343 ? -14.006 36.501 31.538 1.00 20.55 323 TYR B N 1
ATOM 5273 C CA . TYR B 1 343 ? -13.978 35.406 32.494 1.00 19.27 323 TYR B CA 1
ATOM 5274 C C . TYR B 1 343 ? -15.425 35.044 32.813 1.00 22.59 323 TYR B C 1
ATOM 5275 O O . TYR B 1 343 ? -16.305 35.911 32.785 1.00 19.52 323 TYR B O 1
ATOM 5284 N N . ASN B 1 344 ? -15.668 33.770 33.110 1.00 19.87 324 ASN B N 1
ATOM 5285 C CA . ASN B 1 344 ? -17.020 33.289 33.399 1.00 19.20 324 ASN B CA 1
ATOM 5286 C C . ASN B 1 344 ? -17.062 32.209 34.473 1.00 24.14 324 ASN B C 1
ATOM 5287 O O . ASN B 1 344 ? -18.023 31.452 34.544 1.00 24.78 324 ASN B O 1
ATOM 5292 N N . TYR B 1 345 ? -16.064 32.178 35.350 1.00 20.96 325 TYR B N 1
ATOM 5293 C CA . TYR B 1 345 ? -16.059 31.267 36.478 1.00 19.47 325 TYR B CA 1
ATOM 5294 C C . TYR B 1 345 ? -17.004 31.844 37.534 1.00 23.94 325 TYR B C 1
ATOM 5295 O O . TYR B 1 345 ? -17.274 33.042 37.537 1.00 24.91 325 TYR B O 1
ATOM 5304 N N . LYS B 1 346 ? -17.516 31.005 38.408 1.00 21.04 326 LYS B N 1
ATOM 5305 C CA . LYS B 1 346 ? -18.469 31.427 39.441 1.00 24.20 326 LYS B CA 1
ATOM 5306 C C . LYS B 1 346 ? -17.783 31.416 40.779 1.00 31.98 326 LYS B C 1
ATOM 5307 O O . LYS B 1 346 ? -17.607 30.318 41.356 1.00 25.13 326 LYS B O 1
#

Foldseek 3Di:
DFQLVAFPPLAWLFALWEWDQDPVQKIKIWGQHLQQFFTKIFIDNFSSVSNVTDIATQGTADDQQPFPRNARKGNWYWDQDPNWIKIKIKGGNDPDADPVRHGFIFIWMKIAPDNDSRDHNVRIDTPGTADAPDRGDWGQWDWDDAPNWIKIKTWTDDPVAAFHTFIWMFTAPDPRYGDDHIATQGWFDAPLQPAVGNGWGLWEWDDWDQKIKIKTWGDDQWQSIFIWIKIAGRPDPPRPSVRIDTDNDTQEGAPPVQQFGHWGSWYWDAGPVRDFIKIKTWTASDDPDPDDPSNPRGGTIHMGTWAADPSRHTRRDYDDHRDDD/DAQLVAFPPLAWLFALWEWDQDPVQKIKIWGQHLQQFFTKIFIDNASSVRNVTDIATQGTADDQQPFWRNARKGNWYWDQDPNWIKIKIKGGNDPDADPVRHDFIFIWMKIAPDSDSRDHNVRIDTPDGADAPDRGDWGQWDWDDAPNFIKIKTWTDDPVDDFGTFIWMFTAPDVRYGDDHIATQGFQDAPLQPAVTNDWGLWEWDDWDQKIKIKTWGDAQAQSIFIWIKIAGRPDDPRPNVRIDTDNDTLEHDPPVQQWGHWDSWYWDAHPVRDFIKIKTWTARDRPDPDGPSNPSGGGIHIGTWDADPVGHTRRDYDDHRDDD